Protein AF-A0A2W4L5P9-F1 (afdb_monomer)

Structure (mmCIF, N/CA/C/O backbone):
data_AF-A0A2W4L5P9-F1
#
_entry.id   AF-A0A2W4L5P9-F1
#
loop_
_atom_site.group_PDB
_atom_site.id
_atom_site.type_symbol
_atom_site.label_atom_id
_atom_site.label_alt_id
_atom_site.label_comp_id
_atom_site.label_asym_id
_atom_site.label_entity_id
_atom_site.label_seq_id
_atom_site.pdbx_PDB_ins_code
_atom_site.Cartn_x
_atom_site.Cartn_y
_atom_site.Cartn_z
_atom_site.occupancy
_atom_site.B_iso_or_equiv
_atom_site.auth_seq_id
_atom_site.auth_comp_id
_atom_site.auth_asym_id
_atom_site.auth_atom_id
_atom_site.pdbx_PDB_model_num
ATOM 1 N N . VAL A 1 1 ? -23.567 -17.919 18.467 1.00 94.88 1 VAL A N 1
ATOM 2 C CA . VAL A 1 1 ? -23.146 -16.518 18.232 1.00 94.88 1 VAL A CA 1
ATOM 3 C C . VAL A 1 1 ? -22.187 -16.515 17.057 1.00 94.88 1 VAL A C 1
ATOM 5 O O . VAL A 1 1 ? -21.354 -17.410 17.002 1.00 94.88 1 VAL A O 1
ATOM 8 N N . SER A 1 2 ? -22.322 -15.583 16.117 1.00 97.88 2 SER A N 1
ATOM 9 C CA . SER A 1 2 ? -21.373 -15.381 15.010 1.00 97.88 2 SER A CA 1
ATOM 10 C C . SER A 1 2 ? -20.939 -13.919 14.961 1.00 97.88 2 SER A C 1
ATOM 12 O O . SER A 1 2 ? -21.756 -13.050 15.258 1.00 97.88 2 SER A O 1
ATOM 14 N N . LEU A 1 3 ? -19.695 -13.651 14.573 1.00 98.06 3 LEU A N 1
ATOM 15 C CA . LEU A 1 3 ? -19.154 -12.301 14.418 1.00 98.06 3 LEU A CA 1
ATOM 16 C C . LEU A 1 3 ? -18.848 -12.038 12.945 1.00 98.06 3 LEU A C 1
ATOM 18 O O . LEU A 1 3 ? -18.164 -12.832 12.306 1.00 98.06 3 LEU A O 1
ATOM 22 N N . GLU A 1 4 ? -19.319 -10.904 12.445 1.00 97.69 4 GLU A N 1
ATOM 23 C CA . GLU A 1 4 ? -18.781 -10.272 11.247 1.00 97.69 4 GLU A CA 1
ATOM 24 C C . GLU A 1 4 ? -17.948 -9.061 11.672 1.00 97.69 4 GLU A C 1
ATOM 26 O O . GLU A 1 4 ? -18.445 -8.196 12.396 1.00 97.69 4 GLU A O 1
ATOM 31 N N . ALA A 1 5 ? -16.685 -9.013 11.248 1.00 97.44 5 ALA A N 1
ATOM 32 C CA . ALA A 1 5 ? -15.775 -7.915 11.543 1.00 97.44 5 ALA A CA 1
ATOM 33 C C . ALA A 1 5 ? -15.155 -7.391 10.250 1.00 97.44 5 ALA A C 1
ATOM 35 O O . ALA A 1 5 ? -14.659 -8.173 9.440 1.00 97.44 5 ALA A O 1
ATOM 36 N N . TYR A 1 6 ? -15.183 -6.076 10.060 1.00 96.06 6 TYR A N 1
ATOM 37 C CA . TYR A 1 6 ? -14.577 -5.442 8.897 1.00 96.06 6 TYR A CA 1
ATOM 38 C C . TYR A 1 6 ? -14.246 -3.980 9.173 1.00 96.06 6 TYR A C 1
ATOM 40 O O . TYR A 1 6 ? -14.760 -3.348 10.095 1.00 96.06 6 TYR A O 1
ATOM 48 N N . THR A 1 7 ? -13.387 -3.432 8.332 1.00 95.56 7 THR A N 1
ATOM 49 C CA . THR A 1 7 ? -13.122 -2.002 8.243 1.00 95.56 7 THR A CA 1
ATOM 50 C C . THR A 1 7 ? -13.635 -1.549 6.872 1.00 95.56 7 THR A C 1
ATOM 52 O O . THR A 1 7 ? -13.330 -2.227 5.883 1.00 95.56 7 THR A O 1
ATOM 55 N N . PRO A 1 8 ? -14.429 -0.463 6.763 1.00 96.31 8 PRO A N 1
ATOM 56 C CA . PRO A 1 8 ? -14.981 -0.033 5.479 1.00 96.31 8 PRO A CA 1
ATOM 57 C C . PRO A 1 8 ? -13.901 0.079 4.398 1.00 96.31 8 PRO A C 1
ATOM 59 O O . PRO A 1 8 ? -12.805 0.578 4.666 1.00 96.31 8 PRO A O 1
ATOM 62 N N . LEU A 1 9 ? -14.202 -0.431 3.203 1.00 95.69 9 LEU A N 1
ATOM 63 C CA . LEU A 1 9 ? -13.345 -0.365 2.024 1.00 95.69 9 LEU A CA 1
ATOM 64 C C . LEU A 1 9 ? -14.231 -0.001 0.836 1.00 95.69 9 LEU A C 1
ATOM 66 O O . LEU A 1 9 ? -14.937 -0.844 0.289 1.00 95.69 9 LEU A O 1
ATOM 70 N N . VAL A 1 10 ? -14.196 1.271 0.467 1.00 97.12 10 VAL A N 1
ATOM 71 C CA . VAL A 1 10 ? -15.034 1.881 -0.561 1.00 97.12 10 VAL A CA 1
ATOM 72 C C . VAL A 1 10 ? -14.123 2.262 -1.730 1.00 97.12 10 VAL A C 1
ATOM 74 O O . VAL A 1 10 ? -13.488 3.316 -1.682 1.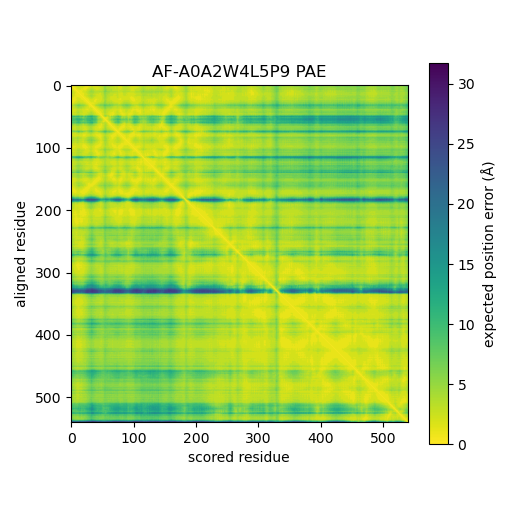00 97.12 10 VAL A O 1
ATOM 77 N N . PRO A 1 11 ? -13.985 1.415 -2.771 1.00 95.81 11 PRO A N 1
ATOM 78 C CA . PRO A 1 11 ? -13.147 1.744 -3.917 1.00 95.81 11 PRO A CA 1
ATOM 79 C C . PRO A 1 11 ? -13.510 3.106 -4.507 1.00 95.81 11 PRO A C 1
ATOM 81 O O . PRO A 1 11 ? -14.681 3.473 -4.582 1.00 95.81 11 PRO A O 1
ATOM 84 N N . LEU A 1 12 ? -12.488 3.828 -4.953 1.00 96.12 12 LEU A N 1
ATOM 85 C CA . LEU A 1 12 ? -12.508 5.199 -5.464 1.00 96.12 12 LEU A CA 1
ATOM 86 C C . LEU A 1 12 ? -12.783 6.282 -4.408 1.00 96.12 12 LEU A C 1
ATOM 88 O O . LEU A 1 12 ? -12.545 7.454 -4.696 1.00 96.12 12 LEU A O 1
ATOM 92 N N . ASP A 1 13 ? -13.170 5.909 -3.185 1.00 97.38 13 ASP A N 1
ATOM 93 C CA . ASP A 1 13 ? -13.258 6.808 -2.034 1.00 97.38 13 ASP A CA 1
ATOM 94 C C . ASP A 1 13 ? -12.151 6.488 -1.020 1.00 97.38 13 ASP A C 1
ATOM 96 O O . ASP A 1 13 ? -12.277 5.652 -0.117 1.00 97.38 13 ASP A O 1
ATOM 100 N N . ALA A 1 14 ? -11.007 7.147 -1.211 1.00 96.38 14 ALA A N 1
ATOM 101 C CA . ALA A 1 14 ? -9.860 6.984 -0.330 1.00 96.38 14 ALA A CA 1
ATOM 102 C C . ALA A 1 14 ? -10.160 7.484 1.091 1.00 96.38 14 ALA A C 1
ATOM 104 O O . ALA A 1 14 ? -9.708 6.867 2.052 1.00 96.38 14 ALA A O 1
ATOM 105 N N . ASP A 1 15 ? -10.923 8.573 1.238 1.00 96.56 15 ASP A N 1
ATOM 106 C CA . ASP A 1 15 ? -11.181 9.184 2.541 1.00 96.56 15 ASP A CA 1
ATOM 107 C C . ASP A 1 15 ? -12.075 8.261 3.395 1.00 96.56 15 ASP A C 1
ATOM 109 O O . ASP A 1 15 ? -11.781 8.087 4.581 1.00 96.56 15 ASP A O 1
ATOM 113 N N . ASP A 1 16 ? -13.107 7.626 2.825 1.00 97.44 16 ASP A N 1
ATOM 114 C CA . ASP A 1 16 ? -13.952 6.648 3.536 1.00 97.44 16 ASP A CA 1
ATOM 115 C C . ASP A 1 16 ? -13.275 5.283 3.730 1.00 97.44 16 ASP A C 1
ATOM 117 O O . ASP A 1 16 ? -13.476 4.618 4.749 1.00 97.44 16 ASP A O 1
ATOM 121 N N . SER A 1 17 ? -12.389 4.881 2.818 1.00 96.81 17 SER A N 1
ATOM 122 C CA . SER A 1 17 ? -11.549 3.688 3.010 1.00 96.81 17 SER A CA 1
ATOM 123 C C . SER A 1 17 ? -10.455 3.885 4.070 1.00 96.81 17 SER A C 1
ATOM 125 O O . SER A 1 17 ? -9.983 2.921 4.684 1.00 96.81 17 SER A O 1
ATOM 127 N N . GLY A 1 18 ? -10.054 5.138 4.296 1.00 95.38 18 GLY A N 1
ATOM 128 C CA . GLY A 1 18 ? -9.059 5.562 5.279 1.00 95.38 18 GLY A CA 1
ATOM 129 C C . GLY A 1 18 ? -9.618 5.846 6.675 1.00 95.38 18 GLY A C 1
ATOM 130 O O . GLY A 1 18 ? -8.889 6.387 7.510 1.00 95.38 18 GLY A O 1
ATOM 131 N N . LEU A 1 19 ? -10.889 5.518 6.945 1.00 97.31 19 LEU A N 1
ATOM 132 C CA . LEU A 1 19 ? -11.499 5.726 8.260 1.00 97.31 19 LEU A CA 1
ATOM 133 C C . LEU A 1 19 ? -10.751 4.945 9.357 1.00 97.31 19 LEU A C 1
ATOM 135 O O . LEU A 1 19 ? -10.551 3.734 9.211 1.00 97.31 19 LEU A O 1
ATOM 139 N N . PRO A 1 20 ? -10.393 5.590 10.484 1.00 97.19 20 PRO A N 1
ATOM 140 C CA . PRO A 1 20 ? -9.706 4.936 11.590 1.00 97.19 20 PRO A CA 1
ATOM 141 C C . PRO A 1 20 ? -10.709 4.186 12.480 1.00 97.19 20 PRO A C 1
ATOM 143 O O . PRO A 1 20 ? -10.981 4.580 13.617 1.00 97.19 20 PRO A O 1
ATOM 146 N N . CYS A 1 21 ? -11.326 3.136 11.932 1.00 98.06 21 CYS A N 1
ATOM 147 C CA . CYS A 1 21 ? -12.330 2.346 12.636 1.00 98.06 21 CYS A CA 1
ATOM 148 C C . CYS A 1 21 ? -12.350 0.863 12.241 1.00 98.06 21 CYS A C 1
ATOM 150 O O . CYS A 1 21 ? -11.866 0.474 11.177 1.00 98.06 21 CYS A O 1
ATOM 152 N N . ALA A 1 22 ? -12.980 0.053 13.091 1.00 98.19 22 ALA A N 1
ATOM 153 C CA . ALA A 1 22 ? -13.395 -1.318 12.835 1.00 98.19 22 ALA A CA 1
ATOM 154 C C . ALA A 1 22 ? -14.824 -1.542 13.346 1.00 98.19 22 ALA A C 1
ATOM 156 O O . ALA A 1 22 ? -15.199 -1.073 14.422 1.00 98.19 22 ALA A O 1
ATOM 157 N N . ILE A 1 23 ? -15.623 -2.263 12.563 1.00 98.56 23 ILE A N 1
ATOM 158 C CA . ILE A 1 23 ? -17.030 -2.551 12.835 1.00 98.56 23 ILE A CA 1
ATOM 159 C C . ILE A 1 23 ? -17.152 -4.032 13.170 1.00 98.56 23 ILE A C 1
ATOM 161 O O . ILE A 1 23 ? -16.680 -4.882 12.419 1.00 98.56 23 ILE A O 1
ATOM 165 N N . PHE A 1 24 ? -17.820 -4.332 14.279 1.00 98.62 24 PHE A N 1
ATOM 166 C CA . PHE A 1 24 ? -18.068 -5.681 14.773 1.00 98.62 24 PHE A CA 1
ATOM 167 C C . PHE A 1 24 ? -19.572 -5.885 14.913 1.00 98.62 24 PHE A C 1
ATOM 169 O O . PHE A 1 24 ? -20.215 -5.225 15.725 1.00 98.62 24 PHE A O 1
ATOM 176 N N . THR A 1 25 ? -20.142 -6.804 14.140 1.00 98.12 25 THR A N 1
ATOM 177 C CA . THR A 1 25 ? -21.562 -7.158 14.222 1.00 98.12 25 THR A CA 1
ATOM 178 C C . THR A 1 25 ? -21.707 -8.589 14.719 1.00 98.12 25 THR A C 1
ATOM 180 O O . THR A 1 25 ? -21.446 -9.556 14.001 1.00 98.12 25 THR A O 1
ATOM 183 N N . TYR A 1 26 ? -22.149 -8.730 15.964 1.00 98.31 26 TYR A N 1
ATOM 184 C CA . TYR A 1 26 ? -22.467 -10.012 16.572 1.00 98.31 26 TYR A CA 1
ATOM 185 C C . TYR A 1 26 ? -23.895 -10.393 16.232 1.00 98.31 26 TYR A C 1
ATOM 187 O O . TYR A 1 26 ? -24.824 -9.667 16.560 1.00 98.31 26 TYR A O 1
ATOM 195 N N . THR A 1 27 ? -24.095 -11.556 15.623 1.00 98.50 27 THR A N 1
ATOM 196 C CA . THR A 1 27 ? -25.432 -12.115 15.433 1.00 98.50 27 THR A CA 1
ATOM 197 C C . THR A 1 27 ? -25.665 -13.254 16.413 1.00 98.50 27 THR A C 1
ATOM 199 O O . THR A 1 27 ? -24.940 -14.258 16.434 1.00 98.50 27 THR A O 1
ATOM 202 N N . VAL A 1 28 ? -26.690 -13.092 17.244 1.00 98.31 28 VAL A N 1
ATOM 203 C CA . VAL A 1 28 ? -27.099 -14.068 18.253 1.00 98.31 28 VAL A CA 1
ATOM 204 C C . VAL A 1 28 ? -28.405 -14.704 17.811 1.00 98.31 2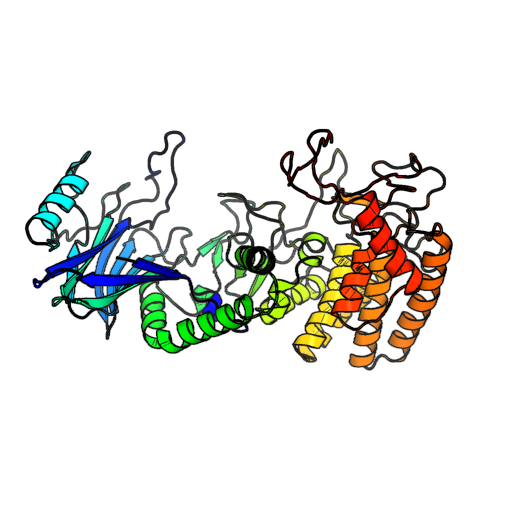8 VAL A C 1
ATOM 206 O O . VAL A 1 28 ? -29.282 -14.056 17.247 1.00 98.31 28 VAL A O 1
ATOM 209 N N . THR A 1 29 ? -28.514 -16.009 18.014 1.00 98.38 29 THR A N 1
ATOM 210 C CA . THR A 1 29 ? -29.733 -16.774 17.764 1.00 98.38 29 THR A CA 1
ATOM 211 C C . THR A 1 29 ? -30.027 -17.555 19.025 1.00 98.38 29 THR A C 1
ATOM 213 O O . THR A 1 29 ? -29.112 -18.185 19.557 1.00 98.38 29 THR A O 1
ATOM 216 N N . ASN A 1 30 ? -31.269 -17.497 19.494 1.00 98.19 30 ASN A N 1
ATOM 217 C CA . ASN A 1 30 ? -31.754 -18.322 20.587 1.00 98.19 30 ASN A CA 1
ATOM 218 C C . ASN A 1 30 ? -32.361 -19.614 20.007 1.00 98.19 30 ASN A C 1
ATOM 220 O O . ASN A 1 30 ? -33.486 -19.579 19.514 1.00 98.19 30 ASN A O 1
ATOM 224 N N . PRO A 1 31 ? -31.651 -20.757 20.025 1.00 97.44 31 PRO A N 1
ATOM 225 C CA . PRO A 1 31 ? -32.196 -22.017 19.520 1.00 97.44 31 PRO A CA 1
ATOM 226 C C . PRO A 1 31 ? -33.130 -22.704 20.528 1.00 97.44 31 PRO A C 1
ATOM 228 O O . PRO A 1 31 ? -33.708 -23.743 20.214 1.00 97.44 31 PRO A O 1
ATOM 231 N N . GLY A 1 32 ? -33.209 -22.188 21.757 1.00 97.56 32 GLY A N 1
ATOM 232 C CA . GLY A 1 32 ? -33.929 -22.806 22.857 1.00 97.56 32 GLY A CA 1
ATOM 233 C C . GLY A 1 32 ? -35.433 -22.521 22.834 1.00 97.56 32 GLY A C 1
ATOM 234 O O . GLY A 1 32 ? -35.902 -21.657 22.093 1.00 97.56 32 GLY A O 1
ATOM 235 N N . PRO A 1 33 ? -36.200 -23.241 23.671 1.00 97.38 33 PRO A N 1
ATOM 236 C CA . PRO A 1 33 ? -37.645 -23.065 23.802 1.00 97.38 33 PRO A CA 1
ATOM 237 C C . PRO A 1 33 ? -38.048 -21.952 24.786 1.00 97.38 33 PRO A C 1
ATOM 239 O O . PRO A 1 33 ? -39.236 -21.661 24.910 1.00 97.38 33 PRO A O 1
ATOM 242 N N . GLU A 1 34 ? -37.093 -21.335 25.485 1.00 98.12 34 GLU A N 1
ATOM 243 C CA . GLU A 1 34 ? -37.326 -20.305 26.506 1.00 98.12 34 GLU A CA 1
ATOM 244 C C . GLU A 1 34 ? -36.769 -18.944 26.079 1.00 98.12 34 GLU A C 1
ATOM 246 O O . GLU A 1 34 ? -35.911 -18.861 25.200 1.00 98.12 34 GLU A O 1
ATOM 251 N N . ARG A 1 35 ? -37.256 -17.865 26.704 1.00 98.25 35 ARG A N 1
ATOM 252 C CA . ARG A 1 35 ? -36.670 -16.527 26.545 1.00 98.25 35 ARG A CA 1
ATOM 253 C C . ARG A 1 35 ? -35.285 -16.491 27.184 1.00 98.25 35 ARG A C 1
ATOM 255 O O . ARG A 1 35 ? -35.107 -16.992 28.289 1.00 98.25 35 ARG A O 1
ATOM 262 N N . VAL A 1 36 ? -34.327 -15.871 26.503 1.00 97.38 36 VAL A N 1
ATOM 263 C CA . VAL A 1 36 ? -32.944 -15.746 26.978 1.00 97.38 36 VAL A CA 1
ATOM 264 C C . VAL A 1 36 ? -32.583 -14.272 27.077 1.00 97.38 36 VAL A C 1
ATOM 266 O O . VAL A 1 36 ? -32.549 -13.576 26.064 1.00 97.38 36 VAL A O 1
ATOM 269 N N . ARG A 1 37 ? -32.287 -13.812 28.296 1.00 97.12 37 ARG A N 1
ATOM 270 C CA . ARG A 1 37 ? -31.608 -12.530 28.520 1.00 97.12 37 ARG A CA 1
ATOM 271 C C . ARG A 1 37 ? -30.145 -12.679 28.128 1.00 97.12 37 ARG A C 1
ATOM 273 O O . ARG A 1 37 ? -29.533 -13.702 28.434 1.00 97.12 37 ARG A O 1
ATOM 280 N N . LEU A 1 38 ? -29.597 -11.678 27.457 1.00 96.50 38 LEU A N 1
ATOM 281 C CA . LEU A 1 38 ? -28.213 -11.692 27.013 1.00 96.50 38 LEU A CA 1
ATOM 282 C C . LEU A 1 38 ? -27.555 -10.334 27.205 1.00 96.50 38 LEU A C 1
ATOM 284 O O . LEU A 1 38 ? -28.191 -9.295 27.028 1.00 96.50 38 LEU A O 1
ATOM 288 N N . THR A 1 39 ? -26.254 -10.390 27.470 1.00 98.25 39 THR A N 1
ATOM 289 C CA . THR A 1 39 ? -25.367 -9.233 27.453 1.00 98.25 39 THR A CA 1
ATOM 290 C C . THR A 1 39 ? -24.143 -9.569 26.611 1.00 98.25 39 THR A C 1
ATOM 292 O O . THR A 1 39 ? -23.524 -10.615 26.805 1.00 98.25 39 THR A O 1
ATOM 295 N N . ILE A 1 40 ? -23.785 -8.696 25.669 1.00 98.00 40 ILE A N 1
ATOM 296 C CA . ILE A 1 40 ? -22.516 -8.781 24.929 1.00 98.00 40 ILE A CA 1
ATOM 297 C C . ILE A 1 40 ? -21.655 -7.612 25.381 1.00 98.00 40 ILE A C 1
ATOM 299 O O . ILE A 1 40 ? -22.078 -6.468 25.244 1.00 98.00 40 ILE A O 1
ATOM 303 N N . VAL A 1 41 ? -20.465 -7.895 25.910 1.00 98.38 41 VAL A N 1
ATOM 304 C CA . VAL A 1 41 ? -19.560 -6.878 26.456 1.00 98.38 41 VAL A CA 1
ATOM 305 C C . VAL A 1 41 ? -18.316 -6.741 25.587 1.00 98.38 41 VAL A C 1
ATOM 307 O O . VAL A 1 41 ? -17.635 -7.727 25.310 1.00 98.38 41 VAL A O 1
ATOM 310 N N . GLY A 1 42 ? -18.003 -5.508 25.189 1.00 97.69 42 GLY A N 1
ATOM 311 C CA . GLY A 1 42 ? -16.696 -5.122 24.666 1.00 97.69 42 GLY A CA 1
ATOM 312 C C . GLY A 1 4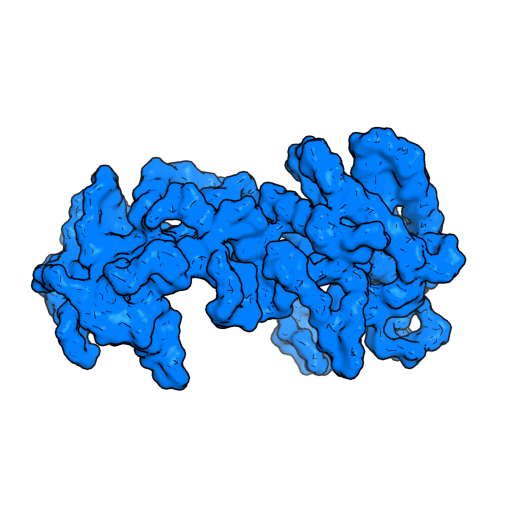2 ? -15.893 -4.393 25.741 1.00 97.69 42 GLY A C 1
ATOM 313 O O . GLY A 1 42 ? -16.389 -3.436 26.333 1.00 97.69 42 GLY A O 1
ATOM 314 N N . SER A 1 43 ? -14.658 -4.833 25.981 1.00 97.94 43 SER A N 1
ATOM 315 C CA . SER A 1 43 ? -13.734 -4.216 26.942 1.00 97.94 43 SER A CA 1
ATOM 316 C C . SER A 1 43 ? -12.513 -3.663 26.215 1.00 97.94 43 SER A C 1
ATOM 318 O O . SER A 1 43 ? -11.929 -4.354 25.381 1.00 97.94 43 SER A O 1
ATOM 320 N N . LEU A 1 44 ? -12.128 -2.426 26.526 1.00 96.81 44 LEU A N 1
ATOM 321 C CA . LEU A 1 44 ? -11.036 -1.712 25.873 1.00 96.81 44 LEU A CA 1
ATOM 322 C C . LEU A 1 44 ? -10.135 -1.042 26.912 1.00 96.81 44 LEU A C 1
ATOM 324 O O . LEU A 1 44 ? -10.588 -0.247 27.736 1.00 96.81 44 LEU A O 1
ATOM 328 N N . PHE A 1 45 ? -8.844 -1.356 26.853 1.00 95.94 45 PHE A N 1
ATOM 329 C CA . PHE A 1 45 ? -7.809 -0.644 27.597 1.00 95.94 45 PHE A CA 1
ATOM 330 C C . PHE A 1 45 ? -7.612 0.754 27.003 1.00 95.94 45 PHE A C 1
ATOM 332 O O . PHE A 1 45 ? -7.492 0.868 25.786 1.00 95.94 45 PHE A O 1
ATOM 339 N N . ASN A 1 46 ? -7.544 1.803 27.830 1.00 97.50 46 ASN A N 1
ATOM 340 C CA . ASN A 1 46 ? -7.238 3.158 27.364 1.00 97.50 46 ASN A CA 1
ATOM 341 C C . ASN A 1 46 ? -5.742 3.269 27.002 1.00 97.50 46 ASN A C 1
ATOM 343 O O . ASN A 1 46 ? -4.905 3.305 27.911 1.00 97.50 46 ASN A O 1
ATOM 347 N N . PRO A 1 47 ? -5.379 3.344 25.706 1.00 95.50 47 PRO A N 1
ATOM 348 C CA . PRO A 1 47 ? -3.990 3.250 25.271 1.00 95.50 47 PRO A CA 1
ATOM 349 C C . PRO A 1 47 ? -3.309 4.613 25.110 1.00 95.50 47 PRO A C 1
ATOM 351 O O . PRO A 1 47 ? -2.180 4.682 24.622 1.00 95.50 47 PRO A O 1
ATOM 354 N N . VAL A 1 48 ? -3.980 5.712 25.473 1.00 96.88 48 VAL A N 1
ATOM 355 C CA . VAL A 1 48 ? -3.427 7.061 25.311 1.00 96.88 48 VAL A CA 1
ATOM 356 C C . VAL A 1 48 ? -2.206 7.218 26.219 1.00 96.88 48 VAL A C 1
ATOM 358 O O . VAL A 1 48 ? -2.259 6.896 27.405 1.00 96.88 48 VAL A O 1
ATOM 361 N N . GLY A 1 49 ? -1.092 7.688 25.653 1.00 93.31 49 GLY A N 1
ATOM 362 C CA . GLY A 1 49 ? 0.233 7.584 26.276 1.00 93.31 49 GLY A CA 1
ATOM 363 C C . GLY A 1 49 ? 1.102 6.445 25.735 1.00 93.31 49 GLY A C 1
ATOM 364 O O . GLY A 1 49 ? 2.284 6.385 26.063 1.00 93.31 49 GLY A O 1
ATOM 365 N N . GLY A 1 50 ? 0.557 5.601 24.856 1.00 88.06 50 GLY A N 1
ATOM 366 C CA . GLY A 1 50 ? 1.283 4.556 24.141 1.00 88.06 50 GLY A CA 1
ATOM 367 C C . GLY A 1 50 ? 1.140 3.172 24.774 1.00 88.06 50 GLY A C 1
ATOM 368 O O . GLY A 1 50 ? 0.999 3.020 25.987 1.00 88.06 50 GLY A O 1
ATOM 369 N N . VAL A 1 51 ? 1.209 2.153 23.918 1.00 84.25 51 VAL A N 1
ATOM 370 C CA . VAL A 1 51 ? 1.223 0.738 24.299 1.00 84.25 51 VAL A CA 1
ATOM 371 C C . VAL A 1 51 ? 2.539 0.159 23.811 1.00 84.25 51 VAL A C 1
ATOM 373 O O . VAL A 1 51 ? 2.798 0.112 22.613 1.00 84.25 51 VAL A O 1
ATOM 376 N N . GLY A 1 52 ? 3.381 -0.253 24.747 1.00 83.50 52 GLY A N 1
ATOM 377 C CA . GLY A 1 52 ? 4.614 -0.976 24.467 1.00 83.50 52 GLY A CA 1
ATOM 378 C C . GLY A 1 52 ? 4.770 -2.101 25.473 1.00 83.50 52 GLY A C 1
ATOM 379 O O . GLY A 1 52 ? 4.135 -2.074 26.526 1.00 83.50 52 GLY A O 1
ATOM 380 N N . PHE A 1 53 ? 5.615 -3.077 25.172 1.00 87.12 53 PHE A N 1
ATOM 381 C CA . PHE A 1 53 ? 5.920 -4.163 26.094 1.00 87.12 53 PHE A CA 1
ATOM 382 C C . PHE A 1 53 ? 7.416 -4.179 26.387 1.00 87.12 53 PHE A C 1
ATOM 384 O O . PHE A 1 53 ? 8.234 -3.942 25.500 1.00 87.12 53 PHE A O 1
ATOM 391 N N . ASP A 1 54 ? 7.786 -4.418 27.643 1.00 83.12 54 ASP A N 1
ATOM 392 C CA . ASP A 1 54 ? 9.176 -4.680 27.989 1.00 83.12 54 ASP A CA 1
ATOM 393 C C . ASP A 1 54 ? 9.611 -6.064 27.471 1.00 83.12 54 ASP A C 1
ATOM 395 O O . ASP A 1 54 ? 8.810 -6.864 26.984 1.00 83.12 54 ASP A O 1
ATOM 399 N N . ARG A 1 55 ? 10.901 -6.388 27.610 1.00 84.88 55 ARG A N 1
ATOM 400 C CA . ARG A 1 55 ? 11.461 -7.680 27.167 1.00 84.88 55 ARG A CA 1
ATOM 401 C C . ARG A 1 55 ? 10.844 -8.917 27.842 1.00 84.88 55 ARG A C 1
ATOM 403 O O . ARG A 1 55 ? 11.185 -10.034 27.468 1.00 84.88 55 ARG A O 1
ATOM 410 N N . PHE A 1 56 ? 10.029 -8.729 28.878 1.00 86.94 56 PHE A N 1
ATOM 411 C CA . PHE A 1 56 ? 9.327 -9.784 29.603 1.00 86.94 56 PHE A CA 1
ATOM 412 C C . PHE A 1 56 ? 7.830 -9.828 29.260 1.00 86.94 56 PHE A C 1
ATOM 414 O O . PHE A 1 56 ? 7.112 -10.651 29.822 1.00 86.94 56 PHE A O 1
ATOM 421 N N . GLY A 1 57 ? 7.359 -8.969 28.351 1.00 83.81 57 GLY A N 1
ATOM 422 C CA . GLY A 1 57 ? 5.953 -8.872 27.972 1.00 83.81 57 GLY A CA 1
ATOM 423 C C . GLY A 1 57 ? 5.101 -8.047 28.938 1.00 83.81 57 GLY A C 1
ATOM 424 O O . GLY A 1 57 ? 3.878 -8.075 28.826 1.00 83.81 57 GLY A O 1
ATOM 425 N N . ASN A 1 58 ? 5.698 -7.307 29.882 1.00 85.12 58 ASN A N 1
ATOM 426 C CA . ASN A 1 58 ? 4.932 -6.399 30.739 1.00 85.12 58 ASN A CA 1
ATOM 427 C C . ASN A 1 58 ? 4.649 -5.091 30.006 1.00 85.12 58 ASN A C 1
ATOM 429 O O . ASN A 1 58 ? 5.508 -4.577 29.292 1.00 85.12 58 ASN A O 1
ATOM 433 N N . LEU A 1 59 ? 3.482 -4.499 30.250 1.00 86.00 59 LEU A N 1
ATOM 434 C CA . LEU A 1 59 ? 3.115 -3.207 29.679 1.00 86.00 59 LEU A CA 1
ATOM 435 C C . LEU A 1 59 ? 4.097 -2.100 30.112 1.00 86.00 59 LEU A C 1
ATOM 437 O O . LEU A 1 59 ? 4.262 -1.804 31.300 1.00 86.00 59 LEU A O 1
ATOM 441 N N . ALA A 1 60 ? 4.714 -1.444 29.135 1.00 86.88 60 ALA A N 1
ATOM 442 C CA . ALA A 1 60 ? 5.543 -0.268 29.320 1.00 86.88 60 ALA A CA 1
ATOM 443 C C . ALA A 1 60 ? 4.663 0.921 29.727 1.00 86.88 60 ALA A C 1
ATOM 445 O O . ALA A 1 60 ? 3.951 1.510 28.922 1.00 86.88 60 ALA A O 1
ATOM 446 N N . SER A 1 61 ? 4.720 1.287 31.005 1.00 90.00 61 SER A N 1
ATOM 447 C CA . SER A 1 61 ? 3.774 2.238 31.595 1.00 90.00 61 SER A CA 1
ATOM 448 C C . SER A 1 61 ? 4.247 3.692 31.648 1.00 90.00 61 SER A C 1
ATOM 450 O O . SER A 1 61 ? 3.548 4.540 32.188 1.00 90.00 61 SER A O 1
ATOM 452 N N . ALA A 1 62 ? 5.432 4.024 31.129 1.00 90.69 62 ALA A N 1
ATOM 453 C CA . ALA A 1 62 ? 6.032 5.353 31.311 1.00 90.69 62 ALA A CA 1
ATOM 454 C C . ALA A 1 62 ? 5.177 6.507 30.736 1.00 90.69 62 ALA A C 1
ATOM 456 O O . ALA A 1 62 ? 5.089 7.585 31.339 1.00 90.69 62 ALA A O 1
ATOM 457 N N . GLY A 1 63 ? 4.518 6.273 29.598 1.00 92.06 63 GLY A N 1
ATOM 458 C CA . GLY A 1 63 ? 3.610 7.239 28.976 1.00 92.06 63 GLY A CA 1
ATOM 459 C C . GLY A 1 63 ? 2.191 7.251 29.563 1.00 92.06 63 GLY A C 1
ATOM 460 O O . GLY A 1 63 ? 1.453 8.210 29.388 1.00 92.06 63 GLY A O 1
ATOM 461 N N . LEU A 1 64 ? 1.803 6.260 30.362 1.00 94.31 64 LEU A N 1
ATOM 462 C CA . LEU A 1 64 ? 0.448 6.203 30.922 1.00 94.31 64 LEU A CA 1
ATOM 463 C C . LEU A 1 64 ? 0.257 7.171 32.101 1.00 94.31 64 LEU A C 1
ATOM 465 O O . LEU A 1 64 ? 1.212 7.518 32.806 1.00 94.31 64 LEU A O 1
ATOM 469 N N . GLY A 1 65 ? -0.984 7.585 32.341 1.00 95.06 65 GLY A N 1
ATOM 470 C CA . GLY A 1 65 ? -1.388 8.473 33.430 1.00 95.06 65 GLY A CA 1
ATOM 471 C C . GLY A 1 65 ? -2.237 9.641 32.936 1.00 95.06 65 GLY A C 1
ATOM 472 O O . GLY A 1 65 ? -2.059 10.124 31.816 1.00 95.06 65 GLY A O 1
ATOM 473 N N . GLY A 1 66 ? -3.154 10.114 33.783 1.00 96.88 66 GLY A N 1
ATOM 474 C CA . GLY A 1 66 ? -4.123 11.137 33.389 1.00 96.88 66 GLY A CA 1
ATOM 475 C C . GLY A 1 66 ? -5.199 10.616 32.429 1.00 96.88 66 GLY A C 1
ATOM 476 O O . GLY A 1 66 ? -5.893 11.421 31.813 1.00 96.88 66 GLY A O 1
ATOM 477 N N . ASN A 1 67 ? -5.320 9.294 32.270 1.00 97.75 67 ASN A N 1
ATOM 478 C CA . ASN A 1 67 ? -6.299 8.657 31.395 1.00 97.75 67 ASN A CA 1
ATOM 479 C C . ASN A 1 67 ? -7.701 8.743 32.010 1.00 97.75 67 ASN A C 1
ATOM 481 O O . ASN A 1 67 ? -7.864 8.644 33.227 1.00 97.75 67 ASN A O 1
ATOM 485 N N . ILE A 1 68 ? -8.705 8.939 31.156 1.00 97.44 68 ILE A N 1
ATOM 486 C CA . ILE A 1 68 ? -10.118 9.057 31.525 1.00 97.44 68 ILE A CA 1
ATOM 487 C C . ILE A 1 68 ? -10.952 8.316 30.488 1.00 97.44 68 ILE A C 1
ATOM 489 O O . ILE A 1 68 ? -10.761 8.500 29.285 1.00 97.44 68 ILE A O 1
ATOM 493 N N . ASN A 1 69 ? -11.912 7.532 30.971 1.00 98.31 69 ASN A N 1
ATOM 494 C CA . ASN A 1 69 ? -12.927 6.889 30.151 1.00 98.31 69 ASN A CA 1
ATOM 495 C C . ASN A 1 69 ? -14.283 7.531 30.465 1.00 98.31 69 ASN A C 1
ATOM 497 O O . ASN A 1 69 ? -14.736 7.531 31.610 1.00 98.31 69 ASN A O 1
ATOM 501 N N . GLU A 1 70 ? -14.933 8.094 29.458 1.00 97.25 70 GLU A N 1
ATOM 502 C CA . GLU A 1 70 ? -16.201 8.805 29.587 1.00 97.25 70 GLU A CA 1
ATOM 503 C C . GLU A 1 70 ? -17.320 8.007 28.940 1.00 97.25 70 GLU A C 1
ATOM 505 O O . GLU A 1 70 ? -17.202 7.616 27.781 1.00 97.25 70 GLU A O 1
ATOM 510 N N . LEU A 1 71 ? -18.428 7.824 29.657 1.00 97.38 71 LEU A N 1
ATOM 511 C CA . LEU A 1 71 ? -19.668 7.378 29.037 1.00 97.38 71 LEU A CA 1
ATOM 512 C C . LEU A 1 71 ? -20.286 8.561 28.286 1.00 97.38 71 LEU A C 1
ATOM 514 O O . LEU A 1 71 ? -20.468 9.636 28.860 1.00 97.38 71 LEU A O 1
ATOM 518 N N . ARG A 1 72 ? -20.598 8.364 27.009 1.00 97.69 72 ARG A N 1
ATOM 519 C CA . ARG A 1 72 ? -21.205 9.370 26.140 1.00 97.69 72 ARG A CA 1
ATOM 520 C C . ARG A 1 72 ? -22.415 8.796 25.415 1.00 97.69 72 ARG A C 1
ATOM 522 O O . ARG A 1 72 ? -22.475 7.604 25.113 1.00 97.69 72 ARG A O 1
ATOM 529 N N . GLU A 1 73 ? -23.355 9.682 25.122 1.00 96.62 73 GLU A N 1
ATOM 530 C CA . GLU A 1 73 ? -24.532 9.422 24.302 1.00 96.62 73 GLU A CA 1
ATOM 531 C C . GLU A 1 73 ? -24.792 10.651 23.428 1.00 96.62 73 GLU A C 1
ATOM 533 O O . GLU A 1 73 ? -24.844 11.774 23.930 1.00 96.62 73 GLU A O 1
ATOM 538 N N . ASP A 1 74 ? -24.907 10.434 22.121 1.00 93.50 74 ASP A N 1
ATOM 539 C CA . ASP A 1 74 ? -25.190 11.470 21.129 1.00 93.50 74 ASP A CA 1
ATOM 540 C C . ASP A 1 74 ? -25.959 10.857 19.949 1.00 93.50 74 ASP A C 1
ATOM 542 O O . ASP A 1 74 ? -25.450 9.995 19.229 1.00 93.50 74 ASP A O 1
ATOM 546 N N . GLY A 1 75 ? -27.214 11.269 19.757 1.00 90.81 75 GLY A N 1
ATOM 547 C CA . GLY A 1 75 ? -28.101 10.664 18.764 1.00 90.81 75 GLY A CA 1
ATOM 548 C C . GLY A 1 75 ? -28.310 9.165 19.014 1.00 90.81 75 GLY A C 1
ATOM 549 O O . GLY A 1 75 ? -28.777 8.767 20.079 1.00 90.81 75 GLY A O 1
ATOM 550 N N . ALA A 1 76 ? -27.991 8.331 18.021 1.00 90.75 76 ALA A N 1
ATOM 551 C CA . ALA A 1 76 ? -28.029 6.873 18.162 1.00 90.75 76 ALA A CA 1
ATOM 552 C C . ALA A 1 76 ? -26.755 6.298 18.806 1.00 90.75 76 ALA A C 1
ATOM 554 O O . ALA A 1 76 ? -26.768 5.158 19.257 1.00 90.75 76 ALA A O 1
ATOM 555 N N . ALA A 1 77 ? -25.661 7.062 18.850 1.00 97.31 77 ALA A N 1
ATOM 556 C CA . ALA A 1 77 ? -24.368 6.592 19.322 1.00 97.31 77 ALA A CA 1
ATOM 557 C C . ALA A 1 77 ? -24.302 6.601 20.853 1.00 97.31 77 ALA A C 1
ATOM 559 O O . ALA A 1 77 ? -24.528 7.631 21.489 1.00 97.31 77 ALA A O 1
ATOM 560 N N . ARG A 1 78 ? -23.927 5.465 21.445 1.00 98.00 78 ARG A N 1
ATOM 561 C CA . ARG A 1 78 ? -23.699 5.315 22.889 1.00 98.00 78 ARG A CA 1
ATOM 562 C C . ARG A 1 78 ? -22.436 4.534 23.152 1.00 98.00 78 ARG A C 1
ATOM 564 O O . ARG A 1 78 ? -22.188 3.539 22.477 1.00 98.00 78 ARG A O 1
ATOM 571 N N . GLY A 1 79 ? -21.661 4.919 24.153 1.00 98.31 79 GLY A N 1
ATOM 572 C CA . GLY A 1 79 ? -20.494 4.133 24.519 1.00 98.31 79 GLY A CA 1
ATOM 573 C C . GLY A 1 79 ? -19.427 4.909 25.256 1.00 98.31 79 GLY A C 1
ATOM 574 O O . GLY A 1 79 ? -19.711 5.893 25.932 1.00 98.31 79 GLY A O 1
ATOM 575 N N . LEU A 1 80 ? -18.193 4.436 25.135 1.00 98.69 80 LEU A N 1
ATOM 576 C CA . LEU A 1 80 ? -17.053 4.958 25.870 1.00 98.69 80 LEU A CA 1
ATOM 577 C C . LEU A 1 80 ? -16.144 5.776 24.955 1.00 98.69 80 LEU A C 1
ATOM 579 O O . LEU A 1 80 ? -15.779 5.304 23.879 1.00 98.69 80 LEU A O 1
ATOM 583 N N . LEU A 1 81 ? -15.731 6.959 25.412 1.00 98.62 81 LEU A N 1
ATOM 584 C CA . LEU A 1 81 ? -14.581 7.697 24.887 1.00 98.62 81 LEU A CA 1
ATOM 585 C C . LEU A 1 81 ? -13.417 7.591 25.875 1.00 98.62 81 LEU A C 1
ATOM 587 O O . LEU A 1 81 ? -13.542 7.982 27.032 1.00 98.62 81 LEU A O 1
ATOM 591 N N . LEU A 1 82 ? -12.282 7.093 25.407 1.00 98.62 82 LEU A N 1
ATOM 592 C CA . LEU A 1 82 ? -11.073 6.847 26.175 1.00 98.62 82 LEU A CA 1
ATOM 593 C C . LEU A 1 82 ? -10.028 7.888 25.756 1.00 98.62 82 LEU A C 1
ATOM 595 O O . LEU A 1 82 ? -9.506 7.827 24.645 1.00 98.62 82 LEU A O 1
ATOM 599 N N . ARG A 1 83 ? -9.741 8.857 26.630 1.00 97.81 83 ARG A N 1
ATOM 600 C CA . ARG A 1 83 ? -8.815 9.982 26.387 1.00 97.81 83 ARG A CA 1
ATOM 601 C C . ARG A 1 83 ? -7.777 10.115 27.504 1.00 97.81 83 ARG A C 1
ATOM 603 O O . ARG A 1 83 ? -7.802 9.356 28.472 1.00 97.81 83 ARG A O 1
ATOM 610 N N . SER A 1 84 ? -6.887 11.100 27.402 1.00 97.31 84 SER A N 1
ATOM 611 C CA . SER A 1 84 ? -6.007 11.519 28.500 1.00 97.31 84 SER A CA 1
ATOM 612 C C . SER A 1 84 ? -5.944 13.041 28.607 1.00 97.31 84 SER A C 1
ATOM 614 O O . SER A 1 84 ? -6.023 13.744 27.603 1.00 97.31 84 SER A O 1
ATOM 616 N N . GLU A 1 85 ? -5.790 13.547 29.827 1.00 96.50 85 GLU A N 1
ATOM 617 C CA . GLU A 1 85 ? -5.539 14.969 30.115 1.00 96.50 85 GLU A CA 1
ATOM 618 C C . GLU A 1 85 ? -4.047 15.310 30.164 1.00 96.50 85 GLU A C 1
ATOM 620 O O . GLU A 1 85 ? -3.674 16.469 30.326 1.00 96.50 85 GLU A O 1
ATOM 625 N N . ARG A 1 86 ? -3.178 14.304 30.022 1.00 96.56 86 ARG A N 1
ATOM 626 C CA . ARG A 1 86 ? -1.725 14.466 30.122 1.00 96.56 86 ARG A CA 1
ATOM 627 C C . ARG A 1 86 ? -1.100 15.134 28.896 1.00 96.56 86 ARG A C 1
ATOM 629 O O . ARG A 1 86 ? -0.053 15.762 29.038 1.00 96.56 86 ARG A O 1
ATOM 636 N N . TYR A 1 87 ? -1.696 14.961 27.720 1.00 97.12 87 TYR A N 1
ATOM 637 C CA . TYR A 1 87 ? -1.077 15.297 26.438 1.00 97.12 87 TYR A CA 1
ATOM 638 C C . TYR A 1 87 ? -1.798 16.449 25.746 1.00 97.12 87 TYR A C 1
ATOM 640 O O . TYR A 1 87 ? -3.020 16.434 25.598 1.00 97.12 87 TYR A O 1
ATOM 648 N N . ALA A 1 88 ? -1.032 17.440 25.300 1.00 96.50 88 ALA A N 1
ATOM 649 C CA . ALA A 1 88 ? -1.530 18.527 24.476 1.00 96.50 88 ALA A CA 1
ATOM 650 C C . ALA A 1 88 ? -1.821 18.026 23.048 1.00 96.50 88 ALA A C 1
ATOM 652 O O . ALA A 1 88 ? -1.143 17.112 22.584 1.00 96.50 88 ALA A O 1
ATOM 653 N N . PRO A 1 89 ? -2.744 18.651 22.290 1.00 95.75 89 PRO A N 1
ATOM 654 C CA . PRO A 1 89 ? -3.090 18.226 20.926 1.00 95.75 89 PRO A CA 1
ATOM 655 C C . PRO A 1 89 ? -1.923 18.121 19.932 1.00 95.75 89 PRO A C 1
ATOM 657 O O . PRO A 1 89 ? -2.049 17.470 18.899 1.00 95.75 89 PRO A O 1
ATOM 660 N N . THR A 1 90 ? -0.796 18.775 20.218 1.00 94.94 90 THR A N 1
ATOM 661 C CA . THR A 1 90 ? 0.427 18.749 19.403 1.00 94.94 90 THR A CA 1
ATOM 662 C C . THR A 1 90 ? 1.389 17.618 19.766 1.00 94.94 90 THR A C 1
ATOM 664 O O . THR A 1 90 ? 2.354 17.390 19.042 1.00 94.94 90 THR A O 1
ATOM 667 N N . ASP A 1 91 ? 1.168 16.924 20.884 1.00 95.19 91 ASP A N 1
ATOM 668 C CA . ASP A 1 91 ? 2.064 15.872 21.354 1.00 95.19 91 ASP A CA 1
ATOM 669 C C . ASP A 1 91 ? 1.920 14.599 20.513 1.00 95.19 91 ASP A C 1
ATOM 671 O O . ASP A 1 91 ? 0.822 14.213 20.111 1.00 95.19 91 ASP A O 1
ATOM 675 N N . ARG A 1 92 ? 3.026 13.875 20.309 1.00 92.62 92 ARG A N 1
ATOM 676 C CA . ARG A 1 92 ? 3.032 12.576 19.605 1.00 92.62 92 ARG A CA 1
ATOM 677 C C . ARG A 1 92 ? 2.098 11.544 20.244 1.00 92.62 92 ARG A C 1
ATOM 679 O O . ARG A 1 92 ? 1.537 10.710 19.550 1.00 92.62 92 ARG A O 1
ATOM 686 N N . LEU A 1 93 ? 1.965 11.585 21.569 1.00 94.25 93 LEU A N 1
ATOM 687 C CA . LEU A 1 93 ? 1.169 10.632 22.350 1.00 94.25 93 LEU A CA 1
ATOM 688 C C . LEU A 1 93 ? -0.277 11.100 22.579 1.00 94.25 93 LEU A C 1
ATOM 690 O O . LEU A 1 93 ? -1.026 10.438 23.301 1.00 94.25 93 LEU A O 1
ATOM 694 N N . TYR A 1 94 ? -0.664 12.230 21.981 1.00 96.69 94 TYR A N 1
ATOM 695 C CA . TYR A 1 94 ? -2.037 12.711 21.996 1.00 96.69 94 TYR A CA 1
ATOM 696 C C . TYR A 1 94 ? -2.942 11.834 21.136 1.00 96.69 94 TYR A C 1
ATOM 698 O O . TYR A 1 94 ? -2.585 11.424 20.030 1.00 96.69 94 TYR A O 1
ATOM 706 N N . GLY A 1 95 ? -4.145 11.607 21.642 1.00 97.50 95 GLY A N 1
ATOM 707 C CA . GLY A 1 95 ? -5.201 10.944 20.912 1.00 97.50 95 GLY A CA 1
ATOM 708 C C . GLY A 1 95 ? -6.294 10.435 21.830 1.00 97.50 95 GLY A C 1
ATOM 709 O O . GLY A 1 95 ? -6.289 10.680 23.041 1.00 97.50 95 GLY A O 1
ATOM 710 N N . ASP A 1 96 ? -7.218 9.702 21.233 1.00 98.50 96 ASP A N 1
ATOM 711 C CA . ASP A 1 96 ? -8.317 9.053 21.925 1.00 98.50 96 ASP A CA 1
ATOM 712 C C . ASP A 1 96 ? -8.816 7.824 21.150 1.00 98.50 96 ASP A C 1
ATOM 714 O O . ASP A 1 96 ? -8.500 7.615 19.973 1.00 98.50 96 ASP A O 1
ATOM 718 N N . MET A 1 97 ? -9.571 6.971 21.837 1.00 98.56 97 MET A N 1
ATOM 719 C CA . MET A 1 97 ? -10.274 5.831 21.250 1.00 98.56 97 MET A CA 1
ATOM 720 C C . MET A 1 97 ? -11.731 5.826 21.680 1.00 98.56 97 MET A C 1
ATOM 722 O O . MET A 1 97 ? -12.053 6.248 22.786 1.00 98.56 97 MET A O 1
ATOM 726 N N . ALA A 1 98 ? -12.610 5.290 20.840 1.00 98.69 98 ALA A N 1
ATOM 727 C CA . ALA A 1 98 ? -14.020 5.146 21.164 1.00 98.69 98 ALA A CA 1
ATOM 728 C C . ALA A 1 98 ? -14.498 3.711 20.930 1.00 98.69 98 ALA A C 1
ATOM 730 O O . ALA A 1 98 ? -14.179 3.106 19.907 1.00 98.69 98 ALA A O 1
ATOM 731 N N . LEU A 1 99 ? -15.288 3.188 21.869 1.00 98.81 99 LEU A N 1
ATOM 732 C CA . LEU A 1 99 ? -16.048 1.948 21.719 1.00 98.81 99 LEU A CA 1
ATOM 733 C C . LEU A 1 99 ? -17.530 2.300 21.801 1.00 98.81 99 LEU A C 1
ATOM 735 O O . LEU A 1 99 ? -18.009 2.691 22.864 1.00 98.81 99 LEU A O 1
ATOM 739 N N . VAL A 1 100 ? -18.235 2.193 20.678 1.00 98.69 100 VAL A N 1
ATOM 740 C CA . VAL A 1 100 ? -19.580 2.759 20.498 1.00 98.69 100 VAL A CA 1
ATOM 741 C C . VAL A 1 100 ? -20.541 1.705 19.957 1.00 98.69 100 VAL A C 1
ATOM 743 O O . VAL A 1 100 ? -20.146 0.833 19.192 1.00 98.69 100 VAL A O 1
ATOM 746 N N . THR A 1 101 ? -21.813 1.788 20.326 1.00 98.62 101 THR A N 1
ATOM 747 C CA . THR A 1 101 ? -22.918 0.992 19.782 1.00 98.62 101 THR A CA 1
ATOM 748 C C . THR A 1 101 ? -24.090 1.899 19.411 1.00 98.62 101 THR A C 1
ATOM 750 O O . THR A 1 101 ? -24.221 3.000 19.945 1.00 98.62 101 THR A O 1
ATOM 753 N N . ASP A 1 102 ? -24.944 1.427 18.507 1.00 97.56 102 ASP A N 1
ATOM 754 C CA . ASP A 1 102 ? -26.248 2.013 18.183 1.00 97.56 102 ASP A CA 1
ATOM 755 C C . ASP A 1 102 ? -27.407 1.368 18.969 1.00 97.56 102 ASP A C 1
ATOM 757 O O . ASP A 1 102 ? -28.575 1.713 18.776 1.00 97.56 102 ASP A O 1
ATOM 761 N N . HIS A 1 103 ? -27.111 0.419 19.866 1.00 97.75 103 HIS A N 1
ATOM 762 C CA . HIS A 1 103 ? -28.137 -0.310 20.601 1.00 97.75 103 HIS A CA 1
ATOM 763 C C . HIS A 1 103 ? -28.859 0.576 21.645 1.00 97.75 103 HIS A C 1
ATOM 765 O O . HIS A 1 103 ? -28.195 1.295 22.403 1.00 97.75 103 HIS A O 1
ATOM 771 N N . PRO A 1 104 ? -30.212 0.503 21.755 1.00 96.00 104 PRO A N 1
ATOM 772 C CA . PRO A 1 104 ? -31.034 1.264 22.704 1.00 96.00 104 PRO A CA 1
ATOM 773 C C . PRO A 1 104 ? -30.582 1.139 24.163 1.00 96.00 104 PRO A C 1
ATOM 775 O O . PRO A 1 104 ? -30.580 2.126 24.893 1.00 96.00 104 PRO A O 1
ATOM 778 N N . THR A 1 105 ? -30.219 -0.076 24.561 1.00 97.00 105 THR A N 1
ATOM 779 C CA . THR A 1 105 ? -30.045 -0.470 25.958 1.00 97.00 105 THR A CA 1
ATOM 780 C C . THR A 1 105 ? -28.616 -0.929 26.198 1.00 97.00 105 THR A C 1
ATOM 782 O O . THR A 1 105 ? -28.171 -1.919 25.610 1.00 97.00 105 THR A O 1
ATOM 785 N N . VAL A 1 106 ? -27.908 -0.205 27.063 1.00 98.00 106 VAL A N 1
ATOM 786 C CA . VAL A 1 106 ? -26.502 -0.453 27.379 1.00 98.00 106 VAL A CA 1
ATOM 787 C C . VAL A 1 106 ? -26.270 -0.488 28.884 1.00 98.00 106 VAL A C 1
ATOM 789 O O . VAL A 1 106 ? -27.015 0.107 29.660 1.00 98.00 106 VAL A O 1
ATOM 792 N N . THR A 1 107 ? -25.213 -1.178 29.280 1.00 98.25 107 THR A N 1
ATOM 793 C CA . THR A 1 107 ? -24.602 -1.111 30.605 1.00 98.25 107 THR A CA 1
ATOM 794 C C . THR A 1 107 ? -23.124 -0.788 30.420 1.00 98.25 107 THR A C 1
ATOM 796 O O . THR A 1 107 ? -22.550 -1.116 29.381 1.00 98.25 107 THR A O 1
ATOM 799 N N . ALA A 1 108 ? -22.495 -0.091 31.359 1.00 98.00 108 ALA A N 1
ATOM 800 C CA . ALA A 1 108 ? -21.116 0.334 31.180 1.00 98.00 108 ALA A CA 1
ATOM 801 C C . ALA A 1 108 ? -20.381 0.454 32.509 1.00 98.00 108 ALA A C 1
ATOM 803 O O . ALA A 1 108 ? -20.935 0.919 33.501 1.00 98.00 108 ALA A O 1
ATOM 804 N N . LYS A 1 109 ? -19.095 0.112 32.475 1.00 97.69 109 LYS A N 1
ATOM 805 C CA . LYS A 1 109 ? -18.128 0.346 33.547 1.00 97.69 109 LYS A CA 1
ATOM 806 C C . LYS A 1 109 ? -17.005 1.187 32.951 1.00 97.69 109 LYS A C 1
ATOM 808 O O . LYS A 1 109 ? -16.297 0.719 32.059 1.00 97.69 109 LYS A O 1
ATOM 813 N N . ARG A 1 110 ? -16.867 2.447 33.377 1.00 98.06 110 ARG A N 1
ATOM 814 C CA . ARG A 1 110 ? -15.891 3.385 32.788 1.00 98.06 110 ARG A CA 1
ATOM 815 C C . ARG A 1 110 ? -14.466 2.933 33.073 1.00 98.06 110 ARG A C 1
ATOM 817 O O . ARG A 1 110 ? -13.611 3.008 32.198 1.00 98.06 110 ARG A O 1
ATOM 824 N N . ALA A 1 111 ? -14.231 2.414 34.268 1.00 97.38 111 ALA A N 1
ATOM 825 C CA . ALA A 1 111 ? -12.956 1.853 34.672 1.00 97.38 111 ALA A CA 1
ATOM 826 C C . ALA A 1 111 ? -13.196 0.586 35.485 1.00 97.38 111 ALA A C 1
ATOM 828 O O . ALA A 1 111 ? -14.039 0.574 36.381 1.00 97.38 111 ALA A O 1
ATOM 829 N N . TRP A 1 112 ? -12.443 -0.467 35.191 1.00 97.31 112 TRP A N 1
ATOM 830 C CA . TRP A 1 112 ? -12.325 -1.617 36.081 1.00 97.31 112 TRP A CA 1
ATOM 831 C C . TRP A 1 112 ? -11.800 -1.181 37.453 1.00 97.31 112 TRP A C 1
ATOM 833 O O . TRP A 1 112 ? -11.197 -0.111 37.582 1.00 97.31 112 TRP A O 1
ATOM 843 N N . LEU A 1 113 ? -12.027 -2.006 38.478 1.00 97.06 113 LEU A N 1
ATOM 844 C CA . LEU A 1 113 ? -11.525 -1.740 39.824 1.00 97.06 113 LEU A CA 1
ATOM 845 C C . LEU A 1 113 ? -10.028 -1.385 39.772 1.00 97.06 113 LEU A C 1
ATOM 847 O O . LEU A 1 113 ? -9.218 -2.153 39.253 1.00 97.06 113 LEU A O 1
ATOM 851 N N . ARG A 1 114 ? -9.640 -0.240 40.346 1.00 94.25 114 ARG A N 1
ATOM 852 C CA . ARG A 1 114 ? -8.231 0.176 40.484 1.00 94.25 114 ARG A CA 1
ATOM 853 C C . ARG A 1 114 ? -7.552 -0.604 41.619 1.00 94.25 114 ARG A C 1
ATOM 855 O O . ARG A 1 114 ? -7.149 -0.036 42.633 1.00 94.25 114 ARG A O 1
ATOM 862 N N . GLY A 1 115 ? -7.503 -1.924 41.459 1.00 88.81 115 GLY A N 1
ATOM 863 C CA . GLY A 1 115 ? -6.941 -2.897 42.393 1.00 88.81 115 GLY A CA 1
ATOM 864 C C . GLY A 1 115 ? -5.598 -3.455 41.927 1.00 88.81 115 GLY A C 1
ATOM 865 O O . GLY A 1 115 ? -5.091 -3.110 40.858 1.00 88.81 115 GLY A O 1
ATOM 866 N N . ALA A 1 116 ? -5.003 -4.321 42.743 1.00 86.94 116 ALA A N 1
ATOM 867 C CA . ALA A 1 116 ? -3.747 -4.977 42.403 1.00 86.94 116 ALA A CA 1
ATOM 868 C C . ALA A 1 116 ? -4.004 -6.363 41.794 1.00 86.94 116 ALA A C 1
ATOM 870 O O . ALA A 1 116 ? -5.090 -6.924 41.888 1.00 86.94 116 ALA A O 1
ATOM 871 N N . TRP A 1 117 ? -2.963 -6.944 41.199 1.00 86.94 117 TRP A N 1
ATOM 872 C CA . TRP A 1 117 ? -2.947 -8.344 40.776 1.00 86.94 117 TRP A CA 1
ATOM 873 C C . TRP A 1 117 ? -4.132 -8.739 39.875 1.00 86.94 117 TRP A C 1
ATOM 875 O O . TRP A 1 117 ? -4.174 -8.288 38.739 1.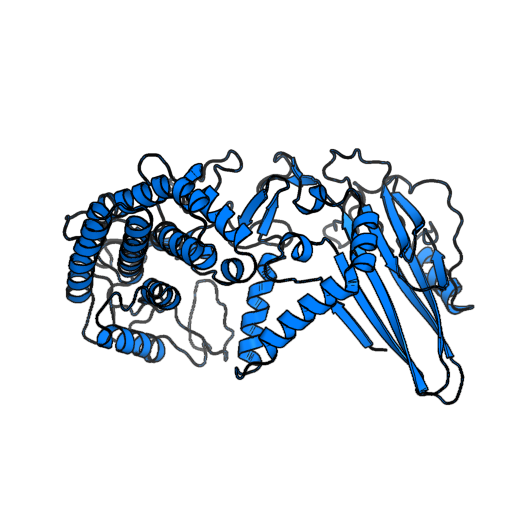00 86.94 117 TRP A O 1
ATOM 885 N N . TRP A 1 118 ? -5.040 -9.606 40.333 1.00 91.25 118 TRP A N 1
ATOM 886 C CA . TRP A 1 118 ? -6.209 -10.067 39.574 1.00 91.25 118 TRP A CA 1
ATOM 887 C C . TRP A 1 118 ? -7.521 -9.437 40.061 1.00 91.25 118 TRP A C 1
ATOM 889 O O . TRP A 1 118 ? -8.576 -9.791 39.538 1.00 91.25 118 TRP A O 1
ATOM 899 N N . ASP A 1 119 ? -7.474 -8.504 41.021 1.00 94.94 119 ASP A N 1
ATOM 900 C CA . ASP A 1 119 ? -8.668 -7.933 41.660 1.00 94.94 119 ASP A CA 1
ATOM 901 C C . ASP A 1 119 ? -9.614 -7.314 40.627 1.00 94.94 119 ASP A C 1
ATOM 903 O O . ASP A 1 119 ? -10.820 -7.530 40.673 1.00 94.94 119 ASP A O 1
ATOM 907 N N . PHE A 1 120 ? -9.061 -6.594 39.648 1.00 93.94 120 PHE A N 1
ATOM 908 C CA . PHE A 1 120 ? -9.835 -5.959 38.581 1.00 93.94 120 PHE A CA 1
ATOM 909 C C . PHE A 1 120 ? -10.576 -6.959 37.690 1.00 93.94 120 PHE A C 1
ATOM 911 O O . PHE A 1 120 ? -11.682 -6.678 37.238 1.00 93.94 120 PHE A O 1
ATOM 918 N N . LEU A 1 121 ? -9.967 -8.118 37.423 1.00 94.81 121 LEU A N 1
ATOM 919 C CA . LEU A 1 121 ? -10.527 -9.119 36.520 1.00 94.81 121 LEU A CA 1
ATOM 920 C C . LEU A 1 121 ? -11.580 -9.952 37.244 1.00 94.81 121 LEU A C 1
ATOM 922 O O . LEU A 1 121 ? -12.612 -10.270 36.658 1.00 94.81 121 LEU A O 1
ATOM 926 N N . GLN A 1 122 ? -11.310 -10.289 38.507 1.00 96.94 122 GLN A N 1
ATOM 927 C CA . GLN A 1 122 ? -12.264 -10.970 39.369 1.00 96.94 122 GLN A CA 1
ATOM 928 C C . GLN A 1 122 ? -13.499 -10.092 39.587 1.00 96.94 122 GLN A C 1
ATOM 930 O O . GLN A 1 122 ? -14.605 -10.555 39.348 1.00 96.94 122 GLN A O 1
ATOM 935 N N . GLU A 1 123 ? -13.314 -8.814 39.938 1.00 97.50 123 GLU A N 1
ATOM 936 C CA . GLU A 1 123 ? -14.424 -7.881 40.155 1.00 97.50 123 GLU A CA 1
ATOM 937 C C . GLU A 1 123 ? -15.276 -7.696 38.897 1.00 97.50 123 GLU A C 1
ATOM 939 O O . GLU A 1 123 ? -16.497 -7.743 38.984 1.00 97.50 123 GLU A O 1
ATOM 944 N N . PHE A 1 124 ? -14.651 -7.560 37.722 1.00 97.75 124 PHE A N 1
ATOM 945 C CA . PHE A 1 124 ? -15.381 -7.487 36.456 1.00 97.75 124 PHE A CA 1
ATOM 946 C C . PHE A 1 124 ? -16.265 -8.721 36.219 1.00 97.75 124 PHE A C 1
ATOM 948 O O . PHE A 1 124 ? -17.412 -8.582 35.794 1.00 97.75 124 PHE A O 1
ATOM 955 N N . TRP A 1 125 ? -15.736 -9.926 36.460 1.00 97.88 125 TRP A N 1
ATOM 956 C CA . TRP A 1 125 ? -16.485 -11.162 36.235 1.00 97.88 125 TRP A CA 1
ATOM 957 C C . TRP A 1 125 ? -17.550 -11.416 37.292 1.00 97.88 125 TRP A C 1
ATOM 959 O O . TRP A 1 125 ? -18.623 -11.899 36.934 1.00 97.88 125 TRP A O 1
ATOM 969 N N . ASP A 1 126 ? -17.280 -11.098 38.555 1.00 97.81 126 ASP A N 1
ATOM 970 C CA . ASP A 1 126 ? -18.259 -11.227 39.633 1.00 97.81 126 ASP A CA 1
ATOM 971 C C . ASP A 1 126 ? -19.471 -10.323 39.350 1.00 97.81 126 ASP A C 1
ATOM 973 O O . ASP A 1 126 ? -20.589 -10.827 39.300 1.00 97.81 126 ASP A O 1
ATOM 977 N N . ASP A 1 127 ? -19.238 -9.044 39.030 1.00 97.81 127 ASP A N 1
ATOM 978 C CA . ASP A 1 127 ? -20.273 -8.064 38.650 1.00 97.81 127 ASP A CA 1
ATOM 979 C C . ASP A 1 127 ? -21.072 -8.535 37.422 1.00 97.81 127 ASP A C 1
ATOM 981 O O . ASP A 1 127 ? -22.286 -8.714 37.486 1.00 97.81 127 ASP A O 1
ATOM 985 N N . LEU A 1 128 ? -20.389 -8.866 36.317 1.00 97.81 128 LEU A N 1
ATOM 986 C CA . LEU A 1 128 ? -21.066 -9.274 35.082 1.00 97.81 128 LEU A CA 1
ATOM 987 C C . LEU A 1 128 ? -21.844 -10.590 35.222 1.00 97.81 128 LEU A C 1
ATOM 989 O O . LEU A 1 128 ? -22.879 -10.768 34.578 1.00 97.81 128 LEU A O 1
ATOM 993 N N . SER A 1 129 ? -21.331 -11.552 35.990 1.00 97.56 129 SER A N 1
ATOM 994 C CA . SER A 1 129 ? -21.952 -12.877 36.107 1.00 97.56 129 SER A CA 1
ATOM 995 C C . SER A 1 129 ? -23.119 -12.924 37.093 1.00 97.56 129 SER A C 1
ATOM 997 O O . SER A 1 129 ? -23.932 -13.847 36.997 1.00 97.56 129 SER A O 1
ATOM 999 N N . GLU A 1 130 ? -23.230 -11.944 37.995 1.00 97.12 130 GLU A N 1
ATOM 1000 C CA . GLU A 1 130 ? -24.313 -11.868 38.977 1.00 97.12 130 GLU A CA 1
ATOM 1001 C C . GLU A 1 130 ? -25.673 -11.635 38.304 1.00 97.12 130 GLU A C 1
ATOM 1003 O O . GLU A 1 130 ? -26.626 -12.384 38.544 1.00 97.12 130 GLU A O 1
ATOM 1008 N N . ASP A 1 131 ? -25.769 -10.638 37.423 1.00 96.75 131 ASP A N 1
ATOM 1009 C CA . ASP A 1 131 ? -27.036 -10.251 36.795 1.00 96.75 131 ASP A CA 1
ATOM 1010 C C . ASP A 1 131 ? -26.944 -9.930 35.291 1.00 96.75 131 ASP A C 1
ATOM 1012 O O . ASP A 1 131 ? -27.973 -9.681 34.650 1.00 96.75 131 ASP A O 1
ATOM 1016 N N . GLY A 1 132 ? -25.748 -10.008 34.700 1.00 96.75 132 GLY A N 1
ATOM 1017 C CA . GLY A 1 132 ? -25.500 -9.634 33.309 1.00 96.75 132 GLY A CA 1
ATOM 1018 C C . GLY A 1 132 ? -25.303 -8.132 33.099 1.00 96.75 132 GLY A C 1
ATOM 1019 O O . GLY A 1 132 ? -25.270 -7.698 31.945 1.00 96.75 132 GLY A O 1
ATOM 1020 N N . MET A 1 133 ? -25.197 -7.333 34.159 1.00 97.69 133 MET A N 1
ATOM 1021 C CA . MET A 1 133 ? -24.990 -5.889 34.108 1.00 97.69 133 MET A CA 1
ATOM 1022 C C . MET A 1 133 ? -23.571 -5.518 34.555 1.00 97.69 133 MET A C 1
ATOM 1024 O O . MET A 1 133 ? -22.817 -6.333 35.069 1.00 97.69 133 MET A O 1
ATOM 1028 N N . LEU A 1 134 ? -23.169 -4.283 34.269 1.00 97.94 134 LEU A N 1
ATOM 1029 C CA . LEU A 1 134 ? -21.904 -3.704 34.697 1.00 97.94 134 LEU A CA 1
ATOM 1030 C C . LEU A 1 134 ? -22.178 -2.517 35.620 1.00 97.94 134 LEU A C 1
ATOM 1032 O O . LEU A 1 134 ? -22.876 -1.569 35.243 1.00 97.94 134 LEU A O 1
ATOM 1036 N N . THR A 1 135 ? -21.574 -2.546 36.801 1.00 97.31 135 THR A N 1
ATOM 1037 C CA . THR A 1 135 ? -21.649 -1.488 37.803 1.00 97.31 135 THR A CA 1
ATOM 1038 C C . THR A 1 135 ? -20.426 -0.583 37.705 1.00 97.31 135 THR A C 1
ATOM 1040 O O . THR A 1 135 ? -19.281 -1.016 37.855 1.00 97.31 135 THR A O 1
ATOM 1043 N N . ASP A 1 136 ? -20.642 0.705 37.456 1.00 96.56 136 ASP A N 1
ATOM 1044 C CA . ASP A 1 136 ? -19.553 1.675 37.414 1.00 96.56 136 ASP A CA 1
ATOM 1045 C C . ASP A 1 136 ? -19.050 2.036 38.822 1.00 96.56 136 ASP A C 1
ATOM 1047 O O . ASP A 1 136 ? -19.840 2.354 39.710 1.00 96.56 136 ASP A O 1
ATOM 1051 N N . HIS A 1 137 ? -17.726 2.062 39.012 1.00 96.00 137 HIS A N 1
ATOM 1052 C CA . HIS A 1 137 ? -17.099 2.396 40.304 1.00 96.00 137 HIS A CA 1
ATOM 1053 C C . HIS A 1 137 ? -17.195 3.879 40.677 1.00 96.00 137 HIS A C 1
ATOM 1055 O O . HIS A 1 137 ? -16.859 4.257 41.798 1.00 96.00 137 HIS A O 1
ATOM 1061 N N . GLY A 1 138 ? -17.619 4.743 39.750 1.00 94.38 138 GLY A N 1
ATOM 1062 C CA . GLY A 1 138 ? -17.823 6.160 40.039 1.00 94.38 138 GLY A CA 1
ATOM 1063 C C . GLY A 1 138 ? -16.535 6.961 40.247 1.00 94.38 138 GLY A C 1
ATOM 1064 O O . GLY A 1 138 ? -16.585 8.010 40.881 1.00 94.38 138 GLY A O 1
ATOM 1065 N N . TYR A 1 139 ? -15.380 6.507 39.742 1.00 95.06 139 TYR A N 1
ATOM 1066 C CA . TYR A 1 139 ? -14.134 7.271 39.868 1.00 95.06 139 TYR A CA 1
ATOM 1067 C C . TYR A 1 139 ? -14.251 8.646 39.192 1.00 95.06 139 TYR A C 1
ATOM 1069 O O . TYR A 1 139 ? -14.547 8.748 38.002 1.00 95.06 139 TYR A O 1
ATOM 1077 N N . GLU A 1 140 ? -13.986 9.705 39.960 1.00 92.62 140 GLU A N 1
ATOM 1078 C CA . GLU A 1 140 ? -14.037 11.099 39.487 1.00 92.62 140 GLU A CA 1
ATOM 1079 C C . GLU A 1 140 ? -12.661 11.644 39.080 1.00 92.62 140 GLU A C 1
ATOM 1081 O O . GLU A 1 140 ? -12.565 12.708 38.474 1.00 92.62 140 GLU A O 1
ATOM 1086 N N . THR A 1 141 ? -11.584 10.927 39.414 1.00 94.31 141 THR A N 1
ATOM 1087 C CA . THR A 1 141 ? -10.210 11.347 39.131 1.00 94.31 141 THR A CA 1
ATOM 1088 C C . THR A 1 141 ? -9.593 10.549 37.980 1.00 94.31 141 THR A C 1
ATOM 1090 O O . THR A 1 141 ? -9.844 9.340 37.869 1.00 94.31 141 THR A O 1
ATOM 1093 N N . PRO A 1 142 ? -8.731 11.179 37.157 1.00 96.81 142 PRO A N 1
ATOM 1094 C CA . PRO A 1 142 ? -7.968 10.475 36.129 1.00 96.81 142 PRO A CA 1
ATOM 1095 C C . PRO A 1 142 ? -7.080 9.369 36.710 1.00 96.81 142 PRO A C 1
ATOM 1097 O O . PRO A 1 142 ? -6.786 9.355 37.911 1.00 96.81 142 PRO A O 1
ATOM 1100 N N . SER A 1 143 ? -6.622 8.454 35.855 1.00 96.38 143 SER A N 1
ATOM 1101 C CA . SER A 1 143 ? -5.681 7.407 36.257 1.00 96.38 143 SER A CA 1
ATOM 1102 C C . SER A 1 143 ? -4.395 7.996 36.854 1.00 96.38 143 SER A C 1
ATOM 1104 O O . SER A 1 143 ? -3.905 9.057 36.441 1.00 96.38 143 SER A O 1
ATOM 1106 N N . ALA A 1 144 ? -3.820 7.294 37.832 1.00 95.75 144 ALA A N 1
ATOM 1107 C CA . ALA A 1 144 ? -2.568 7.711 38.451 1.00 95.75 144 ALA A CA 1
ATOM 1108 C C . ALA A 1 144 ? -1.399 7.657 37.442 1.00 95.75 144 ALA A C 1
ATOM 1110 O O . ALA A 1 144 ? -1.471 6.938 36.441 1.00 95.75 144 ALA A O 1
ATOM 1111 N N . PRO A 1 145 ? -0.283 8.367 37.692 1.00 95.06 145 PRO A N 1
ATOM 1112 C CA . PRO A 1 145 ? 0.910 8.251 36.860 1.00 95.06 145 PRO A CA 1
ATOM 1113 C C . PRO A 1 145 ? 1.340 6.792 36.680 1.00 95.06 145 PRO A C 1
ATOM 1115 O O . PRO A 1 145 ? 1.409 6.036 37.651 1.00 95.06 145 PRO A O 1
ATOM 1118 N N . ARG A 1 146 ? 1.678 6.415 35.442 1.00 92.62 146 ARG A N 1
ATOM 1119 C CA . ARG A 1 146 ? 2.055 5.047 35.048 1.00 92.62 146 ARG A CA 1
ATOM 1120 C C . ARG A 1 146 ? 0.943 4.002 35.191 1.00 92.62 146 ARG A C 1
ATOM 1122 O O . ARG A 1 146 ? 1.230 2.807 35.243 1.00 92.62 146 ARG A O 1
ATOM 1129 N N . GLN A 1 147 ? -0.310 4.440 35.241 1.00 93.25 147 GLN A N 1
ATOM 1130 C CA . GLN A 1 147 ? -1.494 3.586 35.241 1.00 93.25 147 GLN A CA 1
ATOM 1131 C C . GLN A 1 147 ? -2.490 4.079 34.191 1.00 93.25 147 GLN A C 1
ATOM 1133 O O . GLN A 1 147 ? -2.493 5.252 33.819 1.00 93.25 147 GLN A O 1
ATOM 1138 N N . SER A 1 148 ? -3.353 3.184 33.726 1.00 95.38 148 SER A N 1
ATOM 1139 C CA . SER A 1 148 ? -4.464 3.503 32.831 1.00 95.38 148 SER A CA 1
ATOM 1140 C C . SER A 1 148 ? -5.648 2.593 33.155 1.00 95.38 148 SER A C 1
ATOM 1142 O O . SER A 1 148 ? -5.479 1.578 33.833 1.00 95.38 148 SER A O 1
ATOM 1144 N N . ASP A 1 149 ? -6.832 2.967 32.685 1.00 95.56 149 ASP A N 1
ATOM 1145 C CA . ASP A 1 149 ? -8.083 2.282 32.995 1.00 95.56 149 ASP A CA 1
ATOM 1146 C C . ASP A 1 149 ? -8.571 1.444 31.800 1.00 95.56 149 ASP A C 1
ATOM 1148 O O . ASP A 1 149 ? -8.499 1.868 30.642 1.00 95.56 149 ASP A O 1
ATOM 1152 N N . THR A 1 150 ? -9.128 0.264 32.084 1.00 96.75 150 THR A N 1
ATOM 1153 C CA . THR A 1 150 ? -9.910 -0.520 31.111 1.00 96.75 150 THR A CA 1
ATOM 1154 C C . THR A 1 150 ? -11.383 -0.185 31.279 1.00 96.75 150 THR A C 1
ATOM 1156 O O . THR A 1 150 ? -11.899 -0.265 32.391 1.00 96.75 150 THR A O 1
ATOM 1159 N N . GLY A 1 151 ? -12.054 0.197 30.195 1.00 98.00 151 GLY A N 1
ATOM 1160 C CA . GLY A 1 151 ? -13.494 0.440 30.176 1.00 98.00 151 GLY A CA 1
ATOM 1161 C C . GLY A 1 151 ? -14.247 -0.698 29.495 1.00 98.00 151 GLY A C 1
ATOM 1162 O O . GLY A 1 151 ? -13.725 -1.320 28.571 1.00 98.00 151 GLY A O 1
ATOM 1163 N N . SER A 1 152 ? -15.482 -0.952 29.922 1.00 98.62 152 SER A N 1
ATOM 1164 C CA . SER A 1 152 ? -16.358 -1.978 29.352 1.00 98.62 152 SER A CA 1
ATOM 1165 C C . SER A 1 152 ? -17.724 -1.413 28.990 1.00 98.62 152 SER A C 1
ATOM 1167 O O . SER A 1 152 ? -18.343 -0.707 29.785 1.00 98.62 152 SER A O 1
ATOM 1169 N N . LEU A 1 153 ? -18.201 -1.764 27.798 1.00 98.69 153 LEU A N 1
ATOM 1170 C CA . LEU A 1 153 ? -19.526 -1.438 27.281 1.00 98.69 153 LEU A CA 1
ATOM 1171 C C . LEU A 1 153 ? -20.278 -2.735 26.981 1.00 98.69 153 LEU A C 1
ATOM 1173 O O . LEU A 1 153 ? -19.842 -3.526 26.147 1.00 98.69 153 LEU A O 1
ATOM 1177 N N . GLY A 1 154 ? -21.409 -2.937 27.647 1.00 98.31 154 GLY A N 1
ATOM 1178 C CA . GLY A 1 154 ? -22.332 -4.039 27.420 1.00 98.31 154 GLY A CA 1
ATOM 1179 C C . GLY A 1 154 ? -23.582 -3.592 26.669 1.00 98.31 154 GLY A C 1
ATOM 1180 O O . GLY A 1 154 ? -24.181 -2.579 27.020 1.00 98.31 154 GLY A O 1
ATOM 1181 N N . VAL A 1 155 ? -24.013 -4.360 25.671 1.00 98.25 155 VAL A N 1
ATOM 1182 C CA . VAL A 1 155 ? -25.366 -4.261 25.093 1.00 98.25 155 VAL A CA 1
ATOM 1183 C C . VAL A 1 155 ? -26.239 -5.332 25.723 1.00 98.25 155 VAL A C 1
ATOM 1185 O O . VAL A 1 155 ? -25.814 -6.482 25.806 1.00 98.25 155 VAL A O 1
ATOM 1188 N N . MET A 1 156 ? -27.432 -4.954 26.175 1.00 98.12 156 MET A N 1
ATOM 1189 C CA . MET A 1 156 ? -28.348 -5.851 26.887 1.00 98.12 156 MET A CA 1
ATOM 1190 C C . MET A 1 156 ? -29.630 -6.037 26.089 1.00 98.12 156 MET A C 1
ATOM 1192 O O . MET A 1 156 ? -30.195 -5.055 25.608 1.00 98.12 156 MET A O 1
ATOM 1196 N N . ASP A 1 157 ? -30.106 -7.273 25.980 1.00 97.81 157 ASP A N 1
ATOM 1197 C CA . ASP A 1 157 ? -31.341 -7.591 25.264 1.00 97.81 157 ASP A CA 1
ATOM 1198 C C . ASP A 1 157 ? -31.974 -8.900 25.767 1.00 97.81 157 ASP A C 1
ATOM 1200 O O . ASP A 1 157 ? -31.404 -9.624 26.588 1.00 97.81 157 ASP A O 1
ATOM 1204 N N . GLU A 1 158 ? -33.157 -9.225 25.256 1.00 97.69 158 GLU A N 1
ATOM 1205 C CA . GLU A 1 158 ? -33.832 -10.498 25.490 1.00 97.69 158 GLU A CA 1
ATOM 1206 C C . GLU A 1 158 ? -34.333 -11.087 24.168 1.00 97.69 158 GLU A C 1
ATOM 1208 O O . GLU A 1 158 ? -35.022 -10.420 23.399 1.00 97.69 158 GLU A O 1
ATOM 1213 N N . LEU A 1 159 ? -34.025 -12.363 23.924 1.00 98.25 159 LEU A N 1
ATOM 1214 C CA . LEU A 1 159 ? -34.439 -13.082 22.722 1.00 98.25 159 LEU A CA 1
ATOM 1215 C C . LEU A 1 159 ? -35.525 -14.107 23.028 1.00 98.25 159 LEU A C 1
ATOM 1217 O O . LEU A 1 159 ? -35.355 -14.985 23.879 1.00 98.25 159 LEU A O 1
ATOM 1221 N N . ALA A 1 160 ? -36.616 -14.053 22.270 1.00 98.50 160 ALA A N 1
ATOM 1222 C CA . ALA A 1 160 ? -37.643 -15.085 22.265 1.00 98.50 160 ALA A CA 1
ATOM 1223 C C . ALA A 1 160 ? -37.123 -16.416 21.672 1.00 98.50 160 ALA A C 1
ATOM 1225 O O . ALA A 1 160 ? -36.096 -16.433 20.985 1.00 98.50 160 ALA A O 1
ATOM 1226 N N . PRO A 1 161 ? -37.826 -17.541 21.905 1.00 98.38 161 PRO A N 1
ATOM 1227 C CA . PRO A 1 161 ? -37.497 -18.823 21.282 1.00 98.38 161 PRO A CA 1
ATOM 1228 C C . PRO A 1 161 ? -37.399 -18.714 19.756 1.00 98.38 161 PRO A C 1
ATOM 1230 O O . PRO A 1 161 ? -38.327 -18.236 19.103 1.00 98.38 161 PRO A O 1
ATOM 1233 N N . GLY A 1 162 ? -36.276 -19.148 19.185 1.00 97.88 162 GLY A N 1
ATOM 1234 C CA . GLY A 1 162 ? -35.996 -19.073 17.748 1.00 97.88 162 GLY A CA 1
ATOM 1235 C C . GLY A 1 162 ? -35.600 -17.685 17.227 1.00 97.88 162 GLY A C 1
ATOM 1236 O O . GLY A 1 162 ? -35.278 -17.564 16.044 1.00 97.88 162 GLY A O 1
ATOM 1237 N N . GLU A 1 163 ? -35.607 -16.639 18.060 1.00 98.31 163 GLU A N 1
ATOM 1238 C CA . GLU A 1 163 ? -35.288 -15.279 17.622 1.00 98.31 163 GLU A CA 1
ATOM 1239 C C . GLU A 1 163 ? -33.801 -15.135 17.267 1.00 98.31 163 GLU A C 1
ATOM 1241 O O . GLU A 1 163 ? -32.912 -15.697 17.918 1.00 98.31 163 GLU A O 1
ATOM 1246 N N . ARG A 1 164 ? -33.533 -14.350 16.220 1.00 98.19 164 ARG A N 1
ATOM 1247 C CA . ARG A 1 164 ? -32.196 -13.980 15.758 1.00 98.19 164 ARG A CA 1
ATOM 1248 C C . ARG A 1 164 ? -32.093 -12.462 15.657 1.00 98.19 164 ARG A C 1
ATOM 1250 O O . ARG A 1 164 ? -32.899 -11.852 14.961 1.00 98.19 164 ARG A O 1
ATOM 1257 N N . ARG A 1 165 ? -31.077 -11.873 16.293 1.00 98.19 165 ARG A N 1
ATOM 1258 C CA . ARG A 1 165 ? -30.818 -10.425 16.266 1.00 98.19 165 ARG A CA 1
ATOM 1259 C C . ARG A 1 165 ? -29.324 -10.120 16.163 1.00 98.19 165 ARG A C 1
ATOM 1261 O O . ARG A 1 165 ? -28.490 -10.952 16.532 1.00 98.19 165 ARG A O 1
ATOM 1268 N N . SER A 1 166 ? -29.002 -8.944 15.633 1.00 97.88 166 SER A N 1
ATOM 1269 C CA . SER A 1 166 ? -27.636 -8.457 15.444 1.00 97.88 166 SER A CA 1
ATOM 1270 C C . SER A 1 166 ? -27.343 -7.263 16.351 1.00 97.88 166 SER A C 1
ATOM 1272 O O . SER A 1 166 ? -28.188 -6.388 16.514 1.00 97.88 166 SER A O 1
ATOM 1274 N N . TYR A 1 167 ? -26.132 -7.231 16.901 1.00 98.19 167 TYR A N 1
ATOM 1275 C CA . TYR A 1 167 ? -25.644 -6.228 17.840 1.00 98.19 167 TYR A CA 1
ATOM 1276 C C . TYR A 1 167 ? -24.312 -5.684 17.349 1.00 98.19 167 TYR A C 1
ATOM 1278 O O . TYR A 1 167 ? -23.394 -6.461 17.067 1.00 98.19 167 TYR A O 1
ATOM 1286 N N . ARG A 1 168 ? -24.205 -4.362 17.232 1.00 98.06 168 ARG A N 1
ATOM 1287 C CA . ARG A 1 168 ? -23.059 -3.714 16.603 1.00 98.06 168 ARG A CA 1
ATOM 1288 C C . ARG A 1 168 ? -22.206 -2.965 17.609 1.00 98.06 168 ARG A C 1
ATOM 1290 O O . ARG A 1 168 ? -22.724 -2.242 18.456 1.00 98.06 168 ARG A O 1
ATOM 1297 N N . PHE A 1 169 ? -20.899 -3.094 17.439 1.00 98.69 169 PHE A N 1
ATOM 1298 C CA . PHE A 1 169 ? -19.894 -2.244 18.052 1.00 98.69 169 PHE A CA 1
ATOM 1299 C C . PHE A 1 169 ? -19.047 -1.594 16.958 1.00 98.69 169 PHE A C 1
ATOM 1301 O O . PHE A 1 169 ? -18.674 -2.242 15.980 1.00 98.69 169 PHE A O 1
ATOM 1308 N N . VAL A 1 170 ? -18.726 -0.322 17.140 1.00 98.62 170 VAL A N 1
ATOM 1309 C CA . VAL A 1 170 ? -17.756 0.430 16.350 1.00 98.62 170 VAL A CA 1
ATOM 1310 C C . VAL A 1 170 ? -16.599 0.771 17.275 1.00 98.62 170 VAL A C 1
ATOM 1312 O O . VAL A 1 170 ? -16.776 1.466 18.276 1.00 98.62 170 VAL A O 1
ATOM 1315 N N . LEU A 1 171 ? -15.420 0.257 16.943 1.00 98.81 171 LEU A N 1
ATOM 1316 C CA . LEU A 1 171 ? -14.156 0.667 17.535 1.00 98.81 171 LEU A CA 1
ATOM 1317 C C . LEU A 1 171 ? -13.554 1.743 16.638 1.00 98.81 171 LEU A C 1
ATOM 1319 O O . LEU A 1 171 ? -13.331 1.483 15.460 1.00 98.81 171 LEU A O 1
ATOM 1323 N N . ALA A 1 172 ? -13.274 2.925 17.170 1.00 98.69 172 ALA A N 1
ATOM 1324 C CA . ALA A 1 172 ? -12.617 4.003 16.437 1.00 98.69 172 ALA A CA 1
ATOM 1325 C C . ALA A 1 172 ? -11.388 4.514 17.192 1.00 98.69 172 ALA A C 1
ATOM 1327 O O . ALA A 1 172 ? -11.305 4.390 18.417 1.00 98.69 172 ALA A O 1
ATOM 1328 N N . TRP A 1 173 ? -10.442 5.104 16.466 1.00 98.25 173 TRP A N 1
ATOM 1329 C CA . TRP A 1 173 ? -9.233 5.700 17.032 1.00 98.25 173 TRP A CA 1
ATOM 1330 C C . TRP A 1 173 ? -8.908 7.046 16.389 1.00 98.25 173 TRP A C 1
ATOM 1332 O O . TRP A 1 173 ? -9.210 7.296 15.226 1.00 98.25 173 TRP A O 1
ATOM 1342 N N . HIS A 1 174 ? -8.269 7.923 17.153 1.00 98.06 174 HIS A N 1
ATOM 1343 C CA . HIS A 1 174 ? -7.794 9.210 16.674 1.00 98.06 174 HIS A CA 1
ATOM 1344 C C . HIS A 1 174 ? -6.431 9.502 17.297 1.00 98.06 174 HIS A C 1
ATOM 1346 O O . HIS A 1 174 ? -6.343 10.000 18.411 1.00 98.06 174 HIS A O 1
ATOM 1352 N N . PHE A 1 175 ? -5.365 9.180 16.565 1.00 96.88 175 PHE A N 1
ATOM 1353 C CA . PHE A 1 175 ? -3.972 9.447 16.937 1.00 96.88 175 PHE A CA 1
ATOM 1354 C C . PHE A 1 175 ? -3.343 10.275 15.816 1.00 96.88 175 PHE A C 1
ATOM 1356 O O . PHE A 1 175 ? -2.741 9.722 14.891 1.00 96.88 175 PHE A O 1
ATOM 1363 N N . PRO A 1 176 ? -3.574 11.600 15.819 1.00 96.62 176 PRO A N 1
ATOM 1364 C CA . PRO A 1 176 ? -3.371 12.410 14.631 1.00 96.62 176 PRO A CA 1
ATOM 1365 C C . PRO A 1 176 ? -1.896 12.652 14.324 1.00 96.62 176 PRO A C 1
ATOM 1367 O O . PRO A 1 176 ? -1.578 12.922 13.171 1.00 96.62 176 PRO A O 1
ATOM 1370 N N . ASN A 1 177 ? -1.016 12.576 15.325 1.00 95.12 177 ASN A N 1
ATOM 1371 C CA . ASN A 1 177 ? 0.378 12.995 15.227 1.00 95.12 177 ASN A CA 1
ATOM 1372 C C . ASN A 1 177 ? 1.303 11.784 15.106 1.00 95.12 177 ASN A C 1
ATOM 1374 O O . ASN A 1 177 ? 1.234 10.849 15.901 1.00 95.12 177 ASN A O 1
ATOM 1378 N N . ARG A 1 178 ? 2.214 11.827 14.138 1.00 90.94 178 ARG A N 1
ATOM 1379 C CA . ARG A 1 178 ? 3.203 10.773 13.896 1.00 90.94 178 ARG A CA 1
ATOM 1380 C C . ARG A 1 178 ? 4.524 11.358 13.390 1.00 90.94 178 ARG A C 1
ATOM 1382 O O . ARG A 1 178 ? 4.494 12.431 12.794 1.00 90.94 178 ARG A O 1
ATOM 1389 N N . PRO A 1 179 ? 5.660 10.663 13.557 1.00 88.56 179 PRO A N 1
ATOM 1390 C CA . PRO A 1 179 ? 6.886 10.984 12.822 1.00 88.56 179 PRO A CA 1
ATOM 1391 C C . PRO A 1 179 ? 6.627 10.985 11.309 1.00 88.56 179 PRO A C 1
ATOM 1393 O O . PRO A 1 179 ? 5.906 10.113 10.820 1.00 88.56 179 PRO A O 1
ATOM 1396 N N . ASP A 1 180 ? 7.167 11.935 10.555 1.00 85.12 180 ASP A N 1
ATOM 1397 C CA . ASP A 1 180 ? 6.965 12.029 9.100 1.00 85.12 180 ASP A CA 1
ATOM 1398 C C . ASP A 1 180 ? 7.730 10.972 8.273 1.00 85.12 180 ASP A C 1
ATOM 1400 O O . ASP A 1 180 ? 7.410 10.769 7.099 1.00 85.12 180 ASP A O 1
ATOM 1404 N N . SER A 1 181 ? 8.656 10.237 8.897 1.00 82.00 181 SER A N 1
ATOM 1405 C CA . SER A 1 181 ? 9.376 9.080 8.345 1.00 82.00 181 SER A CA 1
ATOM 1406 C C . SER A 1 181 ? 9.495 7.933 9.368 1.00 82.00 181 SER A C 1
ATOM 1408 O O . SER A 1 181 ? 8.992 8.038 10.489 1.00 82.00 181 SER A O 1
ATOM 1410 N N . TRP A 1 182 ? 10.114 6.808 8.985 1.00 79.38 182 TRP A N 1
ATOM 1411 C CA . TRP A 1 182 ? 10.368 5.668 9.883 1.00 79.38 182 TRP A CA 1
ATOM 1412 C C . TRP A 1 182 ? 11.719 5.741 10.629 1.00 79.38 182 TRP A C 1
ATOM 1414 O O . TRP A 1 182 ? 11.916 4.986 11.579 1.00 79.38 182 TRP A O 1
ATOM 1424 N N . LYS A 1 183 ? 12.636 6.648 10.256 1.00 67.31 183 LYS A N 1
ATOM 1425 C CA . LYS A 1 183 ? 14.050 6.604 10.685 1.00 67.31 183 LYS A CA 1
ATOM 1426 C C . LYS A 1 183 ? 14.337 6.970 12.135 1.00 67.31 183 LYS A C 1
ATOM 1428 O O . LYS A 1 183 ? 15.357 6.536 12.668 1.00 67.31 183 LYS A O 1
ATOM 1433 N N . SER A 1 184 ? 13.559 7.872 12.726 1.00 65.75 184 SER A N 1
ATOM 1434 C CA . SER A 1 184 ? 13.942 8.500 13.993 1.00 65.75 184 SER A CA 1
ATOM 1435 C C . SER A 1 184 ? 12.739 8.839 14.857 1.00 65.75 184 SER A C 1
ATOM 1437 O O . SER A 1 184 ? 11.746 9.381 14.375 1.00 65.75 184 SER A O 1
ATOM 1439 N N . GLU A 1 185 ? 12.867 8.591 16.162 1.00 65.88 185 GLU A N 1
ATOM 1440 C CA . GLU A 1 185 ? 11.915 9.089 17.159 1.00 65.88 185 GLU A CA 1
ATOM 1441 C C . GLU A 1 185 ? 11.884 10.623 17.232 1.00 65.88 185 GLU A C 1
ATOM 1443 O O . GLU A 1 185 ? 10.860 11.175 17.638 1.00 65.88 185 GLU A O 1
ATOM 1448 N N . ASP A 1 186 ? 12.965 11.280 16.794 1.00 71.50 186 ASP A N 1
ATOM 1449 C CA . ASP A 1 186 ? 13.135 12.737 16.756 1.00 71.50 186 ASP A CA 1
ATOM 1450 C C . ASP A 1 186 ? 12.708 13.362 15.416 1.00 71.50 186 ASP A C 1
ATOM 1452 O O . ASP A 1 186 ? 12.868 14.571 15.221 1.00 71.50 186 ASP A O 1
ATOM 1456 N N . ALA A 1 187 ? 12.212 12.565 14.461 1.00 77.75 187 ALA A N 1
ATOM 1457 C CA . ALA A 1 187 ? 11.743 13.105 13.191 1.00 77.75 187 ALA A CA 1
ATOM 1458 C C . ALA A 1 187 ? 10.581 14.095 13.421 1.00 77.75 187 ALA A C 1
ATOM 1460 O O . ALA A 1 187 ? 9.783 13.902 14.351 1.00 77.75 187 ALA A O 1
ATOM 1461 N N . PRO A 1 188 ? 10.469 15.161 12.603 1.00 86.94 188 PRO A N 1
ATOM 1462 C CA . PRO A 1 188 ? 9.382 16.119 12.722 1.00 86.94 188 PRO A CA 1
ATOM 1463 C C . PRO A 1 188 ? 8.022 15.425 12.763 1.00 86.94 188 PRO A C 1
ATOM 1465 O O . PRO A 1 188 ? 7.751 14.474 12.025 1.00 86.94 188 PRO A O 1
ATOM 1468 N N . LEU A 1 189 ? 7.141 15.915 13.635 1.00 91.19 189 LEU A N 1
ATOM 1469 C CA . LEU A 1 189 ? 5.777 15.418 13.660 1.00 91.19 189 LEU A CA 1
ATOM 1470 C C . LEU A 1 189 ? 5.010 15.963 12.463 1.00 91.19 189 LEU A C 1
ATOM 1472 O O . LEU A 1 189 ? 5.007 17.161 12.180 1.00 91.19 189 LEU A O 1
ATOM 1476 N N . ALA A 1 190 ? 4.292 15.063 11.816 1.00 91.81 190 ALA A N 1
ATOM 1477 C CA . ALA A 1 190 ? 3.300 15.366 10.816 1.00 91.81 190 ALA A CA 1
ATOM 1478 C C . ALA A 1 190 ? 1.970 14.717 11.198 1.00 91.81 190 ALA A C 1
ATOM 1480 O O . ALA A 1 190 ? 1.891 13.856 12.082 1.00 91.81 190 ALA A O 1
ATOM 1481 N N . ARG A 1 191 ? 0.904 15.161 10.533 1.00 95.00 191 ARG A N 1
ATOM 1482 C CA . ARG A 1 191 ? -0.447 14.682 10.809 1.00 95.00 191 ARG A CA 1
ATOM 1483 C C . ARG A 1 191 ? -0.910 13.676 9.766 1.00 95.00 191 ARG A C 1
ATOM 1485 O O . ARG A 1 191 ? -0.566 13.791 8.591 1.00 95.00 191 ARG A O 1
ATOM 1492 N N . VAL A 1 192 ? -1.687 12.689 10.197 1.00 95.44 192 VAL A N 1
ATOM 1493 C CA . VAL A 1 192 ? -2.337 11.696 9.322 1.00 95.44 192 VAL A CA 1
ATOM 1494 C C . VAL A 1 192 ? -3.582 12.270 8.644 1.00 95.44 192 VAL A C 1
ATOM 1496 O O . VAL A 1 192 ? -4.246 13.154 9.185 1.00 95.44 192 VAL A O 1
ATOM 1499 N N . ARG A 1 193 ? -3.938 11.742 7.468 1.00 95.75 193 ARG A N 1
ATOM 1500 C CA . ARG A 1 193 ? -5.028 12.268 6.633 1.00 95.75 193 ARG A CA 1
ATOM 1501 C C . ARG A 1 193 ? -6.367 12.418 7.352 1.00 95.75 193 ARG A C 1
ATOM 1503 O O . ARG A 1 193 ? -6.989 13.476 7.249 1.00 95.75 193 ARG A O 1
ATOM 1510 N N . TYR A 1 194 ? -6.824 11.379 8.054 1.00 96.00 194 TYR A N 1
ATOM 1511 C CA . TYR A 1 194 ? -8.163 11.374 8.654 1.00 96.00 194 TYR A CA 1
ATOM 1512 C C . TYR A 1 194 ? -8.355 12.499 9.685 1.00 96.00 194 TYR A C 1
ATOM 1514 O O . TYR A 1 194 ? -9.489 12.895 9.952 1.00 96.00 194 TYR A O 1
ATOM 1522 N N . ALA A 1 195 ? -7.266 13.067 10.221 1.00 96.81 195 ALA A N 1
ATOM 1523 C CA . ALA A 1 195 ? -7.307 14.177 11.169 1.00 96.81 195 ALA A CA 1
ATOM 1524 C C . ALA A 1 195 ? -7.832 15.493 10.561 1.00 96.81 195 ALA A C 1
ATOM 1526 O O . ALA A 1 195 ? -8.179 16.408 11.304 1.00 96.81 195 ALA A O 1
ATOM 1527 N N . ARG A 1 196 ? -7.947 15.587 9.225 1.00 96.75 196 ARG A N 1
ATOM 1528 C CA . ARG A 1 196 ? -8.685 16.677 8.560 1.00 96.75 196 ARG A CA 1
ATOM 1529 C C . ARG A 1 196 ? -10.195 16.576 8.723 1.00 96.75 196 ARG A C 1
ATOM 1531 O O . ARG A 1 196 ? -10.877 17.594 8.647 1.00 96.75 196 ARG A O 1
ATOM 1538 N N . ARG A 1 197 ? -10.714 15.352 8.832 1.00 96.50 197 ARG A N 1
ATOM 1539 C CA . ARG A 1 197 ? -12.155 15.066 8.829 1.00 96.50 197 ARG A CA 1
ATOM 1540 C C . ARG A 1 197 ? -12.728 14.995 10.236 1.00 96.50 197 ARG A C 1
ATOM 1542 O O . ARG A 1 197 ? -13.879 15.369 10.427 1.00 96.50 197 ARG A O 1
ATOM 1549 N N . PHE A 1 198 ? -11.934 14.514 11.188 1.00 97.81 198 PHE A N 1
ATOM 1550 C CA . PHE A 1 198 ? -12.385 14.226 12.545 1.00 97.81 198 PHE A CA 1
ATOM 1551 C C . PHE A 1 198 ? -11.406 14.796 13.561 1.00 97.81 198 PHE A C 1
ATOM 1553 O O . PHE A 1 198 ? -10.196 14.650 13.395 1.00 97.81 198 PHE A O 1
ATOM 1560 N N . GLY A 1 199 ? -11.934 15.406 14.620 1.00 97.44 199 GLY A N 1
ATOM 1561 C CA . GLY A 1 199 ? -11.175 15.861 15.784 1.00 97.44 199 GLY A CA 1
ATOM 1562 C C . GLY A 1 199 ? -11.106 14.839 16.921 1.00 97.44 199 GLY A C 1
ATOM 1563 O O . GLY A 1 199 ? -10.433 15.098 17.912 1.00 97.44 199 GLY A O 1
ATOM 1564 N N . SER A 1 200 ? -11.815 13.709 16.809 1.00 98.19 200 SER A N 1
ATOM 1565 C CA . SER A 1 200 ? -11.803 12.621 17.797 1.00 98.19 200 SER A CA 1
ATOM 1566 C C . SER A 1 200 ? -12.262 11.281 17.205 1.00 98.19 200 SER A C 1
ATOM 1568 O O . SER A 1 200 ? -12.891 11.212 16.140 1.00 98.19 200 SER A O 1
ATOM 1570 N N . ALA A 1 201 ? -12.002 10.194 17.927 1.00 98.56 201 ALA A N 1
ATOM 1571 C CA . ALA A 1 201 ? -12.528 8.865 17.642 1.00 98.56 201 ALA A CA 1
ATOM 1572 C C . ALA A 1 201 ? -14.052 8.816 17.811 1.00 98.56 201 ALA A C 1
ATOM 1574 O O . ALA A 1 201 ? -14.721 8.090 17.078 1.00 98.56 201 ALA A O 1
ATOM 1575 N N . TRP A 1 202 ? -14.618 9.620 18.722 1.00 98.5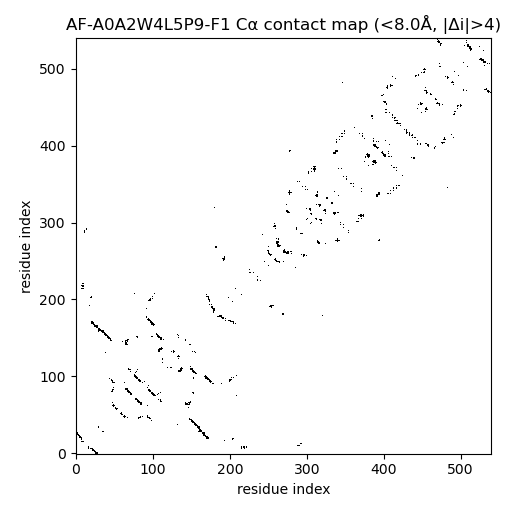6 202 TRP A N 1
ATOM 1576 C CA . TRP A 1 202 ? -16.072 9.736 18.886 1.00 98.56 202 TRP A CA 1
ATOM 1577 C C . TRP A 1 202 ? -16.744 10.265 17.615 1.00 98.56 202 TRP A C 1
ATOM 1579 O O . TRP A 1 202 ? -17.721 9.690 17.141 1.00 98.56 202 TRP A O 1
ATOM 1589 N N . GLU 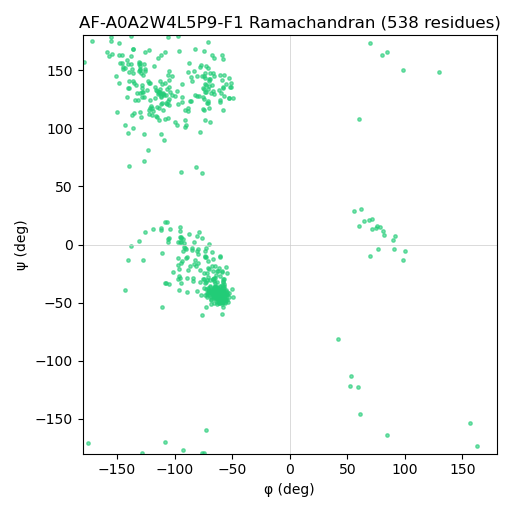A 1 203 ? -16.190 11.326 17.021 1.00 98.31 203 GLU A N 1
ATOM 1590 C CA . GLU A 1 203 ? -16.689 11.877 15.755 1.00 98.31 203 GLU A CA 1
ATOM 1591 C C . GLU A 1 203 ? -16.589 10.868 14.608 1.00 98.31 203 GLU A C 1
ATOM 1593 O O . GLU A 1 203 ? -17.526 10.751 13.818 1.00 98.31 203 GLU A O 1
ATOM 1598 N N . THR A 1 204 ? -15.494 10.101 14.554 1.00 98.44 204 THR A N 1
ATOM 1599 C CA . THR A 1 204 ? -15.332 9.014 13.576 1.00 98.44 204 THR A CA 1
ATOM 1600 C C . THR A 1 204 ? -16.415 7.950 13.765 1.00 98.44 204 THR A C 1
ATOM 1602 O O . THR A 1 204 ? -17.090 7.581 12.807 1.00 98.44 204 THR A O 1
ATOM 1605 N N . ALA A 1 205 ? -16.622 7.467 14.995 1.00 98.44 205 ALA A N 1
ATOM 1606 C CA . ALA A 1 205 ? -17.622 6.443 15.286 1.00 98.44 205 ALA A CA 1
ATOM 1607 C C . ALA A 1 205 ? -19.047 6.916 14.959 1.00 98.44 205 ALA A C 1
ATOM 1609 O O . ALA A 1 205 ? -19.819 6.168 14.357 1.00 98.44 205 ALA A O 1
ATOM 1610 N N . ARG A 1 206 ? -19.382 8.173 15.283 1.00 97.94 206 ARG A N 1
ATOM 1611 C CA . ARG A 1 206 ? -20.676 8.774 14.931 1.00 97.94 206 ARG A CA 1
ATOM 1612 C C . ARG A 1 206 ? -20.857 8.853 13.418 1.00 97.94 206 ARG A C 1
ATOM 1614 O O . ARG A 1 206 ? -21.886 8.424 12.910 1.00 97.94 206 ARG A O 1
ATOM 1621 N N . TYR A 1 207 ? -19.838 9.318 12.694 1.00 98.06 207 TYR A N 1
ATOM 1622 C CA . TYR A 1 207 ? -19.862 9.352 11.232 1.00 98.06 207 TYR A CA 1
ATOM 1623 C C . TYR A 1 207 ? -20.105 7.963 10.630 1.00 98.06 207 TYR A C 1
ATOM 1625 O O . TYR A 1 207 ? -20.932 7.825 9.729 1.00 98.06 207 TYR A O 1
ATOM 1633 N N . VAL A 1 208 ? -19.430 6.932 11.148 1.00 98.12 208 VAL A N 1
ATOM 1634 C CA . VAL A 1 208 ? -19.604 5.545 10.697 1.00 98.12 208 VAL A CA 1
ATOM 1635 C C . VAL A 1 208 ? -21.040 5.069 10.896 1.00 98.12 208 VAL A C 1
ATOM 1637 O O . VAL A 1 208 ? -21.609 4.498 9.971 1.00 98.12 208 VAL A O 1
ATOM 1640 N N . LEU A 1 209 ? -21.640 5.312 12.066 1.00 97.50 209 LEU A N 1
ATOM 1641 C CA . LEU A 1 209 ? -23.027 4.923 12.339 1.00 97.50 209 LEU A CA 1
ATOM 1642 C C . LEU A 1 209 ? -24.022 5.688 11.452 1.00 97.50 209 LEU A C 1
ATOM 1644 O O . LEU A 1 209 ? -24.906 5.069 10.860 1.00 97.50 209 LEU A O 1
ATOM 1648 N N . ASP A 1 210 ? -23.835 7.000 11.294 1.00 97.06 210 ASP A N 1
ATOM 1649 C CA . ASP A 1 210 ? -24.704 7.861 10.480 1.00 97.06 210 ASP A CA 1
ATOM 1650 C C . ASP A 1 210 ? -24.659 7.497 8.982 1.00 97.06 210 ASP A C 1
ATOM 1652 O O . ASP A 1 210 ? -25.643 7.680 8.263 1.00 97.06 210 ASP A O 1
ATOM 1656 N N . ASN A 1 211 ? -23.531 6.960 8.501 1.00 97.81 211 ASN A N 1
ATOM 1657 C CA . ASN A 1 211 ? -23.297 6.637 7.086 1.00 97.81 211 ASN A CA 1
ATOM 1658 C C . ASN A 1 211 ? -23.215 5.131 6.814 1.00 97.81 211 ASN A C 1
ATOM 1660 O O . ASN A 1 211 ? -22.834 4.712 5.717 1.00 97.81 211 ASN A O 1
ATOM 1664 N N . LEU A 1 212 ? -23.599 4.299 7.782 1.00 96.44 212 LEU A N 1
ATOM 1665 C CA . LEU A 1 212 ? -23.410 2.857 7.697 1.00 96.44 212 LEU A CA 1
ATOM 1666 C C . LEU A 1 212 ? -24.034 2.217 6.443 1.00 96.44 212 LEU A C 1
ATOM 1668 O O . LEU A 1 212 ? -23.344 1.414 5.814 1.00 96.44 212 LEU A O 1
ATOM 1672 N N . PRO A 1 213 ? -25.265 2.574 6.008 1.00 97.12 213 PRO A N 1
ATOM 1673 C CA . PRO A 1 213 ? -25.837 1.999 4.791 1.00 97.12 213 PRO A CA 1
ATOM 1674 C C . PRO A 1 213 ? -24.966 2.221 3.547 1.00 97.12 213 PRO A C 1
ATOM 1676 O O . PRO A 1 213 ? -24.879 1.338 2.696 1.00 97.12 213 PRO A O 1
ATOM 1679 N N . HIS A 1 214 ? -24.301 3.377 3.450 1.00 97.94 214 HIS A N 1
ATOM 1680 C CA . HIS A 1 214 ? -23.375 3.674 2.360 1.00 97.94 214 HIS A CA 1
ATOM 1681 C C . HIS A 1 214 ? -22.074 2.877 2.504 1.00 97.94 214 HIS A C 1
ATOM 1683 O O . HIS A 1 214 ? -21.701 2.149 1.584 1.00 97.94 214 HIS A O 1
ATOM 1689 N N . LEU A 1 215 ? -21.424 2.972 3.669 1.00 98.38 215 LEU A N 1
ATOM 1690 C CA . LEU A 1 215 ? -20.126 2.345 3.930 1.00 98.38 215 LEU A CA 1
ATOM 1691 C C . LEU A 1 215 ? -20.188 0.819 3.786 1.00 98.38 215 LEU A C 1
ATOM 1693 O O . LEU A 1 215 ? -19.348 0.212 3.117 1.00 98.38 215 LEU A O 1
ATOM 1697 N N . GLU A 1 216 ? -21.198 0.188 4.388 1.00 97.50 216 GLU A N 1
ATOM 1698 C CA . GLU A 1 216 ? -21.427 -1.253 4.291 1.00 97.50 216 GLU A CA 1
ATOM 1699 C C . GLU A 1 216 ? -21.859 -1.646 2.876 1.00 97.50 216 GLU A C 1
ATOM 1701 O O . GLU A 1 216 ? -21.297 -2.579 2.302 1.00 97.50 216 GLU A O 1
ATOM 1706 N N . GLY A 1 217 ? -22.809 -0.915 2.285 1.00 98.19 217 GLY A N 1
ATOM 1707 C CA . GLY A 1 217 ? -23.316 -1.200 0.945 1.00 98.19 217 GLY A CA 1
ATOM 1708 C C . GLY A 1 217 ? -22.215 -1.185 -0.115 1.00 98.19 217 GLY A C 1
ATOM 1709 O O . GLY A 1 217 ? -22.107 -2.126 -0.903 1.00 98.19 217 GLY A O 1
ATOM 1710 N N . ALA A 1 218 ? -21.354 -0.167 -0.104 1.00 98.12 218 ALA A N 1
ATOM 1711 C CA . ALA A 1 218 ? -20.248 -0.059 -1.048 1.00 98.12 218 ALA A CA 1
ATOM 1712 C C . ALA A 1 218 ? -19.147 -1.103 -0.790 1.00 98.12 218 ALA A C 1
ATOM 1714 O O . ALA A 1 218 ? -18.663 -1.724 -1.738 1.00 98.12 218 ALA A O 1
ATOM 1715 N N . SER A 1 219 ? -18.815 -1.373 0.479 1.00 97.12 219 SER A N 1
ATOM 1716 C CA . SER A 1 219 ? -17.844 -2.422 0.835 1.00 97.12 219 SER A CA 1
ATOM 1717 C C . SER A 1 219 ? -18.317 -3.808 0.382 1.00 97.12 219 SER A C 1
ATOM 1719 O O . SER A 1 219 ? -17.546 -4.582 -0.188 1.00 97.12 219 SER A O 1
ATOM 1721 N N . ARG A 1 220 ? -19.608 -4.118 0.569 1.00 97.19 220 ARG A N 1
ATOM 1722 C CA . ARG A 1 220 ? -20.213 -5.374 0.102 1.00 97.19 220 ARG A CA 1
ATOM 1723 C C . ARG A 1 220 ? -20.288 -5.449 -1.416 1.00 97.19 220 ARG A C 1
ATOM 1725 O O . ARG A 1 220 ? -20.021 -6.510 -1.967 1.00 97.19 220 ARG A O 1
ATOM 1732 N N . ALA A 1 221 ? -20.602 -4.348 -2.098 1.00 97.38 221 ALA A N 1
ATOM 1733 C CA . ALA A 1 221 ? -20.596 -4.314 -3.559 1.00 97.38 221 ALA A CA 1
ATOM 1734 C C . ALA A 1 221 ? -19.203 -4.641 -4.121 1.00 97.38 221 ALA A C 1
ATOM 1736 O O . ALA A 1 221 ? -19.088 -5.433 -5.057 1.00 97.38 221 ALA A O 1
ATOM 1737 N N . PHE A 1 222 ? -18.140 -4.101 -3.515 1.00 95.81 222 PHE A N 1
ATOM 1738 C CA . PHE A 1 222 ? -16.770 -4.445 -3.889 1.00 95.81 222 PHE A CA 1
ATOM 1739 C C . PHE A 1 222 ? -16.436 -5.911 -3.597 1.00 95.81 222 PHE A C 1
ATOM 1741 O O . PHE A 1 222 ? -15.926 -6.610 -4.472 1.00 95.81 222 PHE A O 1
ATOM 1748 N N . GLN A 1 223 ? -16.770 -6.403 -2.401 1.00 94.75 223 GLN A N 1
ATOM 1749 C CA . GLN A 1 223 ? -16.578 -7.809 -2.043 1.00 94.75 223 GLN A CA 1
ATOM 1750 C C . GLN A 1 223 ? -17.299 -8.735 -3.033 1.00 94.75 223 GLN A C 1
ATOM 1752 O O . GLN A 1 223 ? -16.704 -9.688 -3.530 1.00 94.75 223 GLN A O 1
ATOM 1757 N N . GLN A 1 224 ? -18.540 -8.426 -3.399 1.00 95.69 224 GLN A N 1
ATOM 1758 C CA . GLN A 1 224 ? -19.294 -9.205 -4.372 1.00 95.69 224 GLN A CA 1
ATOM 1759 C C . GLN A 1 224 ? -18.675 -9.137 -5.774 1.00 95.69 224 GLN A C 1
ATOM 1761 O O . GLN A 1 224 ? -18.658 -10.147 -6.471 1.00 95.69 224 GLN A O 1
ATOM 1766 N N . ALA A 1 225 ? -18.141 -7.988 -6.193 1.00 94.19 225 ALA A N 1
ATOM 1767 C CA . ALA A 1 225 ? -17.448 -7.862 -7.475 1.00 94.19 225 ALA A CA 1
ATOM 1768 C C . ALA A 1 225 ? -16.153 -8.693 -7.519 1.00 94.19 225 ALA A C 1
ATOM 1770 O O . ALA A 1 225 ? -15.864 -9.320 -8.537 1.00 94.19 225 ALA A O 1
ATOM 1771 N N . LEU A 1 226 ? -15.399 -8.728 -6.416 1.00 92.56 226 LEU A N 1
ATOM 1772 C CA . LEU A 1 226 ? -14.148 -9.479 -6.313 1.00 92.56 226 LEU A CA 1
ATOM 1773 C C . LEU A 1 226 ? -14.388 -10.997 -6.251 1.00 92.56 226 LEU A C 1
ATOM 1775 O O . LEU A 1 226 ? -13.730 -11.754 -6.961 1.00 92.56 226 LEU A O 1
ATOM 1779 N N . TRP A 1 227 ? -15.356 -11.438 -5.443 1.00 94.25 227 TRP A N 1
ATOM 1780 C CA . TRP A 1 227 ? -15.628 -12.859 -5.184 1.00 94.25 227 TRP A CA 1
ATOM 1781 C C . TRP A 1 227 ? -16.703 -13.477 -6.087 1.00 94.25 227 TRP A C 1
ATOM 1783 O O . TRP A 1 227 ? -16.824 -14.695 -6.152 1.00 94.25 227 TRP A O 1
ATOM 1793 N N . GLY A 1 228 ? -17.486 -12.666 -6.801 1.00 94.00 228 GLY A N 1
ATOM 1794 C CA . GLY A 1 228 ? -18.562 -13.126 -7.687 1.00 94.00 228 GLY A CA 1
ATOM 1795 C C . GLY A 1 228 ? -18.111 -13.539 -9.091 1.00 94.00 228 GLY A C 1
ATOM 1796 O O . GLY A 1 228 ? -18.955 -13.858 -9.929 1.00 94.00 228 GLY A O 1
ATOM 1797 N N . GLY A 1 229 ? -16.807 -13.488 -9.377 1.00 90.88 229 GLY A N 1
ATOM 1798 C CA . GLY A 1 229 ? -16.238 -13.847 -10.675 1.00 90.88 229 GLY A CA 1
ATOM 1799 C C . GLY A 1 229 ? -16.149 -15.357 -10.925 1.00 90.88 229 GLY A C 1
ATOM 1800 O O . GLY A 1 229 ? -16.506 -16.184 -10.094 1.00 90.88 229 GLY A O 1
ATOM 1801 N N . THR A 1 230 ? -15.626 -15.730 -12.096 1.00 95.00 230 THR A N 1
ATOM 1802 C CA . THR A 1 230 ? -15.403 -17.139 -12.479 1.00 95.00 230 THR A CA 1
ATOM 1803 C C . THR A 1 230 ? -13.986 -17.633 -12.176 1.00 95.00 230 THR A C 1
ATOM 1805 O O . THR A 1 230 ? -13.608 -18.719 -12.618 1.00 95.00 230 THR A O 1
ATOM 1808 N N . LEU A 1 231 ? -13.165 -16.822 -11.502 1.00 95.31 231 LEU A N 1
ATOM 1809 C CA . LEU A 1 231 ? -11.814 -17.217 -11.110 1.00 95.31 231 LEU A CA 1
ATOM 1810 C C . LEU A 1 231 ? -11.871 -18.228 -9.953 1.00 95.31 231 LEU A C 1
ATOM 1812 O O . LEU A 1 231 ? -12.770 -18.139 -9.117 1.00 95.31 231 LEU A O 1
ATOM 1816 N N . PRO A 1 232 ? -10.922 -19.179 -9.874 1.00 95.94 232 PRO A N 1
ATOM 1817 C CA . PRO A 1 232 ? -10.838 -20.089 -8.738 1.00 95.94 232 PRO A CA 1
ATOM 1818 C C . PRO A 1 232 ? -10.654 -19.333 -7.420 1.00 95.94 232 PRO A C 1
ATOM 1820 O O . PRO A 1 232 ? -9.873 -18.385 -7.355 1.00 95.94 232 PRO A O 1
ATOM 1823 N N . GLU A 1 233 ? -11.309 -19.810 -6.364 1.00 94.75 233 GLU A N 1
ATOM 1824 C CA . GLU A 1 233 ? -11.270 -19.204 -5.027 1.00 94.75 233 GLU A CA 1
ATOM 1825 C C . GLU A 1 233 ? -9.841 -18.909 -4.525 1.00 94.75 233 GLU A C 1
ATOM 1827 O O . GLU A 1 233 ? -9.602 -17.770 -4.128 1.00 94.75 233 GLU A O 1
ATOM 1832 N N . PRO A 1 234 ? -8.844 -19.817 -4.652 1.00 94.06 234 PRO A N 1
ATOM 1833 C CA . PRO A 1 234 ? -7.478 -19.522 -4.203 1.00 94.06 234 PRO A CA 1
ATOM 1834 C C . PRO A 1 234 ? -6.801 -18.375 -4.967 1.00 94.06 234 PRO A C 1
ATOM 1836 O O . PRO A 1 234 ? -5.914 -17.713 -4.438 1.00 94.06 234 PRO A O 1
ATOM 1839 N N . VAL A 1 235 ? -7.199 -18.129 -6.221 1.00 94.19 235 VAL A N 1
ATOM 1840 C CA . VAL A 1 235 ? -6.682 -16.999 -7.009 1.00 94.19 235 VAL A CA 1
ATOM 1841 C C . VAL A 1 235 ? -7.286 -15.696 -6.499 1.00 94.19 235 VAL A C 1
ATOM 1843 O O . VAL A 1 235 ? -6.565 -14.717 -6.339 1.00 94.19 235 VAL A O 1
ATOM 1846 N N . VAL A 1 236 ? -8.593 -15.680 -6.226 1.00 95.19 236 VAL A N 1
ATOM 1847 C CA . VAL A 1 236 ? -9.272 -14.500 -5.672 1.00 95.19 236 VAL A CA 1
ATOM 1848 C C . VAL A 1 236 ? -8.732 -14.165 -4.282 1.00 95.19 236 VAL A C 1
ATOM 1850 O O . VAL A 1 236 ? -8.462 -12.998 -4.014 1.00 95.19 236 VAL A O 1
ATOM 1853 N N . ASP A 1 237 ? -8.498 -15.174 -3.442 1.00 94.56 237 ASP A N 1
ATOM 1854 C CA . ASP A 1 237 ? -7.898 -15.010 -2.115 1.00 94.56 237 ASP A CA 1
ATOM 1855 C C . ASP A 1 237 ? -6.497 -14.379 -2.194 1.00 94.56 237 ASP A C 1
ATOM 1857 O O . ASP A 1 237 ? -6.236 -13.344 -1.577 1.00 94.56 237 ASP A O 1
ATOM 1861 N N . ALA A 1 238 ? -5.628 -14.911 -3.063 1.00 92.06 238 ALA A N 1
ATOM 1862 C CA . ALA A 1 238 ? -4.304 -14.339 -3.303 1.00 92.06 238 ALA A CA 1
ATOM 1863 C C . ALA A 1 238 ? -4.376 -12.888 -3.819 1.00 92.06 238 ALA A C 1
ATOM 1865 O O . ALA A 1 238 ? -3.591 -12.039 -3.398 1.00 92.06 238 ALA A O 1
ATOM 1866 N N . LEU A 1 239 ? -5.327 -12.565 -4.703 1.00 91.75 239 LEU A N 1
ATOM 1867 C CA . LEU A 1 239 ? -5.540 -11.191 -5.175 1.00 91.75 239 LEU A CA 1
ATOM 1868 C C . LEU A 1 239 ? -6.010 -10.265 -4.043 1.00 91.75 239 LEU A C 1
ATOM 1870 O O . LEU A 1 239 ? -5.495 -9.154 -3.913 1.00 91.75 239 LEU A O 1
ATOM 1874 N N . ALA A 1 240 ? -6.949 -10.717 -3.209 1.00 92.44 240 ALA A N 1
ATOM 1875 C CA . ALA A 1 240 ? -7.475 -9.950 -2.083 1.00 92.44 240 ALA A CA 1
ATOM 1876 C C . ALA A 1 240 ? -6.389 -9.647 -1.037 1.00 92.44 240 ALA A C 1
ATOM 1878 O O . ALA A 1 240 ? -6.309 -8.521 -0.540 1.00 92.44 240 ALA A O 1
ATOM 1879 N N . ALA A 1 241 ? -5.504 -10.610 -0.760 1.00 91.44 241 ALA A N 1
ATOM 1880 C CA . ALA A 1 241 ? -4.381 -10.435 0.161 1.00 91.44 241 ALA A CA 1
ATOM 1881 C C . ALA A 1 241 ? -3.444 -9.283 -0.255 1.00 91.44 241 ALA A C 1
ATOM 1883 O O . ALA A 1 241 ? -2.920 -8.569 0.599 1.00 91.44 241 ALA A O 1
ATOM 1884 N N . ASN A 1 242 ? -3.301 -9.026 -1.560 1.00 89.81 242 ASN A N 1
ATOM 1885 C CA . ASN A 1 242 ? -2.479 -7.931 -2.088 1.00 89.81 242 ASN A CA 1
ATOM 1886 C C . ASN A 1 242 ? -3.101 -6.528 -1.905 1.00 89.81 242 ASN A C 1
ATOM 1888 O O . ASN A 1 242 ? -2.450 -5.528 -2.202 1.00 89.81 242 ASN A O 1
ATOM 1892 N N . ILE A 1 243 ? -4.343 -6.420 -1.415 1.00 93.00 243 ILE A N 1
ATOM 1893 C CA . ILE A 1 243 ? -4.983 -5.134 -1.076 1.00 93.00 243 ILE A CA 1
ATOM 1894 C C . ILE A 1 243 ? -4.573 -4.676 0.333 1.00 93.00 243 ILE A C 1
ATOM 1896 O O . ILE A 1 243 ? -4.471 -3.476 0.594 1.00 93.00 243 ILE A O 1
ATOM 1900 N N . VAL A 1 244 ? -4.311 -5.624 1.239 1.00 90.88 244 VAL A N 1
ATOM 1901 C CA . VAL A 1 244 ? -4.036 -5.374 2.665 1.00 90.88 244 VAL A CA 1
ATOM 1902 C C . VAL A 1 244 ? -2.886 -4.383 2.904 1.00 90.88 244 VAL A C 1
ATOM 1904 O O . VAL A 1 244 ? -3.072 -3.493 3.739 1.00 90.88 244 VAL A O 1
ATOM 1907 N N . PRO A 1 245 ? -1.746 -4.433 2.177 1.00 91.19 245 PRO A N 1
ATOM 1908 C CA . PRO A 1 245 ? -0.640 -3.495 2.397 1.00 91.19 245 PRO A CA 1
ATOM 1909 C C . PRO A 1 245 ? -1.006 -2.013 2.228 1.00 91.19 245 PRO A C 1
ATOM 1911 O O . PRO A 1 245 ? -0.361 -1.149 2.817 1.00 91.19 245 PRO A O 1
ATOM 1914 N N . LEU A 1 246 ? -2.068 -1.688 1.478 1.00 92.06 246 LEU A N 1
ATOM 1915 C CA . LEU A 1 246 ? -2.538 -0.302 1.328 1.00 92.06 246 LEU A CA 1
ATOM 1916 C C . LEU A 1 246 ? -3.108 0.282 2.629 1.00 92.06 246 LEU A C 1
ATOM 1918 O O . LEU A 1 246 ? -3.247 1.497 2.754 1.00 92.06 246 LEU A O 1
ATOM 1922 N N . ARG A 1 247 ? -3.464 -0.584 3.584 1.00 89.25 247 ARG A N 1
ATOM 1923 C CA . ARG A 1 247 ? -4.063 -0.233 4.880 1.00 89.25 247 ARG A CA 1
ATOM 1924 C C . ARG A 1 247 ? -3.203 -0.669 6.063 1.00 89.25 247 ARG A C 1
ATOM 1926 O O . ARG A 1 247 ? -3.683 -0.687 7.194 1.00 89.25 247 ARG A O 1
ATOM 1933 N N . SER A 1 248 ? -1.950 -1.030 5.807 1.00 90.38 248 SER A N 1
ATOM 1934 C CA . SER A 1 248 ? -0.947 -1.261 6.840 1.00 90.38 248 SER A CA 1
ATOM 1935 C C . SER A 1 248 ? -0.087 -0.010 7.030 1.00 90.38 248 SER A C 1
ATOM 1937 O O . SER A 1 248 ? -0.216 0.992 6.325 1.00 90.38 248 SER A O 1
ATOM 1939 N N . THR A 1 249 ? 0.856 -0.088 7.961 1.00 88.19 249 THR A N 1
ATOM 1940 C CA . THR A 1 249 ? 1.870 0.945 8.164 1.00 88.19 249 THR A CA 1
ATOM 1941 C C . THR A 1 249 ? 2.903 1.002 7.021 1.00 88.19 249 THR A C 1
ATOM 1943 O O . THR A 1 249 ? 3.781 1.856 7.033 1.00 88.19 249 THR A O 1
ATOM 1946 N N . THR A 1 250 ? 2.793 0.165 5.981 1.00 91.81 250 THR A N 1
ATOM 1947 C CA . THR A 1 250 ? 3.602 0.281 4.753 1.00 91.81 250 THR A CA 1
ATOM 1948 C C . THR A 1 250 ? 3.287 1.560 3.969 1.00 91.81 250 THR A C 1
ATOM 1950 O O . THR A 1 250 ? 4.166 2.091 3.290 1.00 91.81 250 THR A O 1
ATOM 1953 N N . CYS A 1 251 ? 2.057 2.076 4.073 1.00 92.94 251 CYS A N 1
ATOM 1954 C CA . CYS A 1 251 ? 1.623 3.280 3.370 1.00 92.94 251 CYS A CA 1
ATOM 1955 C C . CYS A 1 251 ? 1.358 4.427 4.340 1.00 92.94 251 CYS A C 1
ATOM 1957 O O . CYS A 1 251 ? 0.660 4.254 5.340 1.00 92.94 251 CYS A O 1
ATOM 1959 N N . PHE A 1 252 ? 1.859 5.623 4.030 1.00 91.62 252 PHE A N 1
ATOM 1960 C CA . PHE A 1 252 ? 1.544 6.822 4.805 1.00 91.62 252 PHE A CA 1
ATOM 1961 C C . PHE A 1 252 ? 0.706 7.773 3.973 1.00 91.62 252 PHE A C 1
ATOM 1963 O O . PHE A 1 252 ? 1.114 8.184 2.888 1.00 91.62 252 PHE A O 1
ATOM 1970 N N . TRP A 1 253 ? -0.433 8.175 4.530 1.00 94.50 253 TRP A N 1
ATOM 1971 C CA . TRP A 1 253 ? -1.268 9.214 3.956 1.00 94.50 253 TRP A CA 1
ATOM 1972 C C . TRP A 1 253 ? -1.323 10.420 4.884 1.00 94.50 253 TRP A C 1
ATOM 1974 O O . TRP A 1 253 ? -1.898 10.370 5.978 1.00 94.50 253 TRP A O 1
ATOM 1984 N N . MET A 1 254 ? -0.678 11.495 4.450 1.00 93.62 254 MET A N 1
ATOM 1985 C CA . MET A 1 254 ? -0.450 12.682 5.259 1.00 93.62 254 MET A CA 1
ATOM 1986 C C . MET A 1 254 ? -1.622 13.658 5.164 1.00 93.62 254 MET A C 1
ATOM 1988 O O . MET A 1 254 ? -2.376 13.685 4.189 1.00 93.62 254 MET A O 1
ATOM 1992 N N . GLU A 1 255 ? -1.767 14.498 6.186 1.00 95.00 255 GLU A N 1
ATOM 1993 C CA . GLU A 1 255 ? -2.804 15.525 6.269 1.00 95.00 255 GLU A CA 1
ATOM 1994 C C . GLU A 1 255 ? -2.769 16.459 5.055 1.00 95.00 255 GLU A C 1
ATOM 1996 O O . GLU A 1 255 ? -3.817 16.806 4.521 1.00 95.00 255 GLU A O 1
ATOM 2001 N N . ASP A 1 256 ? -1.587 16.830 4.566 1.00 92.50 256 ASP A N 1
ATOM 2002 C CA . ASP A 1 256 ? -1.420 17.677 3.378 1.00 92.50 256 ASP A CA 1
ATOM 2003 C C . ASP A 1 256 ? -1.741 16.986 2.041 1.00 92.50 256 ASP A C 1
ATOM 2005 O O . ASP A 1 256 ? -1.761 17.647 1.006 1.00 92.50 256 ASP A O 1
ATOM 2009 N N . GLY A 1 257 ? -2.075 15.696 2.071 1.00 93.44 257 GLY A N 1
ATOM 2010 C CA . GLY A 1 257 ? -2.449 14.903 0.909 1.00 93.44 257 GLY A CA 1
ATOM 2011 C C . GLY A 1 257 ? -1.317 14.055 0.346 1.00 93.44 257 GLY A C 1
ATOM 2012 O O . GLY A 1 257 ? -1.629 13.145 -0.419 1.00 93.44 257 GLY A O 1
ATOM 2013 N N . ARG A 1 258 ? -0.056 14.280 0.750 1.00 93.94 258 ARG A N 1
ATOM 2014 C CA . ARG A 1 258 ? 1.073 13.452 0.303 1.00 93.94 258 ARG A CA 1
ATOM 2015 C C . ARG A 1 258 ? 0.836 11.993 0.673 1.00 93.94 258 ARG A C 1
ATOM 2017 O O . ARG A 1 258 ? 0.422 11.684 1.794 1.00 93.94 258 ARG A O 1
ATOM 2024 N N . PHE A 1 259 ? 1.103 11.110 -0.280 1.00 94.62 259 PHE A N 1
ATOM 2025 C CA . PHE A 1 259 ? 0.971 9.673 -0.112 1.00 94.62 259 PHE A CA 1
ATOM 2026 C C . PHE A 1 259 ? 2.294 8.989 -0.436 1.00 94.62 259 PHE A C 1
ATOM 2028 O O . PHE A 1 259 ? 2.923 9.280 -1.453 1.00 94.62 259 PHE A O 1
ATOM 2035 N N . TYR A 1 260 ? 2.698 8.082 0.441 1.00 91.88 260 TYR A N 1
ATOM 2036 C CA . TYR A 1 260 ? 3.974 7.387 0.380 1.00 91.88 260 TYR A CA 1
ATOM 2037 C C . TYR A 1 260 ? 3.769 5.888 0.545 1.00 91.88 260 TYR A C 1
ATOM 2039 O O . TYR A 1 260 ? 2.886 5.464 1.293 1.00 91.88 260 TYR A O 1
ATOM 2047 N N . GLY A 1 261 ? 4.636 5.103 -0.089 1.00 92.06 261 GLY A N 1
ATOM 2048 C CA . GLY A 1 261 ? 4.650 3.649 0.026 1.00 92.06 261 GLY A CA 1
ATOM 2049 C C . GLY A 1 261 ? 6.068 3.126 0.221 1.00 92.06 261 GLY A C 1
ATOM 2050 O O . GLY A 1 261 ? 6.889 3.210 -0.693 1.00 92.06 261 GLY A O 1
ATOM 2051 N N . TRP A 1 262 ? 6.359 2.571 1.396 1.00 90.50 262 TRP A N 1
ATOM 2052 C CA . TRP A 1 262 ? 7.633 1.898 1.662 1.00 90.50 262 TRP A CA 1
ATOM 2053 C C . TRP A 1 262 ? 7.664 0.533 0.972 1.00 90.50 262 TRP A C 1
ATOM 2055 O O . TRP A 1 262 ? 6.645 0.032 0.496 1.00 90.50 262 TRP A O 1
ATOM 2065 N N . GLU A 1 263 ? 8.846 -0.070 0.890 1.00 91.12 263 GLU A N 1
ATOM 2066 C CA . GLU A 1 263 ? 8.999 -1.431 0.358 1.00 91.12 263 GLU A CA 1
ATOM 2067 C C . GLU A 1 263 ? 8.331 -2.478 1.261 1.00 91.12 263 GLU A C 1
ATOM 2069 O O . GLU A 1 263 ? 7.827 -3.492 0.787 1.00 91.12 263 GLU A O 1
ATOM 2074 N N . GLY A 1 264 ? 8.285 -2.201 2.561 1.00 90.06 264 GLY A N 1
ATOM 2075 C CA . GLY A 1 264 ? 7.578 -2.998 3.549 1.00 90.06 264 GLY A CA 1
ATOM 2076 C C . GLY A 1 264 ? 7.640 -2.341 4.922 1.00 90.06 264 GLY A C 1
ATOM 2077 O O . GLY A 1 264 ? 8.106 -1.209 5.071 1.00 90.06 264 GLY A O 1
ATOM 2078 N N . CYS A 1 265 ? 7.196 -3.060 5.944 1.00 89.19 265 CYS A N 1
ATOM 2079 C CA . CYS A 1 265 ? 7.326 -2.648 7.338 1.00 89.19 265 CYS A CA 1
ATOM 2080 C C . CYS A 1 265 ? 7.567 -3.864 8.238 1.00 89.19 265 CYS A C 1
ATOM 2082 O O . CYS A 1 265 ? 7.125 -4.974 7.941 1.00 89.19 265 CYS A O 1
ATOM 2084 N N . PHE A 1 266 ? 8.272 -3.621 9.332 1.00 86.75 266 PHE A N 1
ATOM 2085 C CA . PHE A 1 266 ? 8.337 -4.456 10.522 1.00 86.75 266 PHE A CA 1
ATOM 2086 C C . PHE A 1 266 ? 7.283 -3.972 11.531 1.00 86.75 266 PHE A C 1
ATOM 2088 O O . PHE A 1 266 ? 6.525 -3.039 11.249 1.00 86.75 266 PHE A O 1
ATOM 2095 N N . ASP A 1 267 ? 7.252 -4.581 12.714 1.00 81.25 267 ASP A N 1
ATOM 2096 C CA . ASP A 1 267 ? 6.312 -4.205 13.775 1.00 81.25 267 ASP A CA 1
ATOM 2097 C C . ASP A 1 267 ? 6.532 -2.761 14.268 1.00 81.25 267 ASP A C 1
ATOM 2099 O O . ASP A 1 267 ? 5.576 -2.073 14.626 1.00 81.25 267 ASP A O 1
ATOM 2103 N N . ASP A 1 268 ? 7.782 -2.286 14.253 1.00 79.06 268 ASP A N 1
ATOM 2104 C CA . ASP A 1 268 ? 8.211 -1.002 14.819 1.00 79.06 268 ASP A CA 1
ATOM 2105 C C . ASP A 1 268 ? 9.072 -0.138 13.876 1.00 79.06 268 ASP A C 1
ATOM 2107 O O . ASP A 1 268 ? 9.491 0.956 14.259 1.00 79.06 268 ASP A O 1
ATOM 2111 N N . ALA A 1 269 ? 9.307 -0.579 12.636 1.00 82.56 269 ALA A N 1
ATOM 2112 C CA . ALA A 1 269 ? 10.154 0.127 11.673 1.00 82.56 269 ALA A CA 1
ATOM 2113 C C . ALA A 1 269 ? 9.693 -0.056 10.220 1.00 82.56 269 ALA A C 1
ATOM 2115 O O . ALA A 1 269 ? 9.075 -1.053 9.857 1.00 82.56 269 ALA A O 1
ATOM 2116 N N . GLY A 1 270 ? 10.054 0.882 9.347 1.00 82.94 270 GLY A N 1
ATOM 2117 C CA . GLY A 1 270 ? 9.916 0.718 7.901 1.00 82.94 270 GLY A CA 1
ATOM 2118 C C . GLY A 1 270 ? 10.999 -0.200 7.343 1.00 82.94 270 GLY A C 1
ATOM 2119 O O . GLY A 1 270 ? 12.143 -0.176 7.796 1.00 82.94 270 GLY A O 1
ATOM 2120 N N . CYS A 1 271 ? 10.669 -0.994 6.327 1.00 85.25 271 CYS A N 1
ATOM 2121 C CA . CYS A 1 271 ? 11.678 -1.690 5.541 1.00 85.25 271 CYS A CA 1
ATOM 2122 C C . CYS A 1 271 ? 12.112 -0.767 4.403 1.00 85.25 271 CYS A C 1
ATOM 2124 O O . CYS A 1 271 ? 11.298 -0.454 3.534 1.00 85.25 271 CYS A O 1
ATOM 2126 N N . CYS A 1 272 ? 13.385 -0.359 4.436 1.00 81.69 272 CYS A N 1
ATOM 2127 C CA . CYS A 1 272 ? 14.052 0.457 3.420 1.00 81.69 272 CYS A CA 1
ATOM 2128 C C . CYS A 1 272 ? 13.395 1.833 3.199 1.00 81.69 272 CYS A C 1
ATOM 2130 O O . CYS A 1 272 ? 12.323 1.963 2.616 1.00 81.69 272 CYS A O 1
ATOM 2132 N N . GLU A 1 273 ? 14.075 2.881 3.652 1.00 81.94 273 GLU A N 1
ATOM 2133 C CA . GLU A 1 273 ? 13.500 4.222 3.768 1.00 81.94 273 GLU A CA 1
ATOM 2134 C C . GLU A 1 273 ? 13.132 4.886 2.439 1.00 81.94 273 GLU A C 1
ATOM 2136 O O . GLU A 1 273 ? 13.843 4.758 1.440 1.00 81.94 273 GLU A O 1
ATOM 2141 N N . GLY A 1 274 ? 12.044 5.659 2.469 1.00 85.56 274 GLY A N 1
ATOM 2142 C CA . GLY A 1 274 ? 11.515 6.394 1.325 1.00 85.56 274 GLY A CA 1
ATOM 2143 C C . GLY A 1 274 ? 10.599 5.568 0.421 1.00 85.56 274 GLY A C 1
ATOM 2144 O O . GLY A 1 274 ? 10.543 4.339 0.484 1.00 85.56 274 GLY A O 1
ATOM 2145 N N . SER A 1 275 ? 9.874 6.269 -0.454 1.00 90.06 275 SER A N 1
ATOM 2146 C CA . SER A 1 275 ? 8.985 5.606 -1.413 1.00 90.06 275 SER A CA 1
ATOM 2147 C C . SER A 1 275 ? 9.785 4.896 -2.501 1.00 90.06 275 SER A C 1
ATOM 2149 O O . SER A 1 275 ? 10.570 5.530 -3.201 1.00 90.06 275 SER A O 1
ATOM 2151 N N . CYS A 1 276 ? 9.598 3.586 -2.645 1.00 91.62 276 CYS A N 1
ATOM 2152 C CA . CYS A 1 276 ? 10.421 2.760 -3.526 1.00 91.62 276 CYS A CA 1
ATOM 2153 C C . CYS A 1 276 ? 9.846 2.661 -4.944 1.00 91.62 276 CYS A C 1
ATOM 2155 O O . CYS A 1 276 ? 8.855 1.967 -5.165 1.00 91.62 276 CYS A O 1
ATOM 2157 N N . THR A 1 277 ? 10.460 3.319 -5.928 1.00 93.38 277 THR A N 1
ATOM 2158 C CA . THR A 1 277 ? 9.880 3.390 -7.280 1.00 93.38 277 THR A CA 1
ATOM 2159 C C . THR A 1 277 ? 9.891 2.041 -7.993 1.00 93.38 277 THR A C 1
ATOM 2161 O O . THR A 1 277 ? 8.882 1.682 -8.597 1.00 93.38 277 THR A O 1
ATOM 2164 N N . HIS A 1 278 ? 10.980 1.271 -7.888 1.00 92.75 278 HIS A N 1
ATOM 2165 C CA . HIS A 1 278 ? 11.095 -0.030 -8.553 1.00 92.75 278 HIS A CA 1
ATOM 2166 C C . HIS A 1 278 ? 10.143 -1.065 -7.955 1.00 92.75 278 HIS A C 1
ATOM 2168 O O . HIS A 1 278 ? 9.412 -1.669 -8.721 1.00 92.75 278 HIS A O 1
ATOM 2174 N N . VAL A 1 279 ? 10.024 -1.196 -6.628 1.00 93.50 279 VAL A N 1
ATOM 2175 C CA . VAL A 1 279 ? 9.057 -2.126 -6.003 1.00 93.50 279 VAL A CA 1
ATOM 2176 C C . VAL A 1 279 ? 7.618 -1.721 -6.313 1.00 93.50 279 VAL A C 1
ATOM 2178 O O . VAL A 1 279 ? 6.811 -2.543 -6.749 1.00 93.50 279 VAL A O 1
ATOM 2181 N N . TRP A 1 280 ? 7.284 -0.436 -6.173 1.00 93.00 280 TRP A N 1
ATOM 2182 C CA . TRP A 1 280 ? 5.931 0.035 -6.468 1.00 93.00 280 TRP A CA 1
ATOM 2183 C C . TRP A 1 280 ? 5.607 0.027 -7.965 1.00 93.00 280 TRP A C 1
ATOM 2185 O O . TRP A 1 280 ? 4.434 0.121 -8.326 1.00 93.00 280 TRP A O 1
ATOM 2195 N N . SER A 1 281 ? 6.602 -0.114 -8.848 1.00 93.25 281 SER A N 1
ATOM 2196 C CA . SER A 1 281 ? 6.384 -0.359 -10.278 1.00 93.25 281 SER A CA 1
ATOM 2197 C C . SER A 1 281 ? 5.534 -1.615 -10.489 1.00 93.25 281 SER A C 1
ATOM 2199 O O . SER A 1 281 ? 4.589 -1.592 -11.272 1.00 93.25 281 SER A O 1
ATOM 2201 N N . TYR A 1 282 ? 5.770 -2.666 -9.699 1.00 90.31 282 TYR A N 1
ATOM 2202 C CA . TYR A 1 282 ? 5.042 -3.938 -9.759 1.00 90.31 282 TYR A CA 1
ATOM 2203 C C . TYR A 1 282 ? 3.608 -3.797 -9.230 1.00 90.31 282 TYR A C 1
ATOM 2205 O O . TYR A 1 282 ? 2.700 -4.505 -9.672 1.00 90.31 282 TYR A O 1
ATOM 2213 N N . ALA A 1 283 ? 3.374 -2.857 -8.311 1.00 91.19 283 ALA A N 1
ATOM 2214 C CA . ALA A 1 283 ? 2.071 -2.633 -7.707 1.00 91.19 283 ALA A CA 1
ATOM 2215 C C . ALA A 1 283 ? 1.079 -1.999 -8.703 1.00 91.19 283 ALA A C 1
ATOM 2217 O O . ALA A 1 283 ? 1.279 -0.904 -9.236 1.00 91.19 283 ALA A O 1
ATOM 2218 N N . GLN A 1 284 ? -0.039 -2.694 -8.933 1.00 90.31 284 GLN A N 1
ATOM 2219 C CA . GLN A 1 284 ? -1.136 -2.205 -9.779 1.00 90.31 284 GLN A CA 1
ATOM 2220 C C . GLN A 1 284 ? -2.378 -1.818 -8.971 1.00 90.31 284 GLN A C 1
ATOM 2222 O O . GLN A 1 284 ? -3.074 -0.877 -9.335 1.00 90.31 284 GLN A O 1
ATOM 2227 N N . THR A 1 285 ? -2.639 -2.508 -7.859 1.00 92.81 285 THR A N 1
ATOM 2228 C CA . THR A 1 285 ? -3.887 -2.428 -7.086 1.00 92.81 285 THR A CA 1
ATOM 2229 C C . THR A 1 285 ? -4.282 -1.005 -6.690 1.00 92.81 285 THR A C 1
ATOM 2231 O O . THR A 1 285 ? -5.443 -0.627 -6.853 1.00 92.81 285 THR A O 1
ATOM 2234 N N . LEU A 1 286 ? -3.330 -0.203 -6.201 1.00 94.81 286 LEU A N 1
ATOM 2235 C CA . LEU A 1 286 ? -3.607 1.142 -5.697 1.00 94.81 286 LEU A CA 1
ATOM 2236 C C . LEU A 1 286 ? -4.183 2.063 -6.781 1.00 94.81 286 LEU A C 1
ATOM 2238 O O . LEU A 1 286 ? -5.137 2.782 -6.508 1.00 94.81 286 LEU A O 1
ATOM 2242 N N . ALA A 1 287 ? -3.694 1.979 -8.017 1.00 95.12 287 ALA A N 1
ATOM 2243 C CA . ALA A 1 287 ? -4.188 2.797 -9.124 1.00 95.12 287 ALA A CA 1
ATOM 2244 C C . ALA A 1 287 ? -5.663 2.526 -9.452 1.00 95.12 287 ALA A C 1
ATOM 2246 O O . ALA A 1 287 ? -6.421 3.447 -9.735 1.00 95.12 287 ALA A O 1
ATOM 2247 N N . PHE A 1 288 ? -6.090 1.262 -9.391 1.00 94.25 288 PHE A N 1
ATOM 2248 C CA . PHE A 1 288 ? -7.463 0.879 -9.729 1.00 94.25 288 PHE A CA 1
ATOM 2249 C C . PHE A 1 288 ? -8.440 1.062 -8.564 1.00 94.25 288 PHE A C 1
ATOM 2251 O O . PHE A 1 288 ? -9.621 1.307 -8.802 1.00 94.25 288 PHE A O 1
ATOM 2258 N N . LEU A 1 289 ? -7.968 0.955 -7.317 1.00 95.81 289 LEU A N 1
ATOM 2259 C CA . LEU A 1 289 ? -8.812 1.161 -6.139 1.00 95.81 289 LEU A CA 1
ATOM 2260 C C . LEU A 1 289 ? -8.834 2.619 -5.677 1.00 95.81 289 LEU A C 1
ATOM 2262 O O . LEU A 1 289 ? -9.895 3.111 -5.325 1.00 95.81 289 LEU A O 1
ATOM 2266 N N . PHE A 1 290 ? -7.704 3.324 -5.688 1.00 97.31 290 PHE A N 1
ATOM 2267 C CA . PHE A 1 290 ? -7.572 4.697 -5.187 1.00 97.31 290 PHE A CA 1
ATOM 2268 C C . PHE A 1 290 ? -6.674 5.546 -6.108 1.00 97.31 290 PHE A C 1
ATOM 2270 O O . PHE A 1 290 ? -5.596 5.992 -5.703 1.00 97.31 290 PHE A O 1
ATOM 2277 N N . PRO A 1 291 ? -7.119 5.830 -7.347 1.00 97.00 291 PRO A N 1
ATOM 2278 C CA . PRO A 1 291 ? -6.307 6.511 -8.362 1.00 97.00 291 PRO A CA 1
ATOM 2279 C C . PRO A 1 291 ? -5.818 7.908 -7.945 1.00 97.00 291 PRO A C 1
ATOM 2281 O O . PRO A 1 291 ? -4.831 8.406 -8.480 1.00 97.00 291 PRO A O 1
ATOM 2284 N N . SER A 1 292 ? -6.495 8.579 -7.006 1.00 96.19 292 SER A N 1
ATOM 2285 C CA . SER A 1 292 ? -6.037 9.865 -6.463 1.00 96.19 292 SER A CA 1
ATOM 2286 C C . SER A 1 292 ? -4.724 9.744 -5.682 1.00 96.19 292 SER A C 1
ATOM 2288 O O . SER A 1 292 ? -3.875 10.624 -5.799 1.00 96.19 292 SER A O 1
ATOM 2290 N N . LEU A 1 293 ? -4.538 8.654 -4.932 1.00 97.12 293 LEU A N 1
ATOM 2291 C CA . LEU A 1 293 ? -3.325 8.398 -4.153 1.00 97.12 293 LEU A CA 1
ATOM 2292 C C . LEU A 1 293 ? -2.152 8.041 -5.071 1.00 97.12 293 LEU A C 1
ATOM 2294 O O . LEU A 1 293 ? -1.053 8.569 -4.915 1.00 97.12 293 LEU A O 1
ATOM 2298 N N . GLU A 1 294 ? -2.406 7.219 -6.089 1.00 96.06 294 GLU A N 1
ATOM 2299 C CA . GLU A 1 294 ? -1.397 6.857 -7.086 1.00 96.06 294 GLU A CA 1
ATOM 2300 C C . GLU A 1 294 ? -0.908 8.083 -7.882 1.00 96.06 294 GLU A C 1
ATOM 2302 O O . GLU A 1 294 ? 0.295 8.253 -8.100 1.00 96.06 294 GLU A O 1
ATOM 2307 N N . ARG A 1 295 ? -1.822 8.992 -8.264 1.00 97.31 295 ARG A N 1
ATOM 2308 C CA . ARG A 1 295 ? -1.464 10.267 -8.912 1.00 97.31 295 ARG A CA 1
ATOM 2309 C C . ARG A 1 295 ? -0.587 11.150 -8.036 1.00 97.31 295 ARG A C 1
ATOM 2311 O O . ARG A 1 295 ? 0.295 11.827 -8.569 1.00 97.31 295 ARG A O 1
ATOM 2318 N N . GLU A 1 296 ? -0.807 11.148 -6.725 1.00 96.94 296 GLU A N 1
ATOM 2319 C CA . GLU A 1 296 ? 0.041 11.896 -5.799 1.00 96.94 296 GLU A CA 1
ATOM 2320 C C . GLU A 1 296 ? 1.447 11.291 -5.710 1.00 96.94 296 GLU A C 1
ATOM 2322 O O . GLU A 1 296 ? 2.423 12.039 -5.765 1.00 96.94 296 GLU A O 1
ATOM 2327 N N . MET A 1 297 ? 1.581 9.958 -5.691 1.00 96.12 297 MET A N 1
ATOM 2328 C CA . MET A 1 297 ? 2.902 9.313 -5.768 1.00 96.12 297 MET A CA 1
ATOM 2329 C C . MET A 1 297 ? 3.651 9.720 -7.042 1.00 96.12 297 MET A C 1
ATOM 2331 O O . MET A 1 297 ? 4.820 10.095 -6.981 1.00 96.12 297 MET A O 1
ATOM 2335 N N . ARG A 1 298 ? 2.976 9.719 -8.199 1.00 96.88 298 ARG A N 1
ATOM 2336 C CA . ARG A 1 298 ? 3.574 10.175 -9.467 1.00 96.88 298 ARG A CA 1
ATOM 2337 C C . ARG A 1 298 ? 3.942 11.658 -9.442 1.00 96.88 298 ARG A C 1
ATOM 2339 O O . ARG A 1 298 ? 4.988 12.035 -9.966 1.00 96.88 298 ARG A O 1
ATOM 2346 N N . ARG A 1 299 ? 3.104 12.509 -8.840 1.00 97.62 299 ARG A N 1
ATOM 2347 C CA . ARG A 1 299 ? 3.412 13.936 -8.681 1.00 97.62 299 ARG A CA 1
ATOM 2348 C C . ARG A 1 299 ? 4.703 14.109 -7.887 1.00 97.62 299 ARG A C 1
ATOM 2350 O O . ARG A 1 299 ? 5.567 14.864 -8.317 1.00 97.62 299 ARG A O 1
ATOM 2357 N N . LEU A 1 300 ? 4.843 13.410 -6.762 1.00 96.38 300 LEU A N 1
ATOM 2358 C CA . LEU A 1 300 ? 6.060 13.441 -5.952 1.00 96.38 300 LEU A CA 1
ATOM 2359 C C . LEU A 1 300 ? 7.274 12.976 -6.762 1.00 96.38 300 LEU A C 1
ATOM 2361 O O . LEU A 1 300 ? 8.256 13.707 -6.850 1.00 96.38 300 LEU A O 1
ATOM 2365 N N . GLU A 1 301 ? 7.177 11.833 -7.439 1.00 96.38 301 GLU A N 1
ATOM 2366 C CA . GLU A 1 301 ? 8.268 11.293 -8.255 1.00 96.38 301 GLU A CA 1
ATOM 2367 C C . GLU A 1 301 ? 8.756 12.280 -9.334 1.00 96.38 301 GLU A C 1
ATOM 2369 O O . GLU A 1 301 ? 9.957 12.512 -9.450 1.00 96.38 301 GLU A O 1
ATOM 2374 N N . PHE A 1 302 ? 7.856 12.906 -10.102 1.00 98.00 302 PHE A N 1
ATOM 2375 C CA . PHE A 1 302 ? 8.243 13.752 -11.245 1.00 98.00 302 PHE A CA 1
ATOM 2376 C C . PHE A 1 302 ? 8.479 15.229 -10.918 1.00 98.00 302 PHE A C 1
ATOM 2378 O O . PHE A 1 302 ? 9.241 15.895 -11.624 1.00 98.00 302 PHE A O 1
ATOM 2385 N N . VAL A 1 303 ? 7.809 15.759 -9.892 1.00 97.56 303 VAL A N 1
ATOM 2386 C CA . VAL A 1 303 ? 7.882 17.186 -9.530 1.00 97.56 303 VAL A CA 1
ATOM 2387 C C . VAL A 1 303 ? 8.886 17.429 -8.408 1.00 97.56 303 VAL A C 1
ATOM 2389 O O . VAL A 1 303 ? 9.456 18.515 -8.345 1.00 97.56 303 VAL A O 1
ATOM 2392 N N . VAL A 1 304 ? 9.095 16.448 -7.526 1.00 94.75 304 VAL A N 1
ATOM 2393 C CA . VAL A 1 304 ? 9.964 16.586 -6.350 1.00 94.75 304 VAL A CA 1
ATOM 2394 C C . VAL A 1 304 ? 11.222 15.734 -6.499 1.00 94.75 304 VAL A C 1
ATOM 2396 O O . VAL A 1 304 ? 12.318 16.264 -6.400 1.00 94.75 304 VAL A O 1
ATOM 2399 N N . GLU A 1 305 ? 11.087 14.435 -6.774 1.00 93.50 305 GLU A N 1
ATOM 2400 C CA . GLU A 1 305 ? 12.215 13.493 -6.676 1.00 93.50 305 GLU A CA 1
ATOM 2401 C C . GLU A 1 305 ? 13.079 13.397 -7.950 1.00 93.50 305 GLU A C 1
ATOM 2403 O O . GLU A 1 305 ? 14.214 12.920 -7.883 1.00 93.50 305 GLU A O 1
ATOM 2408 N N . THR A 1 306 ? 12.568 13.839 -9.106 1.00 95.25 306 THR A N 1
ATOM 2409 C CA . THR A 1 306 ? 13.304 13.853 -10.384 1.00 95.25 306 THR A CA 1
ATOM 2410 C C . THR A 1 306 ? 14.039 15.175 -10.570 1.00 95.25 306 THR A C 1
ATOM 2412 O O . THR A 1 306 ? 13.409 16.224 -10.747 1.00 95.25 306 THR A O 1
ATOM 2415 N N . ASP A 1 307 ? 15.369 15.124 -10.612 1.00 94.00 307 ASP A N 1
ATOM 2416 C CA . ASP A 1 307 ? 16.197 16.325 -10.716 1.00 94.00 307 ASP A CA 1
ATOM 2417 C C . ASP A 1 307 ? 16.195 16.967 -12.122 1.00 94.00 307 ASP A C 1
ATOM 2419 O O . ASP A 1 307 ? 15.504 16.537 -13.055 1.00 94.00 307 ASP A O 1
ATOM 2423 N N . GLU A 1 308 ? 16.951 18.056 -12.278 1.00 95.44 308 GLU A N 1
ATOM 2424 C CA . GLU A 1 308 ? 17.057 18.804 -13.537 1.00 95.44 308 GLU A CA 1
ATOM 2425 C C . GLU A 1 308 ? 17.748 18.019 -14.663 1.00 95.44 308 GLU A C 1
ATOM 2427 O O . GLU A 1 308 ? 17.507 18.308 -15.834 1.00 95.44 308 GLU A O 1
ATOM 2432 N N . SER A 1 309 ? 18.569 17.017 -14.333 1.00 96.12 309 SER A N 1
ATOM 2433 C CA . SER A 1 309 ? 19.184 16.123 -15.320 1.00 96.12 309 SER A CA 1
ATOM 2434 C C . SER A 1 309 ? 18.222 15.035 -15.804 1.00 96.12 309 SER A C 1
ATOM 2436 O O . SER A 1 309 ? 18.462 14.429 -16.845 1.00 96.12 309 SER A O 1
ATOM 2438 N N . GLY A 1 310 ? 17.123 14.812 -15.074 1.00 97.12 310 GLY A N 1
ATOM 2439 C CA . GLY A 1 310 ? 16.179 13.721 -15.308 1.00 97.12 310 GLY A CA 1
ATOM 2440 C C . GLY A 1 310 ? 16.489 12.450 -14.526 1.00 97.12 310 GLY A C 1
ATOM 2441 O O . GLY A 1 310 ? 15.820 11.440 -14.734 1.00 97.12 310 GLY A O 1
ATOM 2442 N N . PHE A 1 311 ? 17.463 12.499 -13.620 1.00 95.88 311 PHE A N 1
ATOM 2443 C CA . PHE A 1 311 ? 17.747 11.418 -12.691 1.00 95.88 311 PHE A CA 1
ATOM 2444 C C . PHE A 1 311 ? 16.632 11.334 -11.641 1.00 95.88 311 PHE A C 1
ATOM 2446 O O . PHE A 1 311 ? 16.356 12.311 -10.938 1.00 95.88 311 PHE A O 1
ATOM 2453 N N . MET A 1 312 ? 16.004 10.164 -11.518 1.00 94.69 312 MET A N 1
ATOM 2454 C CA . MET A 1 312 ? 15.030 9.863 -10.471 1.00 94.69 312 MET A CA 1
ATOM 2455 C C . MET A 1 312 ? 15.650 8.919 -9.442 1.00 94.69 312 MET A C 1
ATOM 2457 O O . MET A 1 312 ? 16.034 7.790 -9.756 1.00 94.69 312 MET A O 1
ATOM 2461 N N . TYR A 1 313 ? 15.696 9.361 -8.185 1.00 90.38 313 TYR A N 1
ATOM 2462 C CA . TYR A 1 313 ? 16.070 8.478 -7.085 1.00 90.38 313 TYR A CA 1
ATOM 2463 C C . TYR A 1 313 ? 15.071 7.326 -6.981 1.00 90.38 313 TYR A C 1
ATOM 2465 O O . TYR A 1 313 ? 13.859 7.539 -6.963 1.00 90.38 313 TYR A O 1
ATOM 2473 N N . PHE A 1 314 ? 15.572 6.098 -6.847 1.00 90.94 314 PHE A N 1
ATOM 2474 C CA . PHE A 1 314 ? 14.692 4.944 -6.670 1.00 90.94 314 PHE A CA 1
ATOM 2475 C C . PHE A 1 314 ? 14.049 4.867 -5.277 1.00 90.94 314 PHE A C 1
ATOM 2477 O O . PHE A 1 314 ? 13.131 4.075 -5.061 1.00 90.94 314 PHE A O 1
ATOM 2484 N N . ARG A 1 315 ? 14.506 5.716 -4.345 1.00 90.50 315 ARG A N 1
ATOM 2485 C CA . ARG A 1 315 ? 13.860 6.010 -3.064 1.00 90.50 315 ARG A CA 1
ATOM 2486 C C . ARG A 1 315 ? 13.527 7.495 -2.986 1.00 90.50 315 ARG A C 1
ATOM 2488 O O . ARG A 1 315 ? 14.429 8.326 -2.885 1.00 90.50 315 ARG A O 1
ATOM 2495 N N . GLY A 1 316 ? 12.236 7.808 -3.014 1.00 89.19 316 GLY A N 1
ATOM 2496 C CA . GLY A 1 316 ? 11.726 9.162 -2.837 1.00 89.19 316 GLY A CA 1
ATOM 2497 C C . GLY A 1 316 ? 11.809 9.588 -1.374 1.00 89.19 316 GLY A C 1
ATOM 2498 O O . GLY A 1 316 ? 11.166 8.974 -0.520 1.00 89.19 316 GLY A O 1
ATOM 2499 N N . MET A 1 317 ? 12.624 10.602 -1.096 1.00 87.38 317 MET A N 1
ATOM 2500 C CA . MET A 1 317 ? 12.916 11.098 0.257 1.00 87.38 317 MET A CA 1
ATOM 2501 C C . MET A 1 317 ? 13.012 12.628 0.331 1.00 87.38 317 MET A C 1
ATOM 2503 O O . MET A 1 317 ? 12.995 13.194 1.426 1.00 87.38 317 MET A O 1
ATOM 2507 N N . GLN A 1 318 ? 13.101 13.322 -0.806 1.00 87.75 318 GLN A N 1
ATOM 2508 C CA . GLN A 1 318 ? 13.202 14.782 -0.815 1.00 87.75 318 GLN A CA 1
ATOM 2509 C C . GLN A 1 318 ? 11.936 15.432 -0.273 1.00 87.75 318 GLN A C 1
ATOM 2511 O O . GLN A 1 318 ? 12.001 16.457 0.407 1.00 87.75 318 GLN A O 1
ATOM 2516 N N . SER A 1 319 ? 10.783 14.804 -0.500 1.00 84.31 319 SER A N 1
ATOM 2517 C CA . SER A 1 319 ? 9.514 15.236 0.071 1.00 84.31 319 SER A CA 1
ATOM 2518 C C . SER A 1 319 ? 9.528 15.296 1.602 1.00 84.31 319 SER A C 1
ATOM 2520 O O . SER A 1 319 ? 8.825 16.128 2.167 1.00 84.31 319 SER A O 1
ATOM 2522 N N . THR A 1 320 ? 10.322 14.470 2.288 1.00 81.69 320 THR A N 1
ATOM 2523 C CA . THR A 1 320 ? 10.493 14.505 3.754 1.00 81.69 320 THR A CA 1
ATOM 2524 C C . THR A 1 320 ? 11.711 15.331 4.183 1.00 81.69 320 THR A C 1
ATOM 2526 O O . THR A 1 320 ? 12.151 15.244 5.322 1.00 81.69 320 THR A O 1
ATOM 2529 N N . GLY A 1 321 ? 12.271 16.150 3.285 1.00 80.81 321 GLY A N 1
ATOM 2530 C CA . GLY A 1 321 ? 13.436 16.994 3.568 1.00 80.81 321 GLY A CA 1
ATOM 2531 C C . GLY A 1 321 ? 14.760 16.230 3.625 1.00 80.81 321 GLY A C 1
ATOM 2532 O O . GLY A 1 321 ? 15.761 16.773 4.093 1.00 80.81 321 GLY A O 1
ATOM 2533 N N . GLU A 1 322 ? 14.787 14.986 3.148 1.00 79.81 322 GLU A N 1
ATOM 2534 C CA . GLU A 1 322 ? 15.965 14.129 3.185 1.00 79.81 322 GLU A CA 1
ATOM 2535 C C . GLU A 1 322 ? 16.530 13.863 1.785 1.00 79.81 322 GLU A C 1
ATOM 2537 O O . GLU A 1 322 ? 15.876 14.038 0.761 1.00 79.81 322 GLU A O 1
ATOM 2542 N N . ARG A 1 323 ? 17.778 13.394 1.727 1.00 79.56 323 ARG A N 1
ATOM 2543 C CA . ARG A 1 323 ? 18.378 12.891 0.490 1.00 79.56 323 ARG A CA 1
ATOM 2544 C C . ARG A 1 323 ? 18.678 11.413 0.644 1.00 79.56 323 ARG A C 1
ATOM 2546 O O . ARG A 1 323 ? 19.291 11.005 1.629 1.00 79.56 323 ARG A O 1
ATOM 2553 N N . PHE A 1 324 ? 18.279 10.626 -0.346 1.00 81.31 324 PHE A N 1
ATOM 2554 C CA . PHE A 1 324 ? 18.635 9.220 -0.381 1.00 81.31 324 PHE A CA 1
ATOM 2555 C C . PHE A 1 324 ? 20.144 9.036 -0.572 1.00 81.31 324 PHE A C 1
ATOM 2557 O O . PHE A 1 324 ? 20.761 9.640 -1.455 1.00 81.31 324 PHE A O 1
ATOM 2564 N N . VAL A 1 325 ? 20.727 8.179 0.265 1.00 78.19 325 VAL A N 1
ATOM 2565 C CA . VAL A 1 325 ? 22.136 7.792 0.215 1.00 78.19 325 VAL A CA 1
ATOM 2566 C C . VAL A 1 325 ? 22.193 6.272 0.260 1.00 78.19 325 VAL A C 1
ATOM 2568 O O . VAL A 1 325 ? 21.823 5.662 1.262 1.00 78.19 325 VAL A O 1
ATOM 2571 N N . TRP A 1 326 ? 22.646 5.661 -0.832 1.00 74.31 326 TRP A N 1
ATOM 2572 C CA . TRP A 1 326 ? 22.836 4.217 -0.892 1.00 74.31 326 TRP A CA 1
ATOM 2573 C C . TRP A 1 326 ? 24.232 3.852 -0.400 1.00 74.31 326 TRP A C 1
ATOM 2575 O O . TRP A 1 326 ? 25.233 4.264 -0.995 1.00 74.31 326 TRP A O 1
ATOM 2585 N N . HIS A 1 327 ? 24.281 3.089 0.689 1.00 70.69 327 HIS A N 1
ATOM 2586 C CA . HIS A 1 327 ? 25.510 2.568 1.270 1.00 70.69 327 HIS A CA 1
ATOM 2587 C C . HIS A 1 327 ? 25.625 1.079 0.962 1.00 70.69 327 HIS A C 1
ATOM 2589 O O . HIS A 1 327 ? 24.907 0.265 1.540 1.00 70.69 327 HIS A O 1
ATOM 2595 N N . TRP A 1 328 ? 26.559 0.718 0.084 1.00 62.06 328 TRP A N 1
ATOM 2596 C CA . TRP A 1 328 ? 26.925 -0.678 -0.133 1.00 62.06 328 TRP A CA 1
ATOM 2597 C C . TRP A 1 328 ? 28.448 -0.803 -0.240 1.00 62.06 328 TRP A C 1
ATOM 2599 O O . TRP A 1 328 ? 29.075 -0.294 -1.173 1.00 62.06 328 TRP A O 1
ATOM 2609 N N . GLY A 1 329 ? 29.060 -1.437 0.765 1.00 62.03 329 GLY A N 1
ATOM 2610 C CA . GLY A 1 329 ? 30.513 -1.400 0.963 1.00 62.03 329 GLY A CA 1
ATOM 2611 C C . GLY A 1 329 ? 31.033 0.026 1.204 1.00 62.03 329 GLY A C 1
ATOM 2612 O O . GLY A 1 329 ? 30.337 0.858 1.780 1.00 62.03 329 GLY A O 1
ATOM 2613 N N . ASP A 1 330 ? 32.241 0.330 0.723 1.00 55.66 330 ASP A N 1
ATOM 2614 C CA . ASP A 1 330 ? 32.888 1.650 0.875 1.00 55.66 330 ASP A CA 1
ATOM 2615 C C . ASP A 1 330 ? 32.363 2.720 -0.103 1.00 55.66 330 ASP A C 1
ATOM 2617 O O . ASP A 1 330 ? 32.959 3.786 -0.267 1.00 55.66 330 ASP A O 1
ATOM 2621 N N . THR A 1 331 ? 31.270 2.435 -0.813 1.00 55.59 331 THR A N 1
ATOM 2622 C CA . THR A 1 331 ? 30.809 3.264 -1.924 1.00 55.59 331 THR A CA 1
ATOM 2623 C C . THR A 1 331 ? 29.471 3.920 -1.604 1.00 55.59 331 THR A C 1
ATOM 2625 O O . THR A 1 331 ? 28.506 3.249 -1.249 1.00 55.59 331 THR A O 1
ATOM 2628 N N . VAL A 1 332 ? 29.407 5.239 -1.801 1.00 66.06 332 VAL A N 1
ATOM 2629 C CA . VAL A 1 332 ? 28.159 6.009 -1.853 1.00 66.06 332 VAL A CA 1
ATOM 2630 C C . VAL A 1 332 ? 27.812 6.244 -3.319 1.00 66.06 332 VAL A C 1
ATOM 2632 O O . VAL A 1 332 ? 28.471 7.049 -3.978 1.00 66.06 332 VAL A O 1
ATOM 2635 N N . ARG A 1 333 ? 26.822 5.526 -3.854 1.00 64.88 333 ARG A N 1
ATOM 2636 C CA . ARG A 1 333 ? 26.372 5.696 -5.247 1.00 64.88 333 ARG A CA 1
ATOM 2637 C C . ARG A 1 333 ? 24.859 5.527 -5.355 1.00 64.88 333 ARG A C 1
ATOM 2639 O O . ARG A 1 333 ? 24.396 4.392 -5.341 1.00 64.88 333 ARG A O 1
ATOM 2646 N N . PRO A 1 334 ? 24.087 6.618 -5.469 1.00 77.19 334 PRO A N 1
ATOM 2647 C CA . PRO A 1 334 ? 22.730 6.509 -5.971 1.00 77.19 334 PRO A CA 1
ATOM 2648 C C . PRO A 1 334 ? 22.788 6.247 -7.482 1.00 77.19 334 PRO A C 1
ATOM 2650 O O . PRO A 1 334 ? 23.497 6.944 -8.203 1.00 77.19 334 PRO A O 1
ATOM 2653 N N . GLU A 1 335 ? 22.043 5.256 -7.949 1.00 88.56 335 GLU A N 1
ATOM 2654 C CA . GLU A 1 335 ? 21.788 5.010 -9.371 1.00 88.56 335 GLU A CA 1
ATOM 2655 C C . GLU A 1 335 ? 20.287 5.139 -9.623 1.00 88.56 335 GLU A C 1
ATOM 2657 O O . GLU A 1 335 ? 19.497 4.929 -8.706 1.00 88.56 335 GLU A O 1
ATOM 2662 N N . ALA A 1 336 ? 19.871 5.488 -10.837 1.00 93.31 336 ALA A N 1
ATOM 2663 C CA . ALA A 1 336 ? 18.461 5.414 -11.199 1.00 93.31 336 ALA A CA 1
ATOM 2664 C C . ALA A 1 336 ? 18.112 3.953 -11.514 1.00 93.31 336 ALA A C 1
ATOM 2666 O O . ALA A 1 336 ? 18.779 3.315 -12.331 1.00 93.31 336 ALA A O 1
ATOM 2667 N N . ALA A 1 337 ? 17.068 3.420 -10.875 1.00 95.31 337 ALA A N 1
ATOM 2668 C CA . ALA A 1 337 ? 16.563 2.090 -11.203 1.00 95.31 337 ALA A CA 1
ATOM 2669 C C . ALA A 1 337 ? 15.803 2.144 -12.536 1.00 95.31 337 ALA A C 1
ATOM 2671 O O . ALA A 1 337 ? 14.873 2.943 -12.666 1.00 95.31 337 ALA A O 1
ATOM 2672 N N . VAL A 1 338 ? 16.160 1.309 -13.517 1.00 97.44 338 VAL A N 1
ATOM 2673 C CA . VAL A 1 338 ? 15.525 1.329 -14.849 1.00 97.44 338 VAL A CA 1
ATOM 2674 C C . VAL A 1 338 ? 14.033 1.020 -14.751 1.00 97.44 338 VAL A C 1
ATOM 2676 O O . VAL A 1 338 ? 13.199 1.777 -15.248 1.00 97.44 338 VAL A O 1
ATOM 2679 N N . ASP A 1 339 ? 13.694 -0.061 -14.059 1.00 96.81 339 ASP A N 1
ATOM 2680 C CA . ASP A 1 339 ? 12.330 -0.522 -13.793 1.00 96.81 339 ASP A CA 1
ATOM 2681 C C . ASP A 1 339 ? 11.556 0.382 -12.817 1.00 96.81 339 ASP A C 1
ATOM 2683 O O . ASP A 1 339 ? 10.323 0.406 -12.851 1.00 96.81 339 ASP A O 1
ATOM 2687 N N . GLY A 1 340 ? 12.258 1.182 -12.011 1.00 96.69 340 GLY A N 1
ATOM 2688 C CA . GLY A 1 340 ? 11.688 2.264 -11.209 1.00 96.69 340 GLY A CA 1
ATOM 2689 C C . GLY A 1 340 ? 11.343 3.501 -12.037 1.00 96.69 340 GLY A C 1
ATOM 2690 O O . GLY A 1 340 ? 10.179 3.881 -12.118 1.00 96.69 340 GLY A O 1
ATOM 2691 N N . GLN A 1 341 ? 12.328 4.116 -12.695 1.00 98.00 341 GLN A N 1
ATOM 2692 C CA . GLN A 1 341 ? 12.158 5.363 -13.448 1.00 98.00 341 GLN A CA 1
ATOM 2693 C C . GLN A 1 341 ? 11.291 5.167 -14.700 1.00 98.00 341 GLN A C 1
ATOM 2695 O O . GLN A 1 341 ? 10.340 5.922 -14.912 1.00 98.00 341 GLN A O 1
ATOM 2700 N N . MET A 1 342 ? 11.553 4.136 -15.514 1.00 98.31 342 MET A N 1
ATOM 2701 C CA . MET A 1 342 ? 10.681 3.818 -16.655 1.00 98.31 342 MET A CA 1
ATOM 2702 C C . MET A 1 342 ? 9.331 3.286 -16.179 1.00 98.31 342 MET A C 1
ATOM 2704 O O . MET A 1 342 ? 8.302 3.642 -16.749 1.00 98.31 342 MET A O 1
ATOM 2708 N N . GLY A 1 343 ? 9.307 2.524 -15.082 1.00 97.62 343 GLY A N 1
ATOM 2709 C CA . GLY A 1 343 ? 8.076 2.130 -14.399 1.00 97.62 343 GLY A CA 1
ATOM 2710 C C . GLY A 1 343 ? 7.192 3.315 -14.021 1.00 97.62 343 GLY A C 1
ATOM 2711 O O . GLY A 1 343 ? 5.983 3.293 -14.242 1.00 97.62 343 GLY A O 1
ATOM 2712 N N . SER A 1 344 ? 7.775 4.390 -13.503 1.00 98.12 344 SER A N 1
ATOM 2713 C CA . SER A 1 344 ? 7.065 5.631 -13.196 1.00 98.12 344 SER A CA 1
ATOM 2714 C C . SER A 1 344 ? 6.526 6.331 -14.441 1.00 98.12 344 SER A C 1
ATOM 2716 O O . SER A 1 344 ? 5.400 6.824 -14.399 1.00 98.12 344 SER A O 1
ATOM 2718 N N . VAL A 1 345 ? 7.254 6.329 -15.565 1.00 98.69 345 VAL A N 1
ATOM 2719 C CA .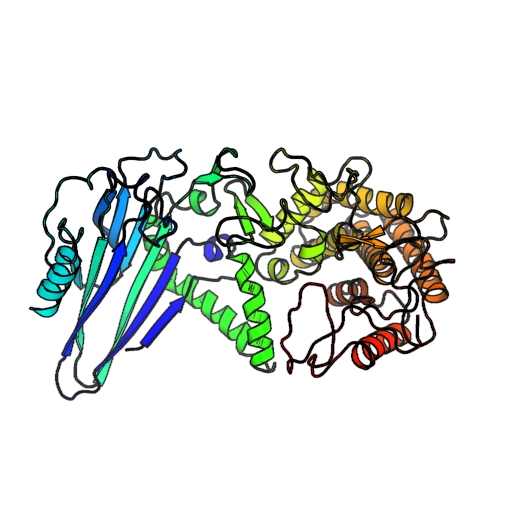 VAL A 1 345 ? 6.751 6.885 -16.841 1.00 98.69 345 VAL A CA 1
ATOM 2720 C C . VAL A 1 345 ? 5.558 6.078 -17.355 1.00 98.69 345 VAL A C 1
ATOM 2722 O O . VAL A 1 345 ? 4.518 6.639 -17.701 1.00 98.69 345 VAL A O 1
ATOM 2725 N N . ILE A 1 346 ? 5.675 4.751 -17.337 1.00 98.56 346 ILE A N 1
ATOM 2726 C CA . ILE A 1 346 ? 4.603 3.824 -17.716 1.00 98.56 346 ILE A CA 1
ATOM 2727 C C . ILE A 1 346 ? 3.369 4.046 -16.831 1.00 98.56 346 ILE A C 1
ATOM 2729 O O . ILE A 1 346 ? 2.245 4.146 -17.326 1.00 98.56 346 ILE A O 1
ATOM 2733 N N . ARG A 1 347 ? 3.563 4.178 -15.515 1.00 97.94 347 ARG A N 1
ATOM 2734 C CA . ARG A 1 347 ? 2.474 4.443 -14.569 1.00 97.94 347 ARG A CA 1
ATOM 2735 C C . ARG A 1 347 ? 1.895 5.850 -14.726 1.00 97.94 347 ARG A C 1
ATOM 2737 O O . ARG A 1 347 ? 0.697 6.003 -14.552 1.00 97.94 347 ARG A O 1
ATOM 2744 N N . ALA A 1 348 ? 2.663 6.862 -15.136 1.00 98.50 348 ALA A N 1
ATOM 2745 C CA . ALA A 1 348 ? 2.095 8.172 -15.470 1.00 98.50 348 ALA A CA 1
ATOM 2746 C C . ALA A 1 348 ? 1.092 8.081 -16.633 1.00 98.50 348 ALA A C 1
ATOM 2748 O O . ALA A 1 348 ? 0.031 8.704 -16.586 1.00 98.50 348 ALA A O 1
ATOM 2749 N N . TYR A 1 349 ? 1.387 7.251 -17.639 1.00 98.69 349 TYR A N 1
ATOM 2750 C CA . TYR A 1 349 ? 0.434 6.956 -18.707 1.00 98.69 349 TYR A CA 1
ATOM 2751 C C . TYR A 1 349 ? -0.801 6.201 -18.196 1.00 98.69 349 TYR A C 1
ATOM 2753 O O . TYR A 1 349 ? -1.921 6.567 -18.551 1.00 98.69 349 TYR A O 1
ATOM 2761 N N . ARG A 1 350 ? -0.632 5.217 -17.299 1.00 98.12 350 ARG A N 1
ATOM 2762 C CA . ARG A 1 350 ? -1.760 4.556 -16.612 1.00 98.12 350 ARG A CA 1
ATOM 2763 C C . ARG A 1 350 ? -2.649 5.566 -15.886 1.00 98.12 350 ARG A C 1
ATOM 2765 O O . ARG A 1 350 ? -3.864 5.522 -16.044 1.00 98.12 350 ARG A O 1
ATOM 2772 N N . GLU A 1 351 ? -2.061 6.495 -15.137 1.00 98.00 351 GLU A N 1
ATOM 2773 C CA . GLU A 1 351 ? -2.831 7.497 -14.399 1.00 98.00 351 GLU A CA 1
ATOM 2774 C C . GLU A 1 351 ? -3.593 8.443 -15.327 1.00 98.00 351 GLU A C 1
ATOM 2776 O O . GLU A 1 351 ? -4.737 8.800 -15.035 1.00 98.00 351 GLU A O 1
ATOM 2781 N N . TRP A 1 352 ? -3.007 8.805 -16.472 1.00 98.19 352 TRP A N 1
ATOM 2782 C CA . TRP A 1 352 ? -3.724 9.520 -17.524 1.00 98.19 352 TRP A CA 1
ATOM 2783 C C . TRP A 1 352 ? -4.907 8.699 -18.061 1.00 98.19 352 TRP A C 1
ATOM 2785 O O . TRP A 1 352 ? -6.013 9.228 -18.136 1.00 98.19 352 TRP A O 1
ATOM 2795 N N . LEU A 1 353 ? -4.715 7.413 -18.375 1.00 97.81 353 LEU A N 1
ATOM 2796 C CA . LEU A 1 353 ? -5.791 6.543 -18.869 1.00 97.81 353 LEU A CA 1
ATOM 2797 C C . LEU A 1 353 ? -6.946 6.399 -17.869 1.00 97.81 353 LEU A C 1
ATOM 2799 O O . LEU A 1 353 ? -8.104 6.359 -18.277 1.00 97.81 353 LEU A O 1
ATOM 2803 N N . LEU A 1 354 ? -6.638 6.322 -16.573 1.00 96.62 354 LEU A N 1
ATOM 2804 C CA . LEU A 1 354 ? -7.641 6.157 -15.519 1.00 96.62 354 LEU A CA 1
ATOM 2805 C C . LEU A 1 354 ? -8.379 7.456 -15.178 1.00 96.62 354 LEU A C 1
ATOM 2807 O O . LEU A 1 354 ? -9.542 7.406 -14.787 1.00 96.62 354 LEU A O 1
ATOM 2811 N N . SER A 1 355 ? -7.715 8.610 -15.282 1.00 96.31 355 SER A N 1
ATOM 2812 C CA . SER A 1 355 ? -8.267 9.885 -14.802 1.00 96.31 355 SER A CA 1
ATOM 2813 C C . SER A 1 355 ? -8.715 10.844 -15.901 1.00 96.31 355 SER A C 1
ATOM 2815 O O . SER A 1 355 ? -9.647 11.615 -15.682 1.00 96.31 355 SER A O 1
ATOM 2817 N N . GLY A 1 356 ? -8.038 10.853 -17.052 1.00 97.00 356 GLY A N 1
ATOM 2818 C CA . GLY A 1 356 ? -8.162 11.916 -18.051 1.00 97.00 356 GLY A CA 1
ATOM 2819 C C . GLY A 1 356 ? -7.764 13.307 -17.533 1.00 97.00 356 GLY A C 1
ATOM 2820 O O . GLY A 1 356 ? -8.127 14.312 -18.147 1.00 97.00 356 GLY A O 1
ATOM 2821 N N . ASP A 1 357 ? -7.054 13.398 -16.401 1.00 97.81 357 ASP A N 1
ATOM 2822 C CA . ASP A 1 357 ? -6.712 14.670 -15.760 1.00 97.81 357 ASP A CA 1
ATOM 2823 C C . ASP A 1 357 ? -5.551 15.359 -16.487 1.00 97.81 357 ASP A C 1
ATOM 2825 O O . ASP A 1 357 ? -4.367 15.078 -16.275 1.00 97.81 357 ASP A O 1
ATOM 2829 N N . ARG A 1 358 ? -5.912 16.284 -17.378 1.00 97.75 358 ARG A N 1
ATOM 2830 C CA . ARG A 1 358 ? -4.955 17.030 -18.194 1.00 97.75 358 ARG A CA 1
ATOM 2831 C C . ARG A 1 358 ? -4.116 18.005 -17.371 1.00 97.75 358 ARG A C 1
ATOM 2833 O O . ARG A 1 358 ? -2.933 18.151 -17.658 1.00 97.75 358 ARG A O 1
ATOM 2840 N N . ALA A 1 359 ? -4.695 18.639 -16.355 1.00 98.31 359 ALA A N 1
ATOM 2841 C CA . ALA A 1 359 ? -3.970 19.596 -15.522 1.00 98.31 359 ALA A CA 1
ATOM 2842 C C . ALA A 1 359 ? -2.894 18.887 -14.688 1.00 98.31 359 ALA A C 1
ATOM 2844 O O . ALA A 1 359 ? -1.763 19.363 -14.585 1.00 98.31 359 ALA A O 1
ATOM 2845 N N . TRP A 1 360 ? -3.221 17.711 -14.144 1.00 98.38 360 TRP A N 1
ATOM 2846 C CA . TRP A 1 360 ? -2.235 16.855 -13.490 1.00 98.38 360 TRP A CA 1
ATOM 2847 C C . TRP A 1 360 ? -1.145 16.399 -14.467 1.00 98.38 360 TRP A C 1
ATOM 2849 O O . TRP A 1 360 ? 0.038 16.457 -14.129 1.00 98.38 360 TRP A O 1
ATOM 2859 N N . LEU A 1 361 ? -1.514 15.992 -15.687 1.00 98.62 361 LEU A N 1
ATOM 2860 C CA . LEU A 1 361 ? -0.525 15.569 -16.675 1.00 98.62 361 LEU A CA 1
ATOM 2861 C C . LEU A 1 361 ? 0.426 16.717 -17.042 1.00 98.62 361 LEU A C 1
ATOM 2863 O O . LEU A 1 361 ? 1.636 16.519 -17.060 1.00 98.62 361 LEU A O 1
ATOM 2867 N N . GLU A 1 362 ? -0.095 17.923 -17.270 1.00 98.69 362 GLU A N 1
ATOM 2868 C CA . GLU A 1 362 ? 0.703 19.127 -17.538 1.00 98.69 362 GLU A CA 1
ATOM 2869 C C . GLU A 1 362 ? 1.708 19.428 -16.424 1.00 98.69 362 GLU A C 1
ATOM 2871 O O . GLU A 1 362 ? 2.839 19.826 -16.708 1.00 98.69 362 GLU A O 1
ATOM 2876 N N . LEU A 1 363 ? 1.319 19.187 -15.171 1.00 98.62 363 LEU A N 1
ATOM 2877 C CA . LEU A 1 363 ? 2.184 19.364 -14.010 1.00 98.62 363 LEU A CA 1
ATOM 2878 C C . LEU A 1 363 ? 3.364 18.377 -14.002 1.00 98.62 363 LEU A C 1
ATOM 2880 O O . LEU A 1 363 ? 4.490 18.781 -13.713 1.00 98.62 363 LEU A O 1
ATOM 2884 N N . VAL A 1 364 ? 3.133 17.095 -14.304 1.00 98.75 364 VAL A N 1
ATOM 2885 C CA . VAL A 1 364 ? 4.182 16.054 -14.233 1.00 98.75 364 VAL A CA 1
ATOM 2886 C C . VAL A 1 364 ? 4.977 15.897 -15.532 1.00 98.75 364 VAL A C 1
ATOM 2888 O O . VAL A 1 364 ? 6.112 15.418 -15.509 1.00 98.75 364 VAL A O 1
ATOM 2891 N N . TRP A 1 365 ? 4.416 16.322 -16.667 1.00 98.81 365 TRP A N 1
ATOM 2892 C CA . TRP A 1 365 ? 4.981 16.117 -18.001 1.00 98.81 365 TRP A CA 1
ATOM 2893 C C . TRP A 1 365 ? 6.427 16.612 -18.170 1.00 98.81 365 TRP A C 1
ATOM 2895 O O . TRP A 1 365 ? 7.233 15.879 -18.749 1.00 98.81 365 TRP A O 1
ATOM 2905 N N . PRO A 1 366 ? 6.834 17.782 -17.634 1.00 98.75 366 PRO A N 1
ATOM 2906 C CA . PRO A 1 366 ? 8.233 18.196 -17.687 1.00 98.75 366 PRO A CA 1
ATOM 2907 C C . PRO A 1 366 ? 9.183 17.183 -17.036 1.00 98.75 366 PRO A C 1
ATOM 2909 O O . PRO A 1 366 ? 10.261 16.942 -17.572 1.00 98.75 366 PRO A O 1
ATOM 2912 N N . GLY A 1 367 ? 8.791 16.578 -15.909 1.00 98.62 367 GLY A N 1
ATOM 2913 C CA . GLY A 1 367 ? 9.573 15.536 -15.238 1.00 98.62 367 GLY A CA 1
ATOM 2914 C C . GLY A 1 367 ? 9.637 14.246 -16.054 1.00 98.62 367 GLY A C 1
ATOM 2915 O O . GLY A 1 367 ? 10.715 13.675 -16.202 1.00 98.62 367 GLY A O 1
ATOM 2916 N N . VAL A 1 368 ? 8.520 13.842 -16.669 1.00 98.81 368 VAL A N 1
ATOM 2917 C CA . VAL A 1 368 ? 8.463 12.678 -17.574 1.00 98.81 368 VAL A CA 1
ATOM 2918 C C . VAL A 1 368 ? 9.435 12.840 -18.748 1.00 98.81 368 VAL A C 1
ATOM 2920 O O . VAL A 1 368 ? 10.219 11.932 -19.024 1.00 98.81 368 VAL A O 1
ATOM 2923 N N . LYS A 1 369 ? 9.446 14.011 -19.403 1.00 98.81 369 LYS A N 1
ATOM 2924 C CA . LYS A 1 369 ? 10.372 14.293 -20.514 1.00 98.81 369 LYS A CA 1
ATOM 2925 C C . LYS A 1 369 ? 11.834 14.210 -20.083 1.00 98.81 369 LYS A C 1
ATOM 2927 O O . LYS A 1 369 ? 12.634 13.598 -20.788 1.00 98.81 369 LYS A O 1
ATOM 2932 N N . ARG A 1 370 ? 12.180 14.787 -18.924 1.00 98.75 370 ARG A N 1
ATOM 2933 C CA . ARG A 1 370 ? 13.546 14.702 -18.383 1.00 98.75 370 ARG A CA 1
ATOM 2934 C C . ARG A 1 370 ? 13.939 13.256 -18.079 1.00 98.75 370 ARG A C 1
ATOM 2936 O O . ARG A 1 370 ? 15.025 12.847 -18.468 1.00 98.75 370 ARG A O 1
ATOM 2943 N N . ALA A 1 371 ? 13.051 12.471 -17.470 1.00 98.56 371 ALA A N 1
ATOM 2944 C CA . ALA A 1 371 ? 13.317 11.069 -17.148 1.00 98.56 371 ALA A CA 1
ATOM 2945 C C . ALA A 1 371 ? 13.598 10.206 -18.393 1.00 98.56 371 ALA A C 1
ATOM 2947 O O . ALA A 1 371 ? 14.482 9.350 -18.360 1.00 98.56 371 ALA A O 1
ATOM 2948 N N . ILE A 1 372 ? 12.883 10.434 -19.502 1.00 98.50 372 ILE A N 1
ATOM 2949 C CA . ILE A 1 372 ? 13.139 9.736 -20.774 1.00 98.50 372 ILE A CA 1
ATOM 2950 C C . ILE A 1 372 ? 14.445 10.207 -21.423 1.00 98.50 372 ILE A C 1
ATOM 2952 O O . ILE A 1 372 ? 15.220 9.379 -21.902 1.00 98.50 372 ILE A O 1
ATOM 2956 N N . ALA A 1 373 ? 14.715 11.516 -21.412 1.00 98.00 373 ALA A N 1
ATOM 2957 C CA . ALA A 1 373 ? 15.958 12.069 -21.948 1.00 98.00 373 ALA A CA 1
ATOM 2958 C C . ALA A 1 373 ? 17.189 11.544 -21.190 1.00 98.00 373 ALA A C 1
ATOM 2960 O O . ALA A 1 373 ? 18.166 11.140 -21.815 1.00 98.00 373 ALA A O 1
ATOM 2961 N N . TYR A 1 374 ? 17.113 11.481 -19.856 1.00 97.69 374 TYR A N 1
ATOM 2962 C CA . TYR A 1 374 ? 18.145 10.876 -19.018 1.00 97.69 374 TYR A CA 1
ATOM 2963 C C . TYR A 1 374 ? 18.386 9.415 -19.398 1.00 97.69 374 TYR A C 1
ATOM 2965 O O . TYR A 1 374 ? 19.526 9.031 -19.630 1.00 97.69 374 TYR A O 1
ATOM 2973 N N . ALA A 1 375 ? 17.322 8.612 -19.511 1.00 96.69 375 ALA A N 1
ATOM 2974 C CA . ALA A 1 375 ? 17.430 7.189 -19.826 1.00 96.69 375 ALA A CA 1
ATOM 2975 C C . ALA A 1 375 ? 18.190 6.938 -21.138 1.00 96.69 375 ALA A C 1
ATOM 2977 O O . ALA A 1 375 ? 19.117 6.131 -21.165 1.00 96.69 375 ALA A O 1
ATOM 2978 N N . GLY A 1 376 ? 17.842 7.673 -22.201 1.00 94.81 376 GLY A N 1
ATOM 2979 C CA . GLY A 1 376 ? 18.503 7.551 -23.504 1.00 94.81 376 GLY A CA 1
ATOM 2980 C C . GLY A 1 376 ? 19.929 8.109 -23.554 1.00 94.81 376 GLY A C 1
ATOM 2981 O O . GLY A 1 376 ? 20.676 7.744 -24.445 1.00 94.81 376 GLY A O 1
ATOM 2982 N N . ALA A 1 377 ? 20.320 8.986 -22.628 1.00 95.00 377 ALA A N 1
ATOM 2983 C CA . ALA A 1 377 ? 21.678 9.535 -22.580 1.00 95.00 377 ALA A CA 1
ATOM 2984 C C . ALA A 1 377 ? 22.603 8.777 -21.616 1.00 95.00 377 ALA A C 1
ATOM 2986 O O . ALA A 1 377 ? 23.820 8.795 -21.780 1.00 95.00 377 ALA A O 1
ATOM 2987 N N . HIS A 1 378 ? 22.039 8.182 -20.564 1.00 95.88 378 HIS A N 1
ATOM 2988 C CA . HIS A 1 378 ? 22.802 7.558 -19.490 1.00 95.88 378 HIS A CA 1
ATOM 2989 C C . HIS A 1 378 ? 22.966 6.049 -19.673 1.00 95.88 378 HIS A C 1
ATOM 2991 O O . HIS A 1 378 ? 24.034 5.519 -19.367 1.00 95.88 378 HIS A O 1
ATOM 2997 N N . TRP A 1 379 ? 21.924 5.354 -20.143 1.00 96.94 379 TRP A N 1
ATOM 2998 C CA . TRP A 1 379 ? 21.961 3.896 -20.272 1.00 96.94 379 TRP A CA 1
ATOM 2999 C C . TRP A 1 379 ? 22.336 3.404 -21.666 1.00 96.94 379 TRP A C 1
ATOM 3001 O O . TRP A 1 379 ? 22.783 2.271 -21.758 1.00 96.94 379 TRP A O 1
ATOM 3011 N N . ASP A 1 380 ? 22.179 4.212 -22.712 1.00 96.69 380 ASP A N 1
ATOM 3012 C CA . ASP A 1 380 ? 22.648 3.914 -24.072 1.00 96.69 380 ASP A CA 1
ATOM 3013 C C . ASP A 1 380 ? 23.999 4.616 -24.290 1.00 96.69 380 ASP A C 1
ATOM 3015 O O . ASP A 1 380 ? 24.069 5.841 -24.416 1.00 96.69 380 ASP A O 1
ATOM 3019 N N . THR A 1 381 ? 25.088 3.851 -24.227 1.00 95.69 381 THR A N 1
ATOM 3020 C CA . THR A 1 381 ? 26.458 4.383 -24.242 1.00 95.69 381 THR A CA 1
ATOM 3021 C C . THR A 1 381 ? 27.087 4.408 -25.631 1.00 95.69 381 THR A C 1
ATOM 3023 O O . THR A 1 381 ? 28.076 5.122 -25.833 1.00 95.69 381 THR A O 1
ATOM 3026 N N . ASP A 1 382 ? 26.509 3.687 -26.595 1.00 94.50 382 ASP A N 1
ATOM 3027 C CA . ASP A 1 382 ? 26.984 3.615 -27.980 1.00 94.50 382 ASP A CA 1
ATOM 3028 C C . ASP A 1 382 ? 26.053 4.301 -29.001 1.00 94.50 382 ASP A C 1
ATOM 3030 O O . ASP A 1 382 ? 26.448 4.525 -30.151 1.00 94.50 382 ASP A O 1
ATOM 3034 N N . GLY A 1 383 ? 24.869 4.738 -28.567 1.00 93.19 383 GLY A N 1
ATOM 3035 C CA . GLY A 1 383 ? 23.895 5.483 -29.355 1.00 93.19 383 GLY A CA 1
ATOM 3036 C C . GLY A 1 383 ? 23.075 4.615 -30.310 1.00 93.19 383 GLY A C 1
ATOM 3037 O O . GLY A 1 383 ? 22.467 5.159 -31.244 1.00 93.19 383 GLY A O 1
ATOM 3038 N N . ASP A 1 384 ? 23.070 3.288 -30.140 1.00 93.75 384 ASP A N 1
ATOM 3039 C CA . ASP A 1 384 ? 22.302 2.370 -30.988 1.00 93.75 384 ASP A CA 1
ATOM 3040 C C . ASP A 1 384 ? 20.809 2.277 -30.598 1.00 93.75 384 ASP A C 1
ATOM 3042 O O . ASP A 1 384 ? 19.988 1.721 -31.343 1.00 93.75 384 ASP A O 1
ATOM 3046 N N . GLY A 1 385 ? 20.429 2.925 -29.492 1.00 93.12 385 GLY A N 1
ATOM 3047 C CA . GLY A 1 385 ? 19.079 2.972 -28.948 1.00 93.12 385 GLY A CA 1
ATOM 3048 C C . GLY A 1 385 ? 18.767 1.848 -27.962 1.00 93.12 385 GLY A C 1
ATOM 3049 O O . GLY A 1 385 ? 17.614 1.756 -27.529 1.00 93.12 385 GLY A O 1
ATOM 3050 N N . VAL A 1 386 ? 19.720 0.980 -27.61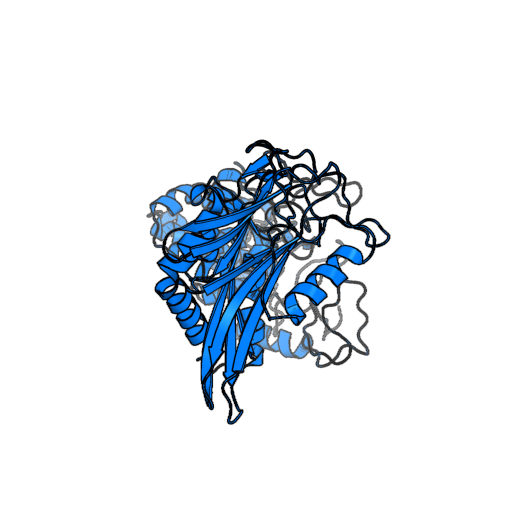6 1.00 97.44 386 VAL A N 1
ATOM 3051 C CA . VAL A 1 386 ? 19.546 -0.096 -26.635 1.00 97.44 386 VAL A CA 1
ATOM 3052 C C . VAL A 1 386 ? 20.325 0.210 -25.354 1.00 97.44 386 VAL A C 1
ATOM 3054 O O . VAL A 1 386 ? 21.522 0.447 -25.412 1.00 97.44 386 VAL A O 1
ATOM 3057 N N . PRO A 1 387 ? 19.688 0.136 -24.170 1.00 97.56 387 PRO A N 1
ATOM 3058 C CA . PRO A 1 387 ? 20.403 0.243 -22.902 1.00 97.56 387 PRO A CA 1
ATOM 3059 C C . PRO A 1 387 ? 21.500 -0.828 -22.739 1.00 97.56 387 PRO A C 1
ATOM 3061 O O . PRO A 1 387 ? 21.201 -2.019 -22.627 1.00 97.56 387 PRO A O 1
ATOM 3064 N N . ASP A 1 388 ? 22.761 -0.406 -22.674 1.00 96.38 388 ASP A N 1
ATOM 3065 C CA . ASP A 1 388 ? 23.958 -1.245 -22.521 1.00 96.38 388 ASP A CA 1
ATOM 3066 C C . ASP A 1 388 ? 24.874 -0.804 -21.359 1.00 96.38 388 ASP A C 1
ATOM 3068 O O . ASP A 1 388 ? 25.750 -1.551 -20.920 1.00 96.38 388 ASP A O 1
ATOM 3072 N N . GLY A 1 389 ? 24.648 0.390 -20.813 1.00 94.62 389 GLY A N 1
ATOM 3073 C CA . GLY A 1 389 ? 25.417 0.961 -19.715 1.00 94.62 389 GLY A CA 1
ATOM 3074 C C . GLY A 1 389 ? 25.155 0.306 -18.356 1.00 94.62 389 GLY A C 1
ATOM 3075 O O . GLY A 1 389 ? 24.652 -0.814 -18.237 1.00 94.62 389 GLY A O 1
ATOM 3076 N N . LYS A 1 390 ? 25.488 1.040 -17.290 1.00 94.69 390 LYS A N 1
ATOM 3077 C CA . LYS A 1 390 ? 25.238 0.631 -15.902 1.00 94.69 390 LYS A CA 1
ATOM 3078 C C . LYS A 1 390 ? 23.753 0.802 -15.566 1.00 94.69 390 LYS A C 1
ATOM 3080 O O . LYS A 1 390 ? 23.249 1.919 -15.555 1.00 94.69 390 LYS A O 1
ATOM 3085 N N . GLN A 1 391 ? 23.063 -0.295 -15.274 1.00 95.94 391 GLN A N 1
ATOM 3086 C CA . GLN A 1 391 ? 21.605 -0.330 -15.146 1.00 95.94 391 GLN A CA 1
ATOM 3087 C C . GLN A 1 391 ? 21.196 -0.939 -13.802 1.00 95.94 391 GLN A C 1
ATOM 3089 O O . GLN A 1 391 ? 21.101 -2.162 -13.660 1.00 95.94 391 GLN A O 1
ATOM 3094 N N . HIS A 1 392 ? 20.959 -0.085 -12.804 1.00 95.19 392 HIS A N 1
ATOM 3095 C CA . HIS A 1 392 ? 20.395 -0.519 -11.525 1.00 95.19 392 HIS A CA 1
ATOM 3096 C C . HIS A 1 392 ? 18.933 -0.955 -11.711 1.00 95.19 392 HIS A C 1
ATOM 3098 O O . HIS A 1 392 ? 18.229 -0.431 -12.577 1.00 95.19 392 HIS A O 1
ATOM 3104 N N . ASN A 1 393 ? 18.477 -1.932 -10.936 1.00 94.38 393 ASN A N 1
ATOM 3105 C CA . ASN A 1 393 ? 17.152 -2.539 -11.088 1.00 94.38 393 ASN A CA 1
ATOM 3106 C C . ASN A 1 393 ? 16.668 -3.152 -9.764 1.00 94.38 393 ASN A C 1
ATOM 3108 O O . ASN A 1 393 ? 17.394 -3.129 -8.770 1.00 94.38 393 ASN A O 1
ATOM 3112 N N . THR A 1 394 ? 15.459 -3.725 -9.744 1.00 92.56 394 THR A N 1
ATOM 3113 C CA . THR A 1 394 ? 14.835 -4.219 -8.507 1.00 92.56 394 THR A CA 1
ATOM 3114 C C . THR A 1 394 ? 15.582 -5.314 -7.750 1.00 92.56 394 THR A C 1
ATOM 3116 O O . THR A 1 394 ? 15.185 -5.637 -6.631 1.00 92.56 394 THR A O 1
ATOM 3119 N N . TYR A 1 395 ? 16.614 -5.920 -8.333 1.00 91.56 395 TYR A N 1
ATOM 3120 C CA . TYR A 1 395 ? 17.434 -6.916 -7.650 1.00 91.56 395 TYR A CA 1
ATOM 3121 C C . TYR A 1 395 ? 18.490 -6.289 -6.723 1.00 91.56 395 TYR A C 1
ATOM 3123 O O . TYR A 1 395 ? 19.345 -7.010 -6.212 1.00 91.56 395 TYR A O 1
ATOM 3131 N N . ASP A 1 396 ? 18.449 -4.965 -6.523 1.00 88.88 396 ASP A N 1
ATOM 3132 C CA . ASP A 1 396 ? 19.414 -4.175 -5.746 1.00 88.88 396 ASP A CA 1
ATOM 3133 C C . ASP A 1 396 ? 20.866 -4.344 -6.242 1.00 88.88 396 ASP A C 1
ATOM 3135 O O . ASP A 1 396 ? 21.834 -4.231 -5.484 1.00 88.88 396 ASP A O 1
ATOM 3139 N N . ILE A 1 397 ? 21.018 -4.624 -7.539 1.00 90.38 397 ILE A N 1
ATOM 3140 C CA . ILE A 1 397 ? 22.287 -4.832 -8.243 1.00 90.38 397 ILE A CA 1
ATOM 3141 C C . ILE A 1 397 ? 22.279 -4.096 -9.579 1.00 90.38 397 ILE A C 1
ATOM 3143 O O . ILE A 1 397 ? 21.245 -3.649 -10.079 1.00 90.38 397 ILE A O 1
ATOM 3147 N N . GLU A 1 398 ? 23.452 -4.013 -10.192 1.00 93.31 398 GLU A N 1
ATOM 3148 C CA . GLU A 1 398 ? 23.623 -3.452 -11.520 1.00 93.31 398 GLU A CA 1
ATOM 3149 C C . GLU A 1 398 ? 23.725 -4.535 -12.583 1.00 93.31 398 GLU A C 1
ATOM 3151 O O . GLU A 1 398 ? 24.589 -5.411 -12.515 1.00 93.31 398 GLU A O 1
ATOM 3156 N N . PHE A 1 399 ? 22.907 -4.414 -13.622 1.00 96.06 399 PHE A N 1
ATOM 3157 C CA . PHE A 1 399 ? 23.179 -5.068 -14.892 1.00 96.06 399 PHE A CA 1
ATOM 3158 C C . PHE A 1 399 ? 24.043 -4.182 -15.781 1.00 96.06 399 PHE A C 1
ATOM 3160 O O . PHE A 1 399 ? 23.983 -2.953 -15.728 1.00 96.06 399 PHE A O 1
ATOM 3167 N N . TYR A 1 400 ? 24.862 -4.845 -16.585 1.00 96.06 400 TYR A N 1
ATOM 3168 C CA . TYR A 1 400 ? 25.705 -4.247 -17.606 1.00 96.06 400 TYR A CA 1
ATOM 3169 C C . TYR A 1 400 ? 25.423 -4.923 -18.947 1.00 96.06 400 TYR A C 1
ATOM 3171 O O . TYR A 1 400 ? 25.040 -6.096 -18.996 1.00 96.06 400 TYR A O 1
ATOM 3179 N N . GLY A 1 401 ? 25.618 -4.183 -20.032 1.00 96.62 401 GLY A N 1
ATOM 3180 C CA . GLY A 1 401 ? 25.295 -4.631 -21.378 1.00 96.62 401 GLY A CA 1
ATOM 3181 C C . GLY A 1 401 ? 23.784 -4.743 -21.642 1.00 96.62 401 GLY A C 1
ATOM 3182 O O . GLY A 1 401 ? 22.952 -4.592 -20.732 1.00 96.62 401 GLY A O 1
ATOM 3183 N N . PRO A 1 402 ? 23.408 -5.021 -22.902 1.00 97.88 402 PRO A N 1
ATOM 3184 C CA . PRO A 1 402 ? 22.028 -5.267 -23.288 1.00 97.88 402 PRO A CA 1
ATOM 3185 C C . PRO A 1 402 ? 21.429 -6.432 -22.493 1.00 97.88 402 PRO A C 1
ATOM 3187 O O . PRO A 1 402 ? 21.990 -7.529 -22.436 1.00 97.88 402 PRO A O 1
ATOM 3190 N N . ASN A 1 403 ? 20.274 -6.201 -21.872 1.00 98.00 403 ASN A N 1
ATOM 3191 C CA . ASN A 1 403 ? 19.561 -7.198 -21.071 1.00 98.00 403 ASN A CA 1
ATOM 3192 C C . ASN A 1 403 ? 18.035 -7.030 -21.212 1.00 98.00 403 ASN A C 1
ATOM 3194 O O . ASN A 1 403 ? 17.561 -5.920 -21.477 1.00 98.00 403 ASN A O 1
ATOM 3198 N N . PRO A 1 404 ? 17.247 -8.110 -21.046 1.00 97.56 404 PRO A N 1
ATOM 3199 C CA . PRO A 1 404 ? 15.824 -8.057 -21.354 1.00 97.56 404 PRO A CA 1
ATOM 3200 C C . PRO A 1 404 ? 15.011 -7.260 -20.332 1.00 97.56 404 PRO A C 1
ATOM 3202 O O . PRO A 1 404 ? 14.123 -6.523 -20.744 1.00 97.56 404 PRO A O 1
ATOM 3205 N N . LEU A 1 405 ? 15.322 -7.345 -19.031 1.00 97.00 405 LEU A N 1
ATOM 3206 C CA . LEU A 1 405 ? 14.560 -6.637 -17.996 1.00 97.00 405 LEU A CA 1
ATOM 3207 C C . LEU A 1 405 ? 14.572 -5.122 -18.248 1.00 97.00 405 LEU A C 1
ATOM 3209 O O . LEU A 1 405 ? 13.524 -4.511 -18.464 1.00 97.00 405 LEU A O 1
ATOM 3213 N N . CYS A 1 406 ? 15.762 -4.525 -18.275 1.00 97.81 406 CYS A N 1
ATOM 3214 C CA . CYS A 1 406 ? 15.925 -3.085 -18.428 1.00 97.81 406 CYS A CA 1
ATOM 3215 C C . CYS A 1 406 ? 15.546 -2.617 -19.839 1.00 97.81 406 CYS A C 1
ATOM 3217 O O . CYS A 1 406 ? 14.819 -1.633 -19.988 1.00 97.81 406 CYS A O 1
ATOM 3219 N N . GLY A 1 407 ? 15.969 -3.352 -20.874 1.00 98.25 407 GLY A N 1
ATOM 3220 C CA . GLY A 1 407 ? 15.673 -3.011 -22.265 1.00 98.25 407 GLY A CA 1
ATOM 3221 C C . GLY A 1 407 ? 14.172 -2.981 -22.555 1.00 98.25 407 GLY A C 1
ATOM 3222 O O . GLY A 1 407 ? 13.671 -2.030 -23.149 1.00 98.25 407 GLY A O 1
ATOM 3223 N N . ILE A 1 408 ? 13.412 -3.971 -22.079 1.00 98.56 408 ILE A N 1
ATOM 3224 C CA . ILE A 1 408 ? 11.966 -4.043 -22.337 1.00 98.56 408 ILE A CA 1
ATOM 3225 C C . ILE A 1 408 ? 11.195 -3.003 -21.513 1.00 98.56 408 ILE A C 1
ATOM 3227 O O . ILE A 1 408 ? 10.210 -2.448 -22.007 1.00 98.56 408 ILE A O 1
ATOM 3231 N N . TYR A 1 409 ? 11.649 -2.669 -20.300 1.00 98.25 409 TYR A N 1
ATOM 3232 C CA . TYR A 1 409 ? 11.117 -1.518 -19.562 1.00 98.25 409 TYR A CA 1
ATOM 3233 C C . TYR A 1 409 ? 11.355 -0.198 -20.297 1.00 98.25 409 TYR A C 1
ATOM 3235 O O . TYR A 1 409 ? 10.446 0.629 -20.367 1.00 98.25 409 TYR A O 1
ATOM 3243 N N . TYR A 1 410 ? 12.537 -0.013 -20.885 1.00 98.62 410 TYR A N 1
ATOM 3244 C CA . TYR A 1 410 ? 12.840 1.165 -21.692 1.00 98.62 410 TYR A CA 1
ATOM 3245 C C . TYR A 1 410 ? 11.921 1.268 -22.919 1.00 98.62 410 TYR A C 1
ATOM 3247 O O . TYR A 1 410 ? 11.324 2.321 -23.151 1.00 98.62 410 TYR A O 1
ATOM 3255 N N . LEU A 1 411 ? 11.691 0.161 -23.638 1.00 98.88 411 LEU A N 1
ATOM 3256 C CA . LEU A 1 411 ? 10.720 0.112 -24.741 1.00 98.88 411 LEU A CA 1
ATOM 3257 C C . LEU A 1 411 ? 9.304 0.500 -24.291 1.00 98.88 411 LEU A C 1
ATOM 3259 O O . LEU A 1 411 ? 8.630 1.283 -24.964 1.00 98.88 411 LEU A O 1
ATOM 3263 N N . ALA A 1 412 ? 8.851 -0.025 -23.149 1.00 98.75 412 ALA A N 1
ATOM 3264 C CA . ALA A 1 412 ? 7.549 0.309 -22.580 1.00 98.75 412 ALA A CA 1
ATOM 3265 C C . ALA A 1 412 ? 7.459 1.796 -22.190 1.00 98.75 412 ALA A C 1
ATOM 3267 O O . ALA A 1 412 ? 6.446 2.442 -22.467 1.00 98.75 412 ALA A O 1
ATOM 3268 N N . GLY A 1 413 ? 8.528 2.349 -21.609 1.00 98.69 413 GLY A N 1
ATOM 3269 C CA . GLY A 1 413 ? 8.656 3.768 -21.277 1.00 98.69 413 GLY A CA 1
ATOM 3270 C C . GLY A 1 413 ? 8.558 4.672 -22.506 1.00 98.69 413 GLY A C 1
ATOM 3271 O O . GLY A 1 413 ? 7.785 5.627 -22.489 1.00 98.69 413 GLY A O 1
ATOM 3272 N N . LEU A 1 414 ? 9.253 4.336 -23.600 1.00 98.81 414 LEU A N 1
ATOM 3273 C CA . LEU A 1 414 ? 9.169 5.067 -24.872 1.00 98.81 414 LEU A CA 1
ATOM 3274 C C . LEU A 1 414 ? 7.751 5.045 -25.457 1.00 98.81 414 LEU A C 1
ATOM 3276 O O . LEU A 1 414 ? 7.244 6.084 -25.873 1.00 98.81 414 LEU A O 1
ATOM 3280 N N . ARG A 1 415 ? 7.082 3.883 -25.450 1.00 98.88 415 ARG A N 1
ATOM 3281 C CA . ARG A 1 415 ? 5.688 3.759 -25.912 1.00 98.88 415 ARG A CA 1
ATOM 3282 C C . ARG A 1 415 ? 4.721 4.580 -25.061 1.00 98.88 415 ARG A C 1
ATOM 3284 O O . ARG A 1 415 ? 3.847 5.240 -25.612 1.00 98.88 415 ARG A O 1
ATOM 3291 N N . ALA A 1 416 ? 4.874 4.560 -23.739 1.00 98.88 416 ALA A N 1
ATOM 3292 C CA . ALA A 1 416 ? 4.061 5.369 -22.836 1.00 98.88 416 ALA A CA 1
ATOM 3293 C C . ALA A 1 416 ? 4.298 6.874 -23.058 1.00 98.88 416 ALA A C 1
ATOM 3295 O O . ALA A 1 416 ? 3.345 7.644 -23.173 1.00 98.88 416 ALA A O 1
ATOM 3296 N N . ALA A 1 417 ? 5.561 7.291 -23.177 1.00 98.88 417 ALA A N 1
ATOM 3297 C CA . ALA A 1 417 ? 5.936 8.680 -23.423 1.00 98.88 417 ALA A CA 1
ATOM 3298 C C . ALA A 1 417 ? 5.452 9.186 -24.790 1.00 98.88 417 ALA A C 1
ATOM 3300 O O . ALA A 1 417 ? 5.044 10.338 -24.901 1.00 98.88 417 ALA A O 1
ATOM 3301 N N . GLU A 1 418 ? 5.444 8.332 -25.816 1.00 98.81 418 GLU A N 1
ATOM 3302 C CA . GLU A 1 418 ? 4.862 8.629 -27.126 1.00 98.81 418 GLU A CA 1
ATOM 3303 C C . GLU A 1 418 ? 3.374 8.980 -27.022 1.00 98.81 418 GLU A C 1
ATOM 3305 O O . GLU A 1 418 ? 2.954 10.019 -27.534 1.00 98.81 418 GLU A O 1
ATOM 3310 N N . GLU A 1 419 ? 2.573 8.148 -26.350 1.00 98.88 419 GLU A N 1
ATOM 3311 C CA . GLU A 1 419 ? 1.141 8.423 -26.197 1.00 98.88 419 GLU A CA 1
ATOM 3312 C C . GLU A 1 419 ? 0.897 9.682 -25.353 1.00 98.88 419 GLU A C 1
ATOM 3314 O O . GLU A 1 419 ? 0.045 10.504 -25.693 1.00 98.88 419 GLU A O 1
ATOM 3319 N N . LEU A 1 420 ? 1.685 9.891 -24.294 1.00 98.81 420 LEU A N 1
ATOM 3320 C CA . LEU A 1 420 ? 1.619 11.115 -23.495 1.00 98.81 420 LEU A CA 1
ATOM 3321 C C . LEU A 1 420 ? 2.004 12.361 -24.306 1.00 98.81 420 LEU A C 1
ATOM 3323 O O . LEU A 1 420 ? 1.334 13.385 -24.192 1.00 98.81 420 LEU A O 1
ATOM 3327 N N . ALA A 1 421 ? 3.018 12.286 -25.171 1.00 98.88 421 ALA A N 1
ATOM 3328 C CA . ALA A 1 421 ? 3.407 13.393 -26.042 1.00 98.88 421 ALA A CA 1
ATOM 3329 C C . ALA A 1 421 ? 2.282 13.773 -27.019 1.00 98.88 421 ALA A C 1
ATOM 3331 O O . ALA A 1 421 ? 2.011 14.963 -27.193 1.00 98.88 421 ALA A O 1
ATOM 3332 N N . ARG A 1 422 ? 1.567 12.790 -27.590 1.00 98.69 422 ARG A N 1
ATOM 3333 C CA . ARG A 1 422 ? 0.372 13.049 -28.418 1.00 98.69 422 ARG A CA 1
ATOM 3334 C C . ARG A 1 422 ? -0.719 13.749 -27.636 1.00 98.69 422 ARG A C 1
ATOM 3336 O O . ARG A 1 422 ? -1.259 14.750 -28.098 1.00 98.69 422 ARG A O 1
ATOM 3343 N N . VAL A 1 423 ? -1.016 13.256 -26.431 1.00 98.19 423 VAL A N 1
ATOM 3344 C CA . VAL A 1 423 ? -1.977 13.912 -25.539 1.00 98.19 423 VAL A CA 1
ATOM 3345 C C . VAL A 1 423 ? -1.553 15.362 -25.339 1.00 98.19 423 VAL A C 1
ATOM 3347 O O . VAL A 1 423 ? -2.360 16.263 -25.548 1.00 98.19 423 VAL A O 1
ATOM 3350 N N . MET A 1 424 ? -0.278 15.608 -25.045 1.00 98.62 424 MET A N 1
ATOM 3351 C CA . MET A 1 424 ? 0.278 16.944 -24.833 1.00 98.62 424 MET A CA 1
ATOM 3352 C C . MET A 1 424 ? 0.321 17.838 -26.084 1.00 98.62 424 MET A C 1
ATOM 3354 O O . MET A 1 424 ? 0.591 19.031 -25.956 1.00 98.62 424 MET A O 1
ATOM 3358 N N . GLY A 1 425 ? -0.017 17.320 -27.269 1.00 98.38 425 GLY A N 1
ATOM 3359 C CA . GLY A 1 425 ? 0.041 18.053 -28.536 1.00 98.38 425 GLY A CA 1
ATOM 3360 C C . GLY A 1 425 ? 1.464 18.214 -29.083 1.00 98.38 425 GLY A C 1
ATOM 3361 O O . GLY A 1 425 ? 1.697 19.040 -29.964 1.00 98.38 425 GLY A O 1
ATOM 3362 N N . GLU A 1 426 ? 2.423 17.438 -28.575 1.00 98.69 426 GLU A N 1
ATOM 3363 C CA . GLU A 1 426 ? 3.828 17.440 -28.992 1.00 98.69 426 GLU A CA 1
ATOM 3364 C C . GLU A 1 426 ? 4.077 16.352 -30.060 1.00 98.69 426 GLU A C 1
ATOM 3366 O O . GLU A 1 426 ? 4.857 15.424 -29.860 1.00 98.69 426 GLU A O 1
ATOM 3371 N N . GLU A 1 427 ? 3.418 16.458 -31.221 1.00 98.62 427 GLU A N 1
ATOM 3372 C CA . GLU A 1 427 ? 3.456 15.430 -32.287 1.00 98.62 427 GLU A CA 1
ATOM 3373 C C . GLU A 1 427 ? 4.869 15.109 -32.802 1.00 98.62 427 GLU A C 1
ATOM 3375 O O . GLU A 1 427 ? 5.184 13.955 -33.092 1.00 98.62 427 GLU A O 1
ATOM 3380 N N . ALA A 1 428 ? 5.749 16.112 -32.892 1.00 98.75 428 ALA A N 1
ATOM 3381 C CA . ALA A 1 428 ? 7.139 15.896 -33.296 1.00 98.75 428 ALA A CA 1
ATOM 3382 C C . ALA A 1 428 ? 7.894 15.016 -32.286 1.00 98.75 428 ALA A C 1
ATOM 3384 O O . ALA A 1 428 ? 8.622 14.108 -32.684 1.00 98.75 428 ALA A O 1
ATOM 3385 N N . LEU A 1 429 ? 7.665 15.245 -30.991 1.00 98.75 429 LEU A N 1
ATOM 3386 C CA . LEU A 1 429 ? 8.269 14.460 -29.919 1.00 98.75 429 LEU A CA 1
ATOM 3387 C C . LEU A 1 429 ? 7.674 13.046 -29.865 1.00 98.75 429 LEU A C 1
ATOM 3389 O O . LEU A 1 429 ? 8.403 12.074 -29.698 1.00 98.75 429 LEU A O 1
ATOM 3393 N N . ALA A 1 430 ? 6.363 12.907 -30.084 1.00 98.88 430 ALA A N 1
ATOM 3394 C CA . ALA A 1 430 ? 5.728 11.598 -30.210 1.00 98.88 430 ALA A CA 1
ATOM 3395 C C . ALA A 1 430 ? 6.331 10.786 -31.373 1.00 98.88 430 ALA A C 1
ATOM 3397 O O . ALA A 1 430 ? 6.631 9.602 -31.218 1.00 98.88 430 ALA A O 1
ATOM 3398 N N . ALA A 1 431 ? 6.556 11.417 -32.531 1.00 98.81 431 ALA A N 1
ATOM 3399 C CA . ALA A 1 431 ? 7.208 10.776 -33.671 1.00 98.81 431 ALA A CA 1
ATOM 3400 C C . ALA A 1 431 ? 8.667 10.386 -33.373 1.00 98.81 431 ALA A C 1
ATOM 3402 O O . ALA A 1 431 ? 9.116 9.324 -33.807 1.00 98.81 431 ALA A O 1
ATOM 3403 N N . GLU A 1 432 ? 9.394 11.204 -32.608 1.00 98.50 432 GLU A N 1
ATOM 3404 C CA . GLU A 1 432 ? 10.749 10.893 -32.146 1.00 98.50 432 GLU A CA 1
ATOM 3405 C C . GLU A 1 432 ? 10.765 9.664 -31.228 1.00 98.50 432 GLU A C 1
ATOM 3407 O O . GLU A 1 432 ? 11.493 8.707 -31.499 1.00 98.50 432 GLU A O 1
ATOM 3412 N N . TYR A 1 433 ? 9.913 9.639 -30.198 1.00 98.69 433 TYR A N 1
ATOM 3413 C CA . TYR A 1 433 ? 9.781 8.490 -29.298 1.00 98.69 433 TYR A CA 1
ATOM 3414 C C . TYR A 1 433 ? 9.377 7.221 -30.046 1.00 98.69 433 TYR A C 1
ATOM 3416 O O . TYR A 1 433 ? 9.976 6.168 -29.822 1.00 98.69 433 TYR A O 1
ATOM 3424 N N . ARG A 1 434 ? 8.449 7.326 -31.006 1.00 98.69 434 ARG A N 1
ATOM 3425 C CA . ARG A 1 434 ? 8.069 6.214 -31.883 1.00 98.69 434 ARG A CA 1
ATOM 3426 C C . ARG A 1 434 ? 9.259 5.684 -32.676 1.00 98.69 434 ARG A C 1
ATOM 3428 O O . ARG A 1 434 ? 9.484 4.476 -32.714 1.00 98.69 434 ARG A O 1
ATOM 3435 N N . ALA A 1 435 ? 10.009 6.573 -33.323 1.00 98.44 435 ALA A N 1
ATOM 3436 C CA . ALA A 1 435 ? 11.145 6.189 -34.151 1.00 98.44 435 ALA A CA 1
ATOM 3437 C C . ALA A 1 435 ? 12.254 5.536 -33.314 1.00 98.44 435 ALA A C 1
ATOM 3439 O O . ALA A 1 435 ? 12.855 4.554 -33.752 1.00 98.44 435 ALA A O 1
ATOM 3440 N N . THR A 1 436 ? 12.514 6.053 -32.112 1.00 98.31 436 THR A N 1
ATOM 3441 C CA . THR A 1 436 ? 13.471 5.462 -31.169 1.00 98.31 436 THR A CA 1
ATOM 3442 C C . THR A 1 436 ? 12.994 4.098 -30.681 1.00 98.31 436 THR A C 1
ATOM 3444 O O . THR A 1 436 ? 13.767 3.147 -30.751 1.00 98.31 436 THR A O 1
ATOM 3447 N N . PHE A 1 437 ? 11.717 3.954 -30.311 1.00 98.81 437 PHE A N 1
ATOM 3448 C CA . PHE A 1 437 ? 11.126 2.660 -29.958 1.00 98.81 437 PHE A CA 1
ATOM 3449 C C . PHE A 1 437 ? 11.289 1.632 -31.084 1.00 98.81 437 PHE A C 1
ATOM 3451 O O . PHE A 1 437 ? 11.731 0.520 -30.829 1.00 98.81 437 PHE A O 1
ATOM 3458 N N . GLU A 1 438 ? 10.975 1.983 -32.334 1.00 98.69 438 GLU A N 1
ATOM 3459 C CA . GLU A 1 438 ? 11.066 1.037 -33.452 1.00 98.69 438 GLU A CA 1
ATOM 3460 C C . GLU A 1 438 ? 12.503 0.596 -33.750 1.00 98.69 438 GLU A C 1
ATOM 3462 O O . GLU A 1 438 ? 12.725 -0.559 -34.116 1.00 98.69 438 GLU A O 1
ATOM 3467 N N . ARG A 1 439 ? 13.484 1.501 -33.621 1.00 98.31 439 ARG A N 1
ATOM 3468 C CA . ARG A 1 439 ? 14.905 1.147 -33.762 1.00 98.31 439 ARG A CA 1
ATOM 3469 C C . ARG A 1 439 ? 15.361 0.256 -32.607 1.00 98.31 439 ARG A C 1
ATOM 3471 O O . ARG A 1 439 ? 15.878 -0.827 -32.867 1.00 98.31 439 ARG A O 1
ATOM 3478 N N . SER A 1 440 ? 15.096 0.689 -31.375 1.00 98.56 440 SER A N 1
ATOM 3479 C CA . SER A 1 440 ? 15.468 -0.009 -30.142 1.00 98.56 440 SER A CA 1
ATOM 3480 C C . SER A 1 440 ? 14.844 -1.403 -30.068 1.00 98.56 440 SER A C 1
ATOM 3482 O O . SER A 1 440 ? 15.545 -2.376 -29.837 1.00 98.56 440 SER A O 1
ATOM 3484 N N . SER A 1 441 ? 13.548 -1.536 -30.369 1.00 98.81 441 SER A N 1
ATOM 3485 C CA . SER A 1 441 ? 12.814 -2.809 -30.354 1.00 98.81 441 SER A CA 1
ATOM 3486 C C . SER A 1 441 ? 13.429 -3.835 -31.305 1.00 98.81 441 SER A C 1
ATOM 3488 O O . SER A 1 441 ? 13.720 -4.957 -30.891 1.00 98.81 441 SER A O 1
ATOM 3490 N N . ARG A 1 442 ? 13.696 -3.444 -32.562 1.00 98.69 442 ARG A N 1
ATOM 3491 C CA . ARG A 1 442 ? 14.354 -4.330 -33.535 1.00 98.69 442 ARG A CA 1
ATOM 3492 C C . ARG A 1 442 ? 15.743 -4.740 -33.062 1.00 98.69 442 ARG A C 1
ATOM 3494 O O . ARG A 1 442 ? 16.073 -5.918 -33.100 1.00 98.69 442 ARG A O 1
ATOM 3501 N N . ARG A 1 443 ? 16.539 -3.774 -32.602 1.00 98.50 443 ARG A N 1
ATOM 3502 C CA . ARG A 1 443 ? 17.923 -4.007 -32.192 1.00 98.50 443 ARG A CA 1
ATOM 3503 C C . ARG A 1 443 ? 18.016 -4.889 -30.947 1.00 98.50 443 ARG A C 1
ATOM 3505 O O . ARG A 1 443 ? 18.808 -5.826 -30.923 1.00 98.50 443 ARG A O 1
ATOM 3512 N N . LEU A 1 444 ? 17.179 -4.630 -29.945 1.00 98.50 444 LEU A N 1
ATOM 3513 C CA . LEU A 1 444 ? 17.082 -5.429 -28.728 1.00 98.50 444 LEU A CA 1
ATOM 3514 C C . LEU A 1 444 ? 16.687 -6.874 -29.057 1.00 98.50 444 LEU A C 1
ATOM 3516 O O . LEU A 1 444 ? 17.303 -7.804 -28.543 1.00 98.50 444 LEU A O 1
ATOM 3520 N N . ASP A 1 445 ? 15.706 -7.069 -29.945 1.00 98.69 445 ASP A N 1
ATOM 3521 C CA . ASP A 1 445 ? 15.304 -8.403 -30.396 1.00 98.69 445 ASP A CA 1
ATOM 3522 C C . ASP A 1 445 ? 16.457 -9.140 -31.093 1.00 98.69 445 ASP A C 1
ATOM 3524 O O . ASP A 1 445 ? 16.793 -10.256 -30.703 1.00 98.69 445 ASP A O 1
ATOM 3528 N N . GLU A 1 446 ? 17.123 -8.489 -32.054 1.00 98.25 446 GLU A N 1
ATOM 3529 C CA . GLU A 1 446 ? 18.273 -9.040 -32.786 1.00 98.25 446 GLU A CA 1
ATOM 3530 C C . GLU A 1 446 ? 19.434 -9.448 -31.865 1.00 98.25 446 GLU A C 1
ATOM 3532 O O . GLU A 1 446 ? 20.083 -10.469 -32.098 1.00 98.25 446 GLU A O 1
ATOM 3537 N N . LEU A 1 447 ? 19.715 -8.651 -30.831 1.00 97.94 447 LEU A N 1
ATOM 3538 C CA . LEU A 1 447 ? 20.827 -8.887 -29.909 1.00 97.94 447 LEU A CA 1
ATOM 3539 C C . LEU A 1 447 ? 20.528 -9.997 -28.895 1.00 97.94 447 LEU A C 1
ATOM 3541 O O . LEU A 1 447 ? 21.400 -10.821 -28.579 1.00 97.94 447 LEU A O 1
ATOM 3545 N N . LEU A 1 448 ? 19.317 -9.980 -28.336 1.00 98.31 448 LEU A N 1
ATOM 3546 C CA . LEU A 1 448 ? 18.999 -10.735 -27.128 1.00 98.31 448 LEU A CA 1
ATOM 3547 C C . LEU A 1 448 ? 18.245 -12.033 -27.401 1.00 98.31 448 LEU A C 1
ATOM 3549 O O . LEU A 1 448 ? 18.307 -12.942 -26.573 1.00 98.31 448 LEU A O 1
ATOM 3553 N N . TRP A 1 449 ? 17.539 -12.150 -28.527 1.00 98.44 449 TRP A N 1
ATOM 3554 C CA . TRP A 1 449 ? 16.781 -13.355 -28.848 1.00 98.44 449 TRP A CA 1
ATOM 3555 C C . TRP A 1 449 ? 17.712 -14.524 -29.185 1.00 98.44 449 TRP A C 1
ATOM 3557 O O . TRP A 1 449 ? 18.443 -14.504 -30.174 1.00 98.44 449 TRP A O 1
ATOM 3567 N N . ASN A 1 450 ? 17.665 -15.594 -28.389 1.00 96.62 450 ASN A N 1
ATOM 3568 C CA . ASN A 1 450 ? 18.499 -16.784 -28.608 1.00 96.62 450 ASN A CA 1
ATOM 3569 C C . ASN A 1 450 ? 17.794 -17.898 -29.409 1.00 96.62 450 ASN A C 1
ATOM 3571 O O . ASN A 1 450 ? 18.256 -19.045 -29.439 1.00 96.62 450 ASN A O 1
ATOM 3575 N N . GLY A 1 451 ? 16.639 -17.583 -29.999 1.00 96.88 451 GLY A N 1
ATOM 3576 C CA . GLY A 1 451 ? 15.782 -18.546 -30.674 1.00 96.88 451 GLY A CA 1
ATOM 3577 C C . GLY A 1 451 ? 14.717 -19.195 -29.791 1.00 96.88 451 GLY A C 1
ATOM 3578 O O . GLY A 1 451 ? 13.940 -19.964 -30.345 1.00 96.88 451 GLY A O 1
ATOM 3579 N N . GLU A 1 452 ? 14.655 -18.938 -28.478 1.00 97.50 452 GLU A N 1
ATOM 3580 C CA . GLU A 1 452 ? 13.616 -19.447 -27.553 1.00 97.50 452 GLU A CA 1
ATOM 3581 C C . GLU A 1 452 ? 13.203 -18.436 -26.467 1.00 97.50 452 GLU A C 1
ATOM 3583 O O . GLU A 1 452 ? 12.018 -18.349 -26.142 1.00 97.50 452 GLU A O 1
ATOM 3588 N N . TYR A 1 453 ? 14.160 -17.684 -25.923 1.00 98.31 453 TYR A N 1
ATOM 3589 C CA . TYR A 1 453 ? 13.961 -16.643 -24.913 1.00 98.31 453 TYR A CA 1
ATOM 3590 C C . TYR A 1 453 ? 15.002 -15.523 -25.080 1.00 98.31 453 TYR A C 1
ATOM 3592 O O . TYR A 1 453 ? 15.918 -15.629 -25.903 1.00 98.31 453 TYR A O 1
ATOM 3600 N N . TYR A 1 454 ? 14.854 -14.439 -24.317 1.00 98.50 454 TYR A N 1
ATOM 3601 C CA . TYR A 1 454 ? 15.794 -13.320 -24.318 1.00 98.50 454 TYR A CA 1
ATOM 3602 C C . TYR A 1 454 ? 16.844 -13.479 -23.220 1.00 98.50 454 TYR A C 1
ATOM 3604 O O . TYR A 1 454 ? 16.517 -13.852 -22.093 1.00 98.50 454 TYR A O 1
ATOM 3612 N N . ILE A 1 455 ? 18.098 -13.176 -23.547 1.00 97.69 455 ILE A N 1
ATOM 3613 C CA . ILE A 1 455 ? 19.240 -13.300 -22.632 1.00 97.69 455 ILE A CA 1
ATOM 3614 C C . ILE A 1 455 ? 19.969 -11.977 -22.445 1.00 97.69 455 ILE A C 1
ATOM 3616 O O . ILE A 1 455 ? 19.737 -11.031 -23.187 1.00 97.69 455 ILE A O 1
ATOM 3620 N N . GLN A 1 456 ? 20.853 -11.908 -21.456 1.00 97.38 456 GLN A N 1
ATOM 3621 C CA . GLN A 1 456 ? 21.773 -10.792 -21.289 1.00 97.38 456 GLN A CA 1
ATOM 3622 C C . GLN A 1 456 ? 23.029 -11.000 -22.151 1.00 97.38 456 GLN A C 1
ATOM 3624 O O . GLN A 1 456 ? 23.554 -12.111 -22.252 1.00 97.38 456 GLN A O 1
ATOM 3629 N N . ARG A 1 457 ? 23.537 -9.924 -22.761 1.00 95.69 457 ARG A N 1
ATOM 3630 C CA . ARG A 1 457 ? 24.738 -9.941 -23.607 1.00 95.69 457 ARG A CA 1
ATOM 3631 C C . ARG A 1 457 ? 25.863 -9.107 -23.002 1.00 95.69 457 ARG A C 1
ATOM 3633 O O . ARG A 1 457 ? 25.743 -7.894 -22.894 1.00 95.69 457 ARG A O 1
ATOM 3640 N N . LEU A 1 458 ? 26.975 -9.771 -22.692 1.00 93.69 458 LEU A N 1
ATOM 3641 C CA . LEU A 1 458 ? 28.278 -9.168 -22.399 1.00 93.69 458 LEU A CA 1
ATOM 3642 C C . LEU A 1 458 ? 29.377 -9.977 -23.092 1.00 93.69 458 LEU A C 1
ATOM 3644 O O . LEU A 1 458 ? 29.199 -11.170 -23.332 1.00 93.69 458 LEU A O 1
ATOM 3648 N N . GLU A 1 459 ? 30.517 -9.343 -23.368 1.00 90.50 459 GLU A N 1
ATOM 3649 C CA . GLU A 1 459 ? 31.719 -10.042 -23.847 1.00 90.50 459 GLU A CA 1
ATOM 3650 C C . GLU A 1 459 ? 32.278 -10.995 -22.777 1.00 90.50 459 GLU A C 1
ATOM 3652 O O . GLU A 1 459 ? 32.592 -12.145 -23.073 1.00 90.50 459 GLU A O 1
ATOM 3657 N N . ASP A 1 460 ? 32.331 -10.537 -21.522 1.00 93.69 460 ASP A N 1
ATOM 3658 C CA . ASP A 1 460 ? 32.675 -11.348 -20.355 1.00 93.69 460 ASP A CA 1
ATOM 3659 C C . ASP A 1 460 ? 31.613 -11.165 -19.263 1.00 93.69 460 ASP A C 1
ATOM 3661 O O . ASP A 1 460 ? 31.519 -10.113 -18.627 1.00 93.69 460 ASP A O 1
ATOM 3665 N N . VAL A 1 461 ? 30.811 -12.207 -19.029 1.00 92.19 461 VAL A N 1
ATOM 3666 C CA . VAL A 1 461 ? 29.768 -12.215 -17.988 1.00 92.19 461 VAL A CA 1
ATOM 3667 C C . VAL A 1 461 ? 30.351 -12.065 -16.576 1.00 92.19 461 VAL A C 1
ATOM 3669 O O . VAL A 1 461 ? 29.658 -11.598 -15.677 1.00 92.19 461 VAL A O 1
ATOM 3672 N N . ASN A 1 462 ? 31.631 -12.400 -16.378 1.00 93.06 462 ASN A N 1
ATOM 3673 C CA . ASN A 1 462 ? 32.322 -12.291 -15.093 1.00 93.06 462 ASN A CA 1
ATOM 3674 C C . ASN A 1 462 ? 33.036 -10.946 -14.897 1.00 93.06 462 ASN A C 1
ATOM 3676 O O . ASN A 1 462 ? 33.587 -10.710 -13.818 1.00 93.06 462 ASN A O 1
ATOM 3680 N N . ALA A 1 463 ? 33.012 -10.048 -15.892 1.00 94.25 463 ALA A N 1
ATOM 3681 C CA . ALA A 1 463 ? 33.599 -8.712 -15.767 1.00 94.25 463 ALA A CA 1
ATOM 3682 C C . ALA A 1 463 ? 32.936 -7.889 -14.648 1.00 94.25 463 ALA A C 1
ATOM 3684 O O . ALA A 1 463 ? 33.574 -7.030 -14.035 1.00 94.25 463 ALA A O 1
ATOM 3685 N N . TYR A 1 464 ? 31.668 -8.187 -14.348 1.00 92.75 464 TYR A N 1
ATOM 3686 C CA . TYR A 1 464 ? 30.887 -7.575 -13.279 1.00 92.75 464 TYR A CA 1
ATOM 3687 C C . TYR A 1 464 ? 30.227 -8.653 -12.414 1.00 92.75 464 TYR A C 1
ATOM 3689 O O . TYR A 1 464 ? 29.961 -9.766 -12.861 1.00 92.75 464 TYR A O 1
ATOM 3697 N N . LYS A 1 465 ? 29.948 -8.335 -11.145 1.00 90.88 465 LYS A N 1
ATOM 3698 C CA . LYS A 1 465 ? 29.242 -9.263 -10.248 1.00 90.88 465 LYS A CA 1
ATOM 3699 C C . LYS A 1 465 ? 27.773 -9.386 -10.655 1.00 90.88 465 LYS A C 1
ATOM 3701 O O . LYS A 1 465 ? 27.199 -8.418 -11.137 1.00 90.88 465 LYS A O 1
ATOM 3706 N N . TYR A 1 466 ? 27.165 -10.538 -10.375 1.00 91.19 466 TYR A N 1
ATOM 3707 C CA . TYR A 1 466 ? 25.710 -10.748 -10.450 1.00 91.19 466 TYR A CA 1
ATOM 3708 C C . TYR A 1 466 ? 25.085 -10.553 -11.844 1.00 91.19 466 TYR A C 1
ATOM 3710 O O . TYR A 1 466 ? 23.927 -10.166 -11.957 1.00 91.19 466 TYR A O 1
ATOM 3718 N N . GLN A 1 467 ? 25.837 -10.839 -12.909 1.00 94.81 467 GLN A N 1
ATOM 3719 C CA . GLN A 1 467 ? 25.291 -10.889 -14.266 1.00 94.81 467 GLN A CA 1
ATOM 3720 C C . GLN A 1 467 ? 24.701 -12.274 -14.541 1.00 94.81 467 GLN A C 1
ATOM 3722 O O . GLN A 1 467 ? 25.232 -13.285 -14.078 1.00 94.81 467 GLN A O 1
ATOM 3727 N N . HIS A 1 468 ? 23.609 -12.329 -15.301 1.00 93.56 468 HIS A N 1
ATOM 3728 C CA . HIS A 1 468 ? 22.918 -13.582 -15.600 1.00 93.56 468 HIS A CA 1
ATOM 3729 C C . HIS A 1 468 ? 23.303 -14.198 -16.951 1.00 93.56 468 HIS A C 1
ATOM 3731 O O . HIS A 1 468 ? 23.072 -15.391 -17.157 1.00 93.56 468 HIS A O 1
ATOM 3737 N N . GLY A 1 469 ? 23.904 -13.425 -17.862 1.00 95.25 469 GLY A N 1
ATOM 3738 C CA . GLY A 1 469 ? 24.360 -13.917 -19.167 1.00 95.25 469 GLY A CA 1
ATOM 3739 C C . GLY A 1 469 ? 23.256 -14.660 -19.927 1.00 95.25 469 GLY A C 1
ATOM 3740 O O . GLY A 1 469 ? 22.174 -14.122 -20.149 1.00 95.25 469 GLY A O 1
ATOM 3741 N N . GLU A 1 470 ? 23.504 -15.925 -20.281 1.00 95.56 470 GLU A N 1
ATOM 3742 C CA . GLU A 1 470 ? 22.556 -16.770 -21.031 1.00 95.56 470 GLU A CA 1
ATOM 3743 C C . GLU A 1 470 ? 21.380 -17.330 -20.203 1.00 95.56 470 GLU A C 1
ATOM 3745 O O . GLU A 1 470 ? 20.579 -18.134 -20.700 1.00 95.56 470 GLU A O 1
ATOM 3750 N N . GLY A 1 471 ? 21.271 -16.914 -18.941 1.00 96.25 471 GLY A N 1
ATOM 3751 C CA . GLY A 1 471 ? 20.207 -17.316 -18.033 1.00 96.25 471 GLY A CA 1
ATOM 3752 C C . GLY A 1 471 ? 18.839 -16.790 -18.454 1.00 96.25 471 GLY A C 1
ATOM 3753 O O . GLY A 1 471 ? 18.702 -15.704 -19.019 1.00 96.25 471 GLY A O 1
ATOM 3754 N N . ILE A 1 472 ? 17.803 -17.567 -18.154 1.00 96.94 472 ILE A N 1
ATOM 3755 C CA . ILE A 1 472 ? 16.413 -17.185 -18.365 1.00 96.94 472 ILE A CA 1
ATOM 3756 C C . ILE A 1 472 ? 15.854 -16.485 -17.125 1.00 96.94 472 ILE A C 1
ATOM 3758 O O . ILE A 1 472 ? 15.477 -17.117 -16.136 1.00 96.94 472 ILE A O 1
ATOM 3762 N N . LEU A 1 473 ? 15.766 -15.162 -17.207 1.00 96.31 473 LEU A N 1
ATOM 3763 C CA . LEU A 1 473 ? 15.112 -14.317 -16.211 1.00 96.31 473 LEU A CA 1
ATOM 3764 C C . LEU A 1 473 ? 13.594 -14.553 -16.210 1.00 96.31 473 LEU A C 1
ATOM 3766 O O . LEU A 1 473 ? 12.946 -14.534 -17.261 1.00 96.31 473 LEU A O 1
ATOM 3770 N N . SER A 1 474 ? 13.021 -14.769 -15.027 1.00 95.94 474 SER A N 1
ATOM 3771 C CA . SER A 1 474 ? 11.577 -14.996 -14.856 1.00 95.94 474 SER A CA 1
ATOM 3772 C C . SER A 1 474 ? 10.724 -13.769 -15.182 1.00 95.94 474 SER A C 1
ATOM 3774 O O . SER A 1 474 ? 9.601 -13.893 -15.668 1.00 95.94 474 SER A O 1
ATOM 3776 N N . ASP A 1 475 ? 11.285 -12.585 -14.978 1.00 95.06 475 ASP A N 1
ATOM 3777 C CA . ASP A 1 475 ? 10.683 -11.272 -15.181 1.00 95.06 475 ASP A CA 1
ATOM 3778 C C . ASP A 1 475 ? 11.179 -10.583 -16.463 1.00 95.06 475 ASP A C 1
ATOM 3780 O O . ASP A 1 475 ? 10.907 -9.403 -16.678 1.00 95.06 475 ASP A O 1
ATOM 3784 N N . GLN A 1 476 ? 11.845 -11.317 -17.365 1.00 96.69 476 GLN A N 1
ATOM 3785 C CA . GLN A 1 476 ? 12.425 -10.761 -18.596 1.00 96.69 476 GLN A CA 1
ATOM 3786 C C . GLN A 1 476 ? 11.405 -9.990 -19.458 1.00 96.69 476 GLN A C 1
ATOM 3788 O O . GLN A 1 476 ? 11.786 -9.132 -20.238 1.00 96.69 476 GLN A O 1
ATOM 3793 N N . LEU A 1 477 ? 10.108 -10.297 -19.337 1.00 97.00 477 LEU A N 1
ATOM 3794 C CA . LEU A 1 477 ? 9.013 -9.680 -20.094 1.00 97.00 477 LEU A CA 1
ATOM 3795 C C . LEU A 1 477 ? 8.131 -8.754 -19.240 1.00 97.00 477 LEU A C 1
ATOM 3797 O O . LEU A 1 477 ? 6.997 -8.462 -19.626 1.00 97.00 477 LEU A O 1
ATOM 3801 N N . LEU A 1 478 ? 8.598 -8.284 -18.084 1.00 94.56 478 LEU A N 1
ATOM 3802 C CA . LEU A 1 478 ? 7.751 -7.492 -17.195 1.00 94.56 478 LEU A CA 1
ATOM 3803 C C . LEU A 1 478 ? 7.292 -6.172 -17.839 1.00 94.56 478 LEU A C 1
ATOM 3805 O O . LEU A 1 478 ? 6.098 -5.876 -17.836 1.00 94.56 478 LEU A O 1
ATOM 3809 N N . GLY A 1 479 ? 8.178 -5.434 -18.518 1.00 96.81 479 GLY A N 1
ATOM 3810 C CA . GLY A 1 479 ? 7.775 -4.246 -19.286 1.00 96.81 479 GLY A CA 1
ATOM 3811 C C . GLY A 1 479 ? 6.726 -4.550 -20.374 1.00 96.81 479 GLY A C 1
ATOM 3812 O O . GLY A 1 479 ? 5.827 -3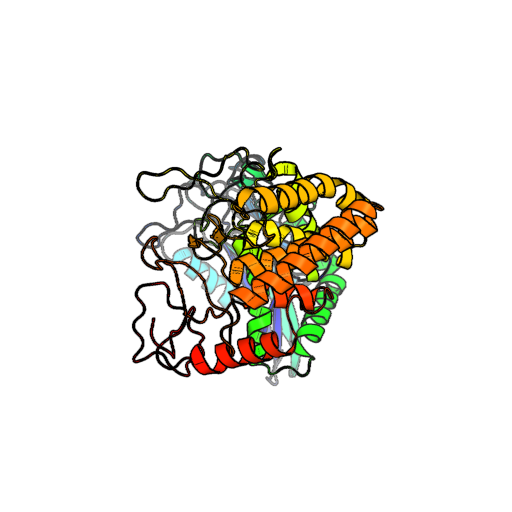.746 -20.621 1.00 96.81 479 GLY A O 1
ATOM 3813 N N . GLN A 1 480 ? 6.753 -5.752 -20.964 1.00 98.00 480 GLN A N 1
ATOM 3814 C CA . GLN A 1 480 ? 5.730 -6.206 -21.912 1.00 98.00 480 GLN A CA 1
ATOM 3815 C C . GLN A 1 480 ? 4.385 -6.490 -21.223 1.00 98.00 480 GLN A C 1
ATOM 3817 O O . GLN A 1 480 ? 3.339 -6.180 -21.802 1.00 98.00 480 GLN A O 1
ATOM 3822 N N . LEU A 1 481 ? 4.384 -7.043 -20.003 1.00 95.44 481 LEU A N 1
ATOM 3823 C CA . LEU A 1 481 ? 3.166 -7.194 -19.199 1.00 95.44 481 LEU A CA 1
ATOM 3824 C C . LEU A 1 481 ? 2.515 -5.827 -18.961 1.00 95.44 481 LEU A C 1
ATOM 3826 O O . LEU A 1 481 ? 1.330 -5.657 -19.245 1.00 95.44 481 LEU A O 1
ATOM 3830 N N . HIS A 1 482 ? 3.304 -4.840 -18.533 1.00 95.94 482 HIS A N 1
ATOM 3831 C CA . HIS A 1 482 ? 2.844 -3.463 -18.366 1.00 95.94 482 HIS A CA 1
ATOM 3832 C C . HIS A 1 482 ? 2.258 -2.882 -19.656 1.00 95.94 482 HIS A C 1
ATOM 3834 O O . HIS A 1 482 ? 1.137 -2.375 -19.656 1.00 95.94 482 HIS A O 1
ATOM 3840 N N . ALA A 1 483 ? 2.979 -2.999 -20.774 1.00 97.38 483 ALA A N 1
ATOM 3841 C CA . ALA A 1 483 ? 2.508 -2.509 -22.064 1.00 97.38 483 ALA A CA 1
ATOM 3842 C C . ALA A 1 483 ? 1.168 -3.135 -22.473 1.00 97.38 483 ALA A C 1
ATOM 3844 O O . ALA A 1 483 ? 0.283 -2.432 -22.959 1.00 97.38 483 ALA A O 1
ATOM 3845 N N . ARG A 1 484 ? 0.973 -4.435 -22.220 1.00 95.38 484 ARG A N 1
ATOM 3846 C CA . ARG A 1 484 ? -0.299 -5.111 -22.500 1.00 95.38 484 ARG A CA 1
ATOM 3847 C C . ARG A 1 484 ? -1.438 -4.619 -21.615 1.00 95.38 484 ARG A C 1
ATOM 3849 O O . ARG A 1 484 ? -2.517 -4.364 -22.144 1.00 95.38 484 ARG A O 1
ATOM 3856 N N . VAL A 1 485 ? -1.206 -4.461 -20.310 1.00 93.38 485 VAL A N 1
ATOM 3857 C CA . VAL A 1 485 ? -2.213 -3.934 -19.367 1.00 93.38 485 VAL A CA 1
ATOM 3858 C C . VAL A 1 485 ? -2.675 -2.533 -19.779 1.00 93.38 485 VAL A C 1
ATOM 3860 O O . VAL A 1 485 ? -3.851 -2.212 -19.638 1.00 93.38 485 VAL A O 1
ATOM 3863 N N . LEU A 1 486 ? -1.774 -1.722 -20.341 1.00 96.56 486 LEU A N 1
ATOM 3864 C CA . LEU A 1 486 ? -2.054 -0.342 -20.750 1.00 96.56 486 LEU A CA 1
ATOM 3865 C C . LEU A 1 486 ? -2.425 -0.181 -22.231 1.00 96.56 486 LEU A C 1
ATOM 3867 O O . LEU A 1 486 ? -2.539 0.942 -22.711 1.00 96.56 486 LEU A O 1
ATOM 3871 N N . GLY A 1 487 ? -2.600 -1.275 -22.978 1.00 97.00 487 GLY A N 1
ATOM 3872 C CA . GLY A 1 487 ? -2.990 -1.208 -24.390 1.00 97.00 487 GLY A CA 1
ATOM 3873 C C . GLY A 1 487 ? -1.916 -0.651 -25.337 1.00 97.00 487 GLY A C 1
ATOM 3874 O O . GLY A 1 487 ? -2.242 -0.239 -26.445 1.00 97.00 487 GLY A O 1
ATOM 3875 N N . LEU A 1 488 ? -0.639 -0.671 -24.945 1.00 97.94 488 LEU A N 1
ATOM 3876 C CA . LEU A 1 488 ? 0.496 -0.192 -25.752 1.00 97.94 488 LEU A CA 1
ATOM 3877 C C . LEU A 1 488 ? 0.958 -1.191 -26.830 1.00 97.94 488 LEU A C 1
ATOM 3879 O O . LEU A 1 488 ? 1.835 -0.867 -27.632 1.00 97.94 488 LEU A O 1
ATOM 3883 N N . GLY A 1 489 ? 0.362 -2.386 -26.865 1.00 95.19 489 GLY A N 1
ATOM 3884 C CA . GLY A 1 489 ? 0.657 -3.437 -27.840 1.00 95.19 489 GLY A CA 1
ATOM 3885 C C . GLY A 1 489 ? 1.847 -4.325 -27.466 1.00 95.19 489 GLY A C 1
ATOM 3886 O O . GLY A 1 489 ? 2.281 -4.381 -26.312 1.00 95.19 489 GLY A O 1
ATOM 3887 N N . ASP A 1 490 ? 2.347 -5.064 -28.456 1.00 96.88 490 ASP A N 1
ATOM 3888 C CA . ASP A 1 490 ? 3.547 -5.889 -28.316 1.00 96.88 490 ASP A CA 1
ATOM 3889 C C . ASP A 1 490 ? 4.795 -5.036 -28.602 1.00 96.88 490 ASP A C 1
ATOM 3891 O O . ASP A 1 490 ? 4.910 -4.410 -29.655 1.00 96.88 490 ASP A O 1
ATOM 3895 N N . LEU A 1 491 ? 5.712 -4.988 -27.633 1.00 98.62 491 LEU A N 1
ATOM 3896 C CA . LEU A 1 491 ? 6.970 -4.235 -27.675 1.00 98.62 491 LEU A CA 1
ATOM 3897 C C . LEU A 1 491 ? 8.040 -4.942 -28.511 1.00 98.62 491 LEU A C 1
ATOM 3899 O O . LEU A 1 491 ? 8.994 -4.313 -28.960 1.00 98.62 491 LEU A O 1
ATOM 3903 N N . LEU A 1 492 ? 7.879 -6.250 -28.682 1.00 98.56 492 LEU A N 1
ATOM 3904 C CA . LEU A 1 492 ? 8.761 -7.176 -29.383 1.00 98.56 492 LEU A CA 1
ATOM 3905 C C . LEU A 1 492 ? 7.904 -8.113 -30.254 1.00 98.56 492 LEU A C 1
ATOM 3907 O O . LEU A 1 492 ? 6.679 -8.146 -30.087 1.00 98.56 492 LEU A O 1
ATOM 3911 N N . PRO A 1 493 ? 8.486 -8.897 -31.180 1.00 98.50 493 PRO A N 1
ATOM 3912 C CA . PRO A 1 493 ? 7.721 -9.831 -32.000 1.00 98.50 493 PRO A CA 1
ATOM 3913 C C . PRO A 1 493 ? 6.842 -10.770 -31.158 1.00 98.50 493 PRO A C 1
ATOM 3915 O O . PRO A 1 493 ? 7.312 -11.485 -30.274 1.00 98.50 493 PRO A O 1
ATOM 3918 N N . ALA A 1 494 ? 5.542 -10.807 -31.461 1.00 97.50 494 ALA A N 1
ATOM 3919 C CA . ALA A 1 494 ? 4.549 -11.527 -30.658 1.00 97.50 494 ALA A CA 1
ATOM 3920 C C . ALA A 1 494 ? 4.837 -13.034 -30.503 1.00 97.50 494 ALA A C 1
ATOM 3922 O O . ALA A 1 494 ? 4.440 -13.653 -29.515 1.00 97.50 494 ALA A O 1
ATOM 3923 N N . GLU A 1 495 ? 5.492 -13.646 -31.492 1.00 98.25 495 GLU A N 1
ATOM 3924 C CA . GLU A 1 495 ? 5.894 -15.055 -31.437 1.00 98.25 495 GLU A CA 1
ATOM 3925 C C . GLU A 1 495 ? 7.047 -15.273 -30.448 1.00 98.25 495 GLU A C 1
ATOM 3927 O O . GLU A 1 495 ? 6.931 -16.157 -29.594 1.00 98.25 495 GLU A O 1
ATOM 3932 N N . HIS A 1 496 ? 8.061 -14.401 -30.458 1.00 98.56 496 HIS A N 1
ATOM 3933 C CA . HIS A 1 496 ? 9.159 -14.427 -29.491 1.00 98.56 496 HIS A CA 1
ATOM 3934 C C . HIS A 1 496 ? 8.642 -14.223 -28.061 1.00 98.56 496 HIS A C 1
ATOM 3936 O O . HIS A 1 496 ? 8.961 -15.015 -27.176 1.00 98.56 496 HIS A O 1
ATOM 3942 N N . VAL A 1 497 ? 7.748 -13.248 -27.840 1.00 98.19 497 VAL A N 1
ATOM 3943 C CA . VAL A 1 497 ? 7.114 -13.002 -26.528 1.00 98.19 497 VAL A CA 1
ATOM 3944 C C . VAL A 1 497 ? 6.405 -14.256 -26.004 1.00 98.19 497 VAL A C 1
ATOM 3946 O O . VAL A 1 497 ? 6.634 -14.672 -24.869 1.00 98.19 497 VAL A O 1
ATOM 3949 N N . ARG A 1 498 ? 5.563 -14.909 -26.819 1.00 97.44 498 ARG A N 1
ATOM 3950 C CA . ARG A 1 498 ? 4.856 -16.137 -26.403 1.00 97.44 498 ARG A CA 1
ATOM 3951 C C . ARG A 1 498 ? 5.822 -17.262 -26.043 1.00 97.44 498 ARG A C 1
ATOM 3953 O O . ARG A 1 498 ? 5.582 -17.986 -25.077 1.00 97.44 498 ARG A O 1
ATOM 3960 N N . ARG A 1 499 ? 6.889 -17.422 -26.825 1.00 98.38 499 ARG A N 1
ATOM 3961 C CA . ARG A 1 499 ? 7.896 -18.461 -26.601 1.00 98.38 499 ARG A CA 1
ATOM 3962 C C . ARG A 1 499 ? 8.732 -18.192 -25.357 1.00 98.38 499 ARG A C 1
ATOM 3964 O O . ARG A 1 499 ? 8.898 -19.118 -24.575 1.00 98.38 499 ARG A O 1
ATOM 3971 N N . ALA A 1 500 ? 9.121 -16.946 -25.108 1.00 98.19 500 ALA A N 1
ATOM 3972 C CA . ALA A 1 500 ? 9.812 -16.548 -23.887 1.00 98.19 500 ALA A CA 1
ATOM 3973 C C . ALA A 1 500 ? 8.953 -16.786 -22.628 1.00 98.19 500 ALA A C 1
ATOM 3975 O O . ALA A 1 500 ? 9.449 -17.371 -21.669 1.00 98.19 500 ALA A O 1
ATOM 3976 N N . ILE A 1 501 ? 7.652 -16.450 -22.638 1.00 97.12 501 ILE A N 1
ATOM 3977 C CA . ILE A 1 501 ? 6.735 -16.777 -21.519 1.00 97.12 501 ILE A CA 1
ATOM 3978 C C . ILE A 1 501 ? 6.688 -18.289 -21.282 1.00 97.12 501 ILE A C 1
ATOM 3980 O O . ILE A 1 501 ? 6.773 -18.751 -20.142 1.00 97.12 501 ILE A O 1
ATOM 3984 N N . LYS A 1 502 ? 6.557 -19.072 -22.360 1.00 98.00 502 LYS A N 1
ATOM 3985 C CA . LYS A 1 502 ? 6.552 -20.532 -22.260 1.00 98.00 502 LYS A CA 1
ATOM 3986 C C . LYS A 1 502 ? 7.877 -21.050 -21.698 1.00 98.00 502 LYS A C 1
ATOM 3988 O O . LYS A 1 502 ? 7.846 -21.915 -20.834 1.00 98.00 502 LYS A O 1
ATOM 3993 N N . ALA A 1 503 ? 9.007 -20.508 -22.141 1.00 97.94 503 ALA A N 1
ATOM 3994 C CA . ALA A 1 503 ? 10.325 -20.886 -21.655 1.00 97.94 503 ALA A CA 1
ATOM 3995 C C . ALA A 1 503 ? 10.475 -20.584 -20.155 1.00 97.94 503 ALA A C 1
ATOM 3997 O O . ALA A 1 503 ? 10.954 -21.439 -19.416 1.00 97.94 503 ALA A O 1
ATOM 3998 N N . VAL A 1 504 ? 9.998 -19.425 -19.676 1.00 97.56 504 VAL A N 1
ATOM 3999 C CA . VAL A 1 504 ? 9.990 -19.105 -18.237 1.00 97.56 504 VAL A CA 1
ATOM 4000 C C . VAL A 1 504 ? 9.199 -20.164 -17.471 1.00 97.56 504 VAL A C 1
ATOM 4002 O O . VAL A 1 504 ? 9.677 -20.687 -16.469 1.00 97.56 504 VAL A O 1
ATOM 4005 N N . PHE A 1 505 ? 8.015 -20.541 -17.954 1.00 97.06 505 PHE A N 1
ATOM 4006 C CA . PHE A 1 505 ? 7.245 -21.605 -17.317 1.00 97.06 505 PHE A CA 1
ATOM 4007 C C . PHE A 1 505 ? 7.968 -22.960 -17.367 1.00 97.06 505 PHE A C 1
ATOM 4009 O O . PHE A 1 505 ? 8.098 -23.617 -16.342 1.00 97.06 505 PHE A O 1
ATOM 4016 N N . ASP A 1 506 ? 8.464 -23.381 -18.527 1.00 97.12 506 ASP A N 1
ATOM 4017 C CA . ASP A 1 506 ? 9.092 -24.693 -18.698 1.00 97.12 506 ASP A CA 1
ATOM 4018 C C . ASP A 1 506 ? 10.370 -24.849 -17.851 1.00 97.12 506 ASP A C 1
ATOM 4020 O O . ASP A 1 506 ? 10.632 -25.933 -17.321 1.00 97.12 506 ASP A O 1
ATOM 4024 N N . HIS A 1 507 ? 11.165 -23.779 -17.718 1.00 96.12 507 HIS A N 1
ATOM 4025 C CA . HIS A 1 507 ? 12.512 -23.847 -17.142 1.00 96.12 507 HIS A CA 1
ATOM 4026 C C . HIS A 1 507 ? 12.608 -23.291 -15.719 1.00 96.12 507 HIS A C 1
ATOM 4028 O O . HIS A 1 507 ? 13.364 -23.843 -14.912 1.00 96.12 507 HIS A O 1
ATOM 4034 N N . ASN A 1 508 ? 11.833 -22.257 -15.373 1.00 95.94 508 ASN A N 1
ATOM 4035 C CA . ASN A 1 508 ? 11.903 -21.609 -14.060 1.00 95.94 508 ASN A CA 1
ATOM 4036 C C . ASN A 1 508 ? 10.853 -22.145 -13.080 1.00 95.94 508 ASN A C 1
ATOM 4038 O O . ASN A 1 508 ? 11.091 -22.091 -11.872 1.00 95.94 508 ASN A O 1
ATOM 4042 N N . PHE A 1 509 ? 9.705 -22.653 -13.547 1.00 96.19 509 PHE A N 1
ATOM 4043 C CA . PHE A 1 509 ? 8.674 -23.169 -12.644 1.00 96.19 509 PHE A CA 1
ATOM 4044 C C . PHE A 1 509 ? 9.103 -24.508 -12.046 1.00 96.19 509 PHE A C 1
ATOM 4046 O O . PHE A 1 509 ? 9.510 -25.443 -12.744 1.00 96.19 509 PHE A O 1
ATOM 4053 N N . ARG A 1 510 ? 8.978 -24.622 -10.726 1.00 94.19 510 ARG A N 1
ATOM 4054 C CA . ARG A 1 510 ? 9.259 -25.837 -9.967 1.00 94.19 510 ARG A CA 1
ATOM 4055 C C . ARG A 1 510 ? 8.019 -26.232 -9.182 1.00 94.19 510 ARG A C 1
ATOM 4057 O O . ARG A 1 510 ? 7.324 -25.392 -8.623 1.00 94.19 510 ARG A O 1
ATOM 4064 N N . ARG A 1 511 ? 7.757 -27.539 -9.124 1.00 94.06 511 ARG A N 1
ATOM 4065 C CA . ARG A 1 511 ? 6.674 -28.120 -8.308 1.00 94.06 511 ARG A CA 1
ATOM 4066 C C . ARG A 1 511 ? 7.083 -28.378 -6.854 1.00 94.06 511 ARG A C 1
ATOM 4068 O O . ARG A 1 511 ? 6.274 -28.881 -6.092 1.00 94.06 511 ARG A O 1
ATOM 4075 N N . GLY A 1 512 ? 8.339 -28.113 -6.519 1.00 94.00 512 GLY A N 1
ATOM 4076 C CA . GLY A 1 512 ? 8.916 -28.315 -5.201 1.00 94.00 512 GLY A CA 1
ATOM 4077 C C . GLY A 1 512 ? 10.379 -27.878 -5.188 1.00 94.00 512 GLY A C 1
ATOM 4078 O O . GLY A 1 512 ? 11.040 -27.843 -6.228 1.00 94.00 512 GLY A O 1
ATOM 4079 N N . PHE A 1 513 ? 10.864 -27.561 -3.997 1.00 92.81 513 PHE A N 1
ATOM 4080 C CA . PHE A 1 513 ? 12.172 -26.985 -3.696 1.00 92.81 513 PHE A CA 1
ATOM 4081 C C . PHE A 1 513 ? 12.973 -27.799 -2.668 1.00 92.81 513 PHE A C 1
ATOM 4083 O O . PHE A 1 513 ? 14.014 -27.333 -2.220 1.00 92.81 513 PHE A O 1
ATOM 4090 N N . ARG A 1 514 ? 12.544 -29.024 -2.315 1.00 91.31 514 ARG A N 1
ATOM 4091 C CA . ARG A 1 514 ? 13.267 -29.908 -1.367 1.00 91.31 514 ARG A CA 1
ATOM 4092 C C . ARG A 1 514 ? 14.756 -30.068 -1.698 1.00 91.31 514 ARG A C 1
ATOM 4094 O O . ARG A 1 514 ? 15.577 -30.078 -0.790 1.00 91.31 514 ARG A O 1
ATOM 4101 N N . ASP A 1 515 ? 15.077 -30.148 -2.987 1.00 89.31 515 ASP A N 1
ATOM 4102 C CA . ASP A 1 515 ? 16.439 -30.339 -3.496 1.00 89.31 515 ASP A CA 1
ATOM 4103 C C . ASP A 1 515 ? 17.021 -29.055 -4.123 1.00 89.31 515 ASP A C 1
ATOM 4105 O O . ASP A 1 515 ? 17.953 -29.114 -4.926 1.00 89.31 515 ASP A O 1
ATOM 4109 N N . HIS A 1 516 ? 16.460 -27.883 -3.801 1.00 88.94 516 HIS A N 1
ATOM 4110 C CA . HIS A 1 516 ? 16.915 -26.596 -4.321 1.00 88.94 516 HIS A CA 1
ATOM 4111 C C . HIS A 1 516 ? 17.580 -25.764 -3.221 1.00 88.94 516 HIS A C 1
ATOM 4113 O O . HIS A 1 516 ? 16.941 -25.346 -2.259 1.00 88.94 516 HIS A O 1
ATOM 4119 N N . ALA A 1 517 ? 18.873 -25.493 -3.383 1.00 88.88 517 ALA A N 1
ATOM 4120 C CA . ALA A 1 517 ? 19.603 -24.616 -2.480 1.00 88.88 517 ALA A CA 1
ATOM 4121 C C . ALA A 1 517 ? 19.374 -23.143 -2.852 1.00 88.88 517 ALA A C 1
ATOM 4123 O O . ALA A 1 517 ? 19.607 -22.751 -3.993 1.00 88.88 517 ALA A O 1
ATOM 4124 N N . ASN A 1 518 ? 18.989 -22.324 -1.872 1.00 87.81 518 ASN A N 1
ATOM 4125 C CA . ASN A 1 518 ? 18.902 -20.872 -1.997 1.00 87.81 518 ASN A CA 1
ATOM 4126 C C . ASN A 1 518 ? 19.602 -20.219 -0.797 1.00 87.81 518 ASN A C 1
ATOM 4128 O O . ASN A 1 518 ? 19.273 -20.512 0.350 1.00 87.81 518 ASN A O 1
ATOM 4132 N N . ALA A 1 519 ? 20.577 -19.350 -1.063 1.00 87.62 519 ALA A N 1
ATOM 4133 C CA . ALA A 1 519 ? 21.288 -18.591 -0.030 1.00 87.62 519 ALA A CA 1
ATOM 4134 C C . ALA A 1 519 ? 20.637 -17.225 0.268 1.00 87.62 519 ALA A C 1
ATOM 4136 O O . ALA A 1 519 ? 21.113 -16.495 1.135 1.00 87.62 519 ALA A O 1
ATOM 4137 N N . GLN A 1 520 ? 19.581 -16.866 -0.465 1.00 86.25 520 GLN A N 1
ATOM 4138 C CA . GLN A 1 520 ? 18.844 -15.612 -0.336 1.00 86.25 520 GLN A CA 1
ATOM 4139 C C . GLN A 1 520 ? 17.452 -15.837 0.281 1.00 86.25 520 GLN A C 1
ATOM 4141 O O . GLN A 1 520 ? 17.131 -16.914 0.794 1.00 86.25 520 GLN A O 1
ATOM 4146 N N . ARG A 1 521 ? 16.609 -14.796 0.253 1.00 85.88 521 ARG A N 1
ATOM 4147 C CA . ARG A 1 521 ? 15.231 -14.851 0.758 1.00 85.88 521 ARG A CA 1
ATOM 4148 C C . ARG A 1 521 ? 14.449 -15.949 0.034 1.00 85.88 521 ARG A C 1
ATOM 4150 O O . ARG A 1 521 ? 14.534 -16.087 -1.185 1.00 85.88 521 ARG A O 1
ATOM 4157 N N . THR A 1 522 ? 13.695 -16.729 0.800 1.00 84.75 522 THR A N 1
ATOM 4158 C CA . THR A 1 522 ? 12.902 -17.854 0.302 1.00 84.75 522 THR A CA 1
ATOM 4159 C C . THR A 1 522 ? 11.441 -17.625 0.666 1.00 84.75 522 THR A C 1
ATOM 4161 O O . THR A 1 522 ? 11.125 -17.429 1.836 1.00 84.75 522 THR A O 1
ATOM 4164 N N . TYR A 1 523 ? 10.571 -17.651 -0.344 1.00 87.25 523 TYR A N 1
ATOM 4165 C CA . TYR A 1 523 ? 9.125 -17.414 -0.222 1.00 87.25 523 TYR A CA 1
ATOM 4166 C C . TYR A 1 523 ? 8.294 -18.676 -0.494 1.00 87.25 523 TYR A C 1
ATOM 4168 O O . TYR A 1 523 ? 7.096 -18.587 -0.731 1.00 87.25 523 TYR A O 1
ATOM 4176 N N . VAL A 1 524 ? 8.950 -19.838 -0.514 1.00 89.88 524 VAL A N 1
ATOM 4177 C CA . VAL A 1 524 ? 8.345 -21.149 -0.767 1.00 89.88 524 VAL A CA 1
ATOM 4178 C C . VAL A 1 524 ? 8.946 -22.187 0.174 1.00 89.88 524 VAL A C 1
ATOM 4180 O O . VAL A 1 524 ? 10.152 -22.186 0.423 1.00 89.88 524 VAL A O 1
ATOM 4183 N N . LEU A 1 525 ? 8.133 -23.097 0.693 1.00 87.94 525 LEU A N 1
ATOM 4184 C CA . LEU A 1 525 ? 8.562 -24.168 1.588 1.00 87.94 525 LEU A CA 1
ATOM 4185 C C . LEU A 1 525 ? 8.532 -25.513 0.869 1.00 87.94 525 LEU A C 1
ATOM 4187 O O . LEU A 1 525 ? 7.475 -25.952 0.453 1.00 87.94 525 LEU A O 1
ATOM 4191 N N . ASN A 1 526 ? 9.675 -26.205 0.798 1.00 88.81 526 ASN A N 1
ATOM 4192 C CA . ASN A 1 526 ? 9.829 -27.623 0.433 1.00 88.81 526 ASN A CA 1
ATOM 4193 C C . ASN A 1 526 ? 8.973 -28.146 -0.739 1.00 88.81 526 ASN A C 1
ATOM 4195 O O . ASN A 1 526 ? 9.492 -28.354 -1.827 1.00 88.81 526 ASN A O 1
ATOM 4199 N N . ASP A 1 527 ? 7.713 -28.488 -0.509 1.00 93.25 527 ASP A N 1
ATOM 4200 C CA . ASP A 1 527 ? 6.763 -29.050 -1.469 1.00 93.25 527 ASP A CA 1
ATOM 4201 C C . ASP A 1 527 ? 5.813 -28.024 -2.106 1.00 93.25 527 ASP A C 1
ATOM 4203 O O . ASP A 1 527 ? 4.988 -28.391 -2.941 1.00 93.25 527 ASP A O 1
ATOM 4207 N N . GLU A 1 528 ? 5.959 -26.744 -1.778 1.00 93.00 528 GLU A N 1
ATOM 4208 C CA . GLU A 1 528 ? 5.280 -25.654 -2.465 1.00 93.00 528 GLU A CA 1
ATOM 4209 C C . GLU A 1 528 ? 5.833 -25.459 -3.881 1.00 93.00 528 GLU A C 1
ATOM 4211 O O . GLU A 1 528 ? 7.032 -25.579 -4.150 1.00 93.00 528 GLU A O 1
ATOM 4216 N N . ALA A 1 529 ? 4.930 -25.147 -4.808 1.00 93.06 529 ALA A N 1
ATOM 4217 C CA . ALA A 1 529 ? 5.296 -24.777 -6.162 1.00 93.06 529 ALA A CA 1
ATOM 4218 C C . ALA A 1 529 ? 5.668 -23.291 -6.231 1.00 93.06 529 ALA A C 1
ATOM 4220 O O . ALA A 1 529 ? 5.126 -22.464 -5.503 1.00 93.06 529 ALA A O 1
ATOM 4221 N N . GLY A 1 530 ? 6.568 -22.942 -7.142 1.00 92.44 530 GLY A N 1
ATOM 4222 C CA . GLY A 1 530 ? 7.098 -21.589 -7.236 1.00 92.44 530 GLY A CA 1
ATOM 4223 C C . GLY A 1 530 ? 7.951 -21.387 -8.474 1.00 92.44 530 GLY A C 1
ATOM 4224 O O . GLY A 1 530 ? 8.206 -22.319 -9.241 1.00 92.44 530 GLY A O 1
ATOM 4225 N N . LEU A 1 531 ? 8.389 -20.150 -8.670 1.00 92.81 531 LEU A N 1
ATOM 4226 C CA . LEU A 1 531 ? 9.186 -19.741 -9.817 1.00 92.81 531 LEU A CA 1
ATOM 4227 C C . LEU A 1 531 ? 10.602 -19.389 -9.360 1.00 92.81 531 LEU A C 1
ATOM 4229 O O . LEU A 1 531 ? 10.781 -18.623 -8.418 1.00 92.81 531 LEU A O 1
ATOM 4233 N N . LEU A 1 532 ? 11.609 -19.946 -10.029 1.00 93.81 532 LEU A N 1
ATOM 4234 C CA . LEU A 1 532 ? 12.993 -19.512 -9.872 1.00 93.81 532 LEU A CA 1
ATOM 4235 C C . LEU A 1 532 ? 13.199 -18.159 -10.550 1.00 93.81 532 LEU A C 1
ATOM 4237 O O . LEU A 1 532 ? 12.776 -17.968 -11.689 1.00 93.81 532 LEU A O 1
ATOM 4241 N N . LEU A 1 533 ? 13.926 -17.264 -9.885 1.00 92.81 533 LEU A N 1
ATOM 4242 C CA . LEU A 1 533 ? 14.253 -15.938 -10.412 1.00 92.81 533 LEU A CA 1
ATOM 4243 C C . LEU A 1 533 ? 14.985 -16.028 -11.758 1.00 92.81 533 LEU A C 1
ATOM 4245 O O . LEU A 1 533 ? 14.609 -15.346 -12.711 1.00 92.81 533 LEU A O 1
ATOM 4249 N N . CYS A 1 534 ? 15.964 -16.931 -11.858 1.00 94.31 534 CYS A N 1
ATOM 4250 C CA . CYS A 1 534 ? 16.690 -17.236 -13.085 1.00 94.31 534 CYS A CA 1
ATOM 4251 C C . CYS A 1 534 ? 17.008 -18.740 -13.182 1.00 94.31 534 CYS A C 1
ATOM 4253 O O . CYS A 1 534 ? 17.146 -19.416 -12.158 1.00 94.31 534 CYS A O 1
ATOM 4255 N N . SER A 1 535 ? 17.129 -19.281 -14.398 1.00 95.31 535 SER A N 1
ATOM 4256 C CA . SER A 1 535 ? 17.615 -20.651 -14.627 1.00 95.31 535 SER A CA 1
ATOM 4257 C C . SER A 1 535 ? 18.524 -20.755 -15.864 1.00 95.31 535 SER A C 1
ATOM 4259 O O . SER A 1 535 ? 18.486 -19.892 -16.731 1.00 95.31 535 SER A O 1
ATOM 4261 N N . TRP A 1 536 ? 19.368 -21.793 -15.952 1.00 95.75 536 TRP A N 1
ATOM 4262 C CA . TRP A 1 536 ? 20.330 -21.996 -17.055 1.00 95.75 536 TRP A CA 1
ATOM 4263 C C . TRP A 1 536 ? 20.175 -23.388 -17.680 1.00 95.75 536 TRP A C 1
ATOM 4265 O O . TRP A 1 536 ? 21.018 -24.265 -17.479 1.00 95.75 536 TRP A O 1
ATOM 4275 N N . PRO A 1 537 ? 19.095 -23.637 -18.442 1.00 93.06 537 PRO A N 1
ATOM 4276 C CA . PRO A 1 537 ? 18.821 -24.962 -19.005 1.00 93.06 537 PRO A CA 1
ATOM 4277 C C . PRO A 1 537 ? 19.872 -25.423 -20.029 1.00 93.06 537 PRO A C 1
ATOM 4279 O O . PRO A 1 537 ? 19.968 -26.616 -20.309 1.00 93.06 537 PRO A O 1
ATOM 4282 N N . ARG A 1 538 ? 20.662 -24.493 -20.584 1.00 89.81 538 ARG A N 1
ATOM 4283 C CA . ARG A 1 538 ? 21.715 -24.757 -21.580 1.00 89.81 538 ARG A CA 1
ATOM 4284 C C . ARG A 1 538 ? 23.142 -24.683 -21.007 1.00 89.81 538 ARG A C 1
ATOM 4286 O O . ARG A 1 538 ? 24.093 -24.836 -21.765 1.00 89.81 538 ARG A O 1
ATOM 4293 N N . GLY A 1 539 ? 23.291 -24.509 -19.690 1.00 81.69 539 GLY A N 1
ATOM 4294 C CA . GLY A 1 539 ? 24.564 -24.138 -19.061 1.00 81.69 539 GLY A CA 1
ATOM 4295 C C . GLY A 1 539 ? 24.845 -22.635 -19.173 1.00 81.69 539 GLY A C 1
ATOM 4296 O O . GLY A 1 539 ? 24.182 -21.939 -19.940 1.00 81.69 539 GLY A O 1
ATOM 4297 N N . GLY A 1 540 ? 25.776 -22.133 -18.362 1.00 66.25 540 GLY A N 1
ATOM 4298 C CA . GLY A 1 540 ? 26.135 -20.716 -18.276 1.00 66.25 540 GLY A CA 1
ATOM 4299 C C . GLY A 1 540 ? 27.221 -20.475 -17.249 1.00 66.25 540 GLY A C 1
ATOM 4300 O O . GLY A 1 540 ? 27.171 -21.163 -16.203 1.00 66.25 540 GLY A O 1
#

Nearest PDB structures (foldseek):
  8ic7-assembly1_A  TM=9.246E-01  e=6.928E-54  Microbacterium arabinogalactanolyticum
  8jbo-assembly1_A  TM=8.523E-01  e=2.310E-29  Thermoanaerobacterium xylanolyticum LX-11
  7dkw-assembly2_B  TM=8.504E-01  e=4.288E-29  Thermoanaerobacterium xylanolyticum LX-11
  5npf-assembly1_A  TM=8.236E-01  e=1.112E-29  Thermoanaerobacterium xylanolyticum
  5fjs-assembly1_B  TM=8.005E-01  e=9.026E-25  Thermoanaerobacterium xylanolyticum LX-11

pLDDT: mean 94.31, std 6.29, range [55.59, 98.88]

Mean predicted aligned error: 5.09 Å

Sequence (540 aa):
VSLEAYTPLVPLDADDSGLPCAIFTYTVTNPGPERVRLTIVGSLFNPVGGVGFDRFGNLASAGLGGNINELREDGAARGLLLRSERYAPTDRLYGDMALVTDHPTVTAKRAWLRGAWWDFLQEFWDDLSEDGMLTDHGYETPSAPRQSDTGSLGVMDELAPGERRSYRFVLAWHFPNRPDSWKSEDAPLARVRYARRFGSAWETARYVLDNLPHLEGASRAFQQALWGGTLPEPVVDALAANIVPLRSTTCFWMEDGRFYGWEGCFDDAGCCEGSCTHVWSYAQTLAFLFPSLEREMRRLEFVVETDESGFMYFRGMQSTGERFVWHWGDTVRPEAAVDGQMGSVIRAYREWLLSGDRAWLELVWPGVKRAIAYAGAHWDTDGDGVPDGKQHNTYDIEFYGPNPLCGIYYLAGLRAAEELARVMGEEALAAEYRATFERSSRRLDELLWNGEYYIQRLEDVNAYKYQHGEGILSDQLLGQLHARVLGLGDLLPAEHVRRAIKAVFDHNFRRGFRDHANAQRTYVLNDEAGLLLCSWPRGG

Solvent-accessible surface area (backbone atoms only — not comparable to full-atom values): 28918 Å² total; per-residue (Å²): 116,48,77,50,73,50,53,55,46,33,76,71,38,56,72,64,36,52,52,59,48,40,40,38,38,38,39,42,62,34,87,48,90,55,74,42,78,47,57,53,72,52,74,47,70,44,53,45,30,53,83,47,62,45,102,84,69,48,76,45,33,85,49,22,23,33,24,44,50,40,82,48,75,57,92,61,38,33,32,38,40,28,34,43,77,69,50,53,91,84,35,66,55,21,40,30,34,17,47,33,26,66,64,93,45,69,35,46,19,46,39,51,59,96,58,63,96,59,49,28,61,52,50,53,48,55,47,34,68,73,77,56,45,47,76,53,79,74,80,89,67,56,29,53,82,51,30,62,43,38,25,37,42,27,43,52,54,73,36,47,53,66,34,71,53,76,48,54,40,32,40,18,46,29,64,41,38,38,51,69,58,67,90,42,96,81,41,61,76,37,44,36,37,57,52,78,82,32,96,38,7,58,54,46,39,45,51,47,66,79,41,34,73,58,44,52,50,43,25,48,51,49,50,47,62,63,70,66,55,91,67,58,65,73,58,48,51,58,57,55,59,68,54,52,56,75,78,38,88,29,32,48,51,30,51,92,62,55,40,44,42,38,75,33,56,58,101,88,40,59,36,64,80,37,30,28,35,32,67,50,43,75,60,58,64,56,50,79,37,30,45,71,52,44,49,40,38,51,41,43,47,26,66,62,38,27,49,96,73,12,54,33,56,34,34,42,27,51,91,77,78,42,78,75,76,41,78,61,83,101,42,81,61,79,60,49,19,40,44,10,52,26,30,48,39,35,47,50,40,48,48,38,74,76,63,68,48,59,71,61,46,64,63,28,44,66,29,48,54,28,36,53,54,27,47,62,64,61,23,18,78,86,72,74,57,47,43,33,29,79,39,28,35,84,84,82,46,53,43,61,32,42,32,35,50,53,38,35,18,47,43,31,20,30,53,28,49,19,56,49,24,47,72,73,67,37,54,71,57,17,51,49,29,48,54,47,34,58,47,17,32,54,51,46,46,70,72,24,51,75,88,53,41,56,21,34,49,60,97,55,55,78,80,48,74,88,54,64,31,70,23,45,46,58,57,37,56,47,26,45,53,53,22,50,78,69,71,70,49,74,71,55,62,67,67,56,54,54,39,26,55,49,46,34,51,72,64,23,47,36,73,47,39,76,92,56,90,72,95,64,95,77,96,66,60,47,72,40,60,51,71,38,68,57,35,51,96,85,58,124

Foldseek 3Di:
DDKDKDQFAFFQDPLSSQFQKMKIKDKDWAQDQFKDKDKDKDKDWQQQQHFDADPVRHTPLQRDWQWWWDFDDDDLKTFIKIAGPPDDPADQSHKIKTKIWSAPDKAKARFFPPDDDCNSVVRQCVQCVPPNHDDYPPDPGIGHRSDTGMMMMMHIDMAHNRDMDMIMIMIGITRFWDAPWFPDPPHDIFGAQNVVVDVHRSSSRVVCVVCVCVRVVSRVVVVCVLPVDPDDPVVSVVVVVLCVQCNDPQWTQTNVGAIAGALQADPRGTDDIAHAQQSCLPPDVCCRRHVSNLLNVLLQQQVPQQDPQLAGFRGRCVVSVDDDWDDDPPDTDGHRALSRLLSSLLVLLVSCVSPVDPVSLVSRVVSLVSNLVNCQPAQVPPNQLARADWHHHPVNHTDHGGALQNLLSNLLSLLSNLVSCVVVVNPVSSVVSVVSLVRSQVVSCVQAQPPQAGFGDDPDQVVDPPHQGRKQALCSCVSVVSCVVSVSDGSYPPVRVVRSNVCQCVFFKDQACLVPDDPDDDPDDGRHIDGHRIGDPPHD

Radius of gyration: 28.31 Å; Cα contacts (8 Å, |Δi|>4): 1078; chains: 1; bounding box: 71×50×77 Å

Secondary structure (DSSP, 8-state):
-EEEEE----TT-HHHHT-SEEEEEEEEE--SSS-EEEEEEEEEE--TT---B-TTS-B--TT--SEEEEEEEETTEEEEEEEESSS-TTSTT--EEEEEE--S-EEEESS----STTHHHHHHHHHHHHHS--------SPPPTT---EEEEEEEEEE-TT-EEEEEEEEEEE--EEESSSS-TTSPEEEBGGGGT-SSHHHHHHHHHHTHHHHHHHHHHHHHHHHSSSS-HHHHHHHHHTTGGGGSTTEEEBTTS-EEE-SEE-SSSEESSSEEHHHHHH--HHHHH-HHHHHHHHHIIIIIIB-TT--B-SEE-GGGT-----EETTEE----BHHHHHHHHHHHHHHHHHH--HHHHHHHHHHHHHHHHHHHHHT-SSSSSS--S-EE-TTSSEE-SS-HHHHHHHHHHHHHHHHHHHHTT-HHHHHHHHHHHHHHHHHHHHHHB-SSSB----S-TTSSTT--TT-EETTTTHHHHHHHHTT---SS-HHHHHHHHHHHHHHHEES--TT---SS-----TT--EE-SEE-TT--